Protein AF-G4MM35-F1 (afdb_monomer_lite)

Sequence (502 aa):
MPENISSNSGPPPLYSQPMLFWLHISNWAKRAGFVNGIGGLHNARREALIKANGDNGQSVEQLQLFADHKNSSVFQRYYLGAINIIDGAANYLGMDTKRNLTEDFRSATMEWESDLIWQFPAREFDQLKRDENYVRLTEQIFTYTTLISRGGSTKELEQHTAYRKQAYNDRRKFMRRKLQEYQRFATDQSDWRWDHLPRIIHMMPERQRLLQNLGRKETLRSPTGLSALEDLISLRTGDWRVAYQSQLRPKNGICPVKSCNQKIESLHISQRWQHIYCYYKKHLKANHNFAKFCFLCNHWVTDKQEWEHHCQKHINDEDTPFRCDPIIFRHAYAFQCPHPNCSALVDSTENLWYYLKDIHSVDSAPLKKHPALAETPVAIFKFEPLNDPDSLNKDIWEVEKLLAKWGPKRKSKYLVKWKGFPDEDNTWEPQVYISEDLIKNFESTFEGNHAGVQLFDKRKLGGNVKYLVEWKGRPKCETSWEKAKTLSSARVREYEAGARDL

pLDDT: mean 71.24, std 19.89, range [22.5, 96.12]

Foldseek 3Di:
DPDDPPPPDDDPPPDPDPVVVVVVQQVVQVVQFFLRRQPDPLSVLLVVLLVVCPPPNDDLVVSCVVSVPPDSVCCVPRRDDPDDQWPPVCVVVVHDTDRCPCVQCSCLPGRGANCQPPADDPVVVVVVCVDPLLVVLVVLLVVLVVVLVVDDDPVSNVVSVVSNVVSVVVSVVVRVVVSSVVSVVCVVCSPCCPQPCVLCVLLLVLVVLLVVLVPDDDDCPPPSNVSNVVSVVCVVPDDPLARDRPVLDDDPQAQPQPVGRDRLVVDDQLCSSVVSVVSVQVVLCVVQVAWDADLQVRDIDRDPVVVLVVVVVCLVVVVDRQAQAFDQDSSHTSGDQPDNSGRGDPNDSVSVVVRPPPPPVPDDDDDDDDDDDDDDDDDDDDDDDDDDPPPPPPPDFAFPAFQAWDDDPVFIWTFTDGPPDDQLPTDTHTPVNDDPVRVVVCVVPPQAHDRQWDFDDWDADPNWIWTFIDGGNYDPVPTDTHTPNRHHPVNVVVVVVVVVVD

Secondary structure (DSSP, 8-state):
---------PPPS----HHHHHHHHHHHHHHTTBTTTT-HHHHHHHHHHHHHHTTTT--HHHHHHHTT-S-HHHHHHHTS-SS----HHHHHHTPPPPS-TTGGGTTTT--B-TT--SS--HHHHHHHHTSHHHHHHHHHHHHHHHHHHH---HHHHHHHHHHHHHHHHHHHHHHHHHHHHHHHHHGGG--HHHHTHHHHGGG-HHHHHHHHHTT----TTSHHHHHHHHHHHHHHHS--SS---GGGSPBTTB-SSTTT--BGGGS-GGGHHHHHHHHHHHHHHHHHS--EEETTTTEEE--HHHHHHHHHHHHHTT-S-S----EEETTEEEE--SSTT------SHHHHHHHHS-GGGS-----PPPPPPPPPPPP---------GGGGGSS---EEEEEEEES-TTS-EEEEEETTS-GGG-EEEEGGGS-HHHHHHHHTT-SSB-TTEEEEEEEEETTEEEEEEEETTS-GGG-EEEEGGGB-HHHHHHHHHHTS--

Organism: Pyricularia oryzae (strain 70-15 / ATCC MYA-4617 / FGSC 8958) (NCBI:txid242507)

Structure (mmCIF, N/CA/C/O backbone):
data_AF-G4MM35-F1
#
_entry.id   AF-G4MM35-F1
#
loop_
_atom_site.group_PDB
_atom_site.id
_atom_site.type_symbol
_atom_site.label_atom_id
_atom_site.label_alt_id
_atom_site.label_comp_id
_atom_site.label_asym_id
_atom_site.label_entity_id
_atom_site.label_seq_id
_atom_site.pdbx_PDB_ins_code
_atom_site.Cartn_x
_atom_site.Cartn_y
_atom_site.Cartn_z
_atom_site.occupancy
_atom_site.B_iso_or_equiv
_atom_site.auth_seq_id
_atom_site.auth_comp_id
_atom_site.auth_asym_id
_atom_site.auth_atom_id
_atom_site.pdbx_PDB_model_num
ATOM 1 N N . MET A 1 1 ? 12.538 6.988 18.226 1.00 22.50 1 MET A N 1
ATOM 2 C CA . MET A 1 1 ? 13.358 8.193 17.955 1.00 22.50 1 MET A CA 1
ATOM 3 C C . MET A 1 1 ? 13.878 8.097 16.535 1.00 22.50 1 MET A C 1
ATOM 5 O O . MET A 1 1 ? 14.909 7.464 16.325 1.00 22.50 1 MET A O 1
ATOM 9 N N . PRO A 1 2 ? 13.152 8.647 15.558 1.00 25.09 2 PRO A N 1
ATOM 10 C CA . PRO A 1 2 ? 13.677 8.762 14.214 1.00 25.09 2 PRO A CA 1
ATOM 11 C C . PRO A 1 2 ? 14.778 9.826 14.221 1.00 25.09 2 PRO A C 1
ATOM 13 O O . PRO A 1 2 ? 14.630 10.909 14.789 1.00 25.09 2 PRO A O 1
ATOM 16 N N . GLU A 1 3 ? 15.926 9.460 13.664 1.00 25.19 3 GLU A N 1
ATOM 17 C CA . GLU A 1 3 ? 17.097 10.318 13.559 1.00 25.19 3 GLU A CA 1
ATOM 18 C C . GLU A 1 3 ? 16.748 11.610 12.813 1.00 25.19 3 GLU A C 1
ATOM 20 O O . GLU A 1 3 ? 16.189 11.592 11.716 1.00 25.19 3 GLU A O 1
ATOM 25 N N . ASN A 1 4 ? 17.120 12.733 13.429 1.00 27.00 4 ASN A N 1
ATOM 26 C CA . ASN A 1 4 ? 17.139 14.062 12.835 1.00 27.00 4 ASN A CA 1
ATOM 27 C C . ASN A 1 4 ? 17.737 14.027 11.421 1.00 27.00 4 ASN A C 1
ATOM 29 O O . ASN A 1 4 ? 18.958 13.978 11.244 1.00 27.00 4 ASN A O 1
ATOM 33 N N . ILE A 1 5 ? 16.880 14.154 10.409 1.00 28.31 5 ILE A N 1
ATOM 34 C CA . ILE A 1 5 ? 17.289 14.596 9.079 1.00 28.31 5 ILE A CA 1
ATOM 35 C C . ILE A 1 5 ? 17.625 16.086 9.210 1.00 28.31 5 ILE A C 1
ATOM 37 O O . ILE A 1 5 ? 16.786 16.960 9.018 1.00 28.31 5 ILE A O 1
ATOM 41 N N . SER A 1 6 ? 18.871 16.371 9.586 1.00 27.89 6 SER A N 1
ATOM 42 C CA . SER A 1 6 ? 19.474 17.696 9.460 1.00 27.89 6 SER A CA 1
ATOM 43 C C . SER A 1 6 ? 19.487 18.084 7.979 1.00 27.89 6 SER A C 1
ATOM 45 O O . SER A 1 6 ? 20.273 17.573 7.180 1.00 27.89 6 SER A O 1
ATOM 47 N N . SER A 1 7 ? 18.583 18.983 7.600 1.00 37.28 7 SER A N 1
ATOM 48 C CA . SER A 1 7 ? 18.414 19.520 6.250 1.00 37.28 7 SER A CA 1
ATOM 49 C C . SER A 1 7 ? 19.420 20.631 5.913 1.00 37.28 7 SER A C 1
ATOM 51 O O . SER A 1 7 ? 19.046 21.625 5.297 1.00 37.28 7 SER A O 1
ATOM 53 N N . ASN A 1 8 ? 20.691 20.501 6.305 1.00 33.38 8 ASN A N 1
ATOM 54 C CA . ASN A 1 8 ? 21.692 21.567 6.124 1.00 33.38 8 ASN A CA 1
ATOM 55 C C . ASN A 1 8 ? 22.615 21.403 4.907 1.00 33.38 8 ASN A C 1
ATOM 57 O O . ASN A 1 8 ? 23.655 22.049 4.822 1.00 33.38 8 ASN A O 1
ATOM 61 N N . SER A 1 9 ? 22.233 20.601 3.916 1.00 36.25 9 SER A N 1
ATOM 62 C CA . SER A 1 9 ? 22.867 20.672 2.595 1.00 36.25 9 SER A CA 1
ATOM 63 C C . SER A 1 9 ? 21.795 20.714 1.517 1.00 36.25 9 SER A C 1
ATOM 65 O O . SER A 1 9 ? 21.201 19.703 1.146 1.00 36.25 9 SER A O 1
ATOM 67 N N . GLY A 1 10 ? 21.513 21.929 1.042 1.00 36.50 10 GLY A N 1
ATOM 68 C CA . GLY A 1 10 ? 20.759 22.117 -0.189 1.00 36.50 10 GLY A CA 1
ATOM 69 C C . GLY A 1 10 ? 21.453 21.412 -1.365 1.00 36.50 10 GLY A C 1
ATOM 70 O O . GLY A 1 10 ? 22.656 21.136 -1.302 1.00 36.50 10 GLY A O 1
ATOM 71 N N . PRO A 1 11 ? 20.713 21.089 -2.438 1.00 35.12 11 PRO A N 1
ATOM 72 C CA . PRO A 1 11 ? 21.300 20.479 -3.623 1.00 35.12 11 PRO A CA 1
ATOM 73 C C . PRO A 1 11 ? 22.397 21.391 -4.207 1.00 35.12 11 PRO A C 1
ATOM 75 O O . PRO A 1 11 ? 22.221 22.612 -4.220 1.00 35.12 11 PRO A O 1
ATOM 78 N N . PRO A 1 12 ? 23.517 20.833 -4.705 1.00 36.00 12 PRO A N 1
ATOM 79 C CA . PRO A 1 12 ? 24.554 21.624 -5.357 1.00 36.00 12 PRO A CA 1
ATOM 80 C C . PRO A 1 12 ? 23.981 22.392 -6.565 1.00 36.00 12 PRO A C 1
ATOM 82 O O . PRO A 1 12 ? 23.055 21.904 -7.226 1.00 36.00 12 PRO A O 1
ATOM 85 N N . PRO A 1 13 ? 24.512 23.591 -6.869 1.00 40.78 13 PRO A N 1
ATOM 86 C CA . PRO A 1 13 ? 23.920 24.514 -7.827 1.00 40.78 13 PRO A CA 1
ATOM 87 C C . PRO A 1 13 ? 24.251 24.084 -9.256 1.00 40.78 13 PRO A C 1
ATOM 89 O O . PRO A 1 13 ? 25.148 24.626 -9.889 1.00 40.78 13 PRO A O 1
ATOM 92 N N . LEU A 1 14 ? 23.537 23.091 -9.779 1.00 42.62 14 LEU A N 1
ATOM 93 C CA . LEU A 1 14 ? 23.671 22.676 -11.174 1.00 42.62 14 LEU A CA 1
ATOM 94 C C . LEU A 1 14 ? 22.333 22.259 -11.783 1.00 42.62 14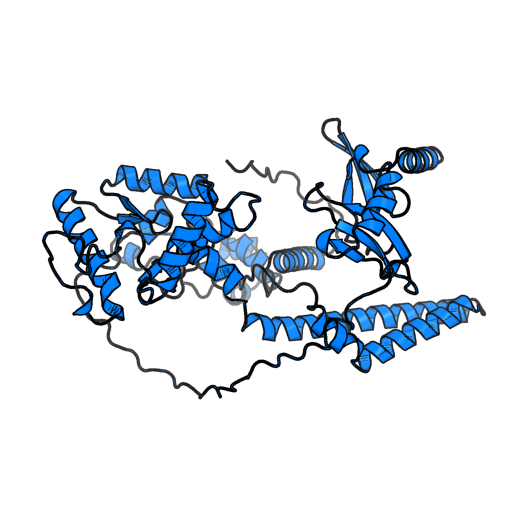 LEU A C 1
ATOM 96 O O . LEU A 1 14 ? 22.252 21.184 -12.341 1.00 42.62 14 LEU A O 1
ATOM 100 N N . TYR A 1 15 ? 21.287 23.090 -11.732 1.00 39.84 15 TYR A N 1
ATOM 101 C CA . TYR A 1 15 ? 20.201 23.003 -12.724 1.00 39.84 15 TYR A CA 1
ATOM 102 C C . TYR A 1 15 ? 19.556 24.375 -12.936 1.00 39.84 15 TYR A C 1
ATOM 104 O O . TYR A 1 15 ? 18.700 24.819 -12.177 1.00 39.84 15 TYR A O 1
ATOM 112 N N . SER A 1 16 ? 19.948 25.034 -14.022 1.00 38.62 16 SER A N 1
ATOM 113 C CA . SER A 1 16 ? 19.439 26.316 -14.520 1.00 38.62 16 SER A CA 1
ATOM 114 C C . SER A 1 16 ? 18.007 26.253 -15.085 1.00 38.62 16 SER A C 1
ATOM 116 O O . SER A 1 16 ? 17.655 27.039 -15.960 1.00 38.62 16 SER A O 1
ATOM 118 N N . GLN A 1 17 ? 17.149 25.345 -14.600 1.00 45.06 17 GLN A N 1
ATOM 119 C CA . GLN A 1 17 ? 15.727 25.314 -14.965 1.00 45.06 17 GLN A CA 1
ATOM 120 C C . GLN A 1 17 ? 14.834 24.929 -13.767 1.00 45.06 17 GLN A C 1
ATOM 122 O O . GLN A 1 17 ? 14.704 23.743 -13.451 1.00 45.06 17 GLN A O 1
ATOM 127 N N . PRO A 1 18 ? 14.135 25.898 -13.141 1.00 46.28 18 PRO A N 1
ATOM 128 C CA . PRO A 1 18 ? 13.179 25.665 -12.046 1.00 46.28 18 PRO A CA 1
ATOM 129 C C . PRO A 1 18 ? 12.075 24.647 -12.384 1.00 46.28 18 PRO A C 1
ATOM 131 O O . PRO A 1 18 ? 11.560 23.959 -11.503 1.00 46.28 18 PRO A O 1
ATOM 134 N N . MET A 1 19 ? 11.743 24.518 -13.675 1.00 48.75 19 MET A N 1
ATOM 135 C CA . MET A 1 19 ? 10.775 23.551 -14.206 1.00 48.75 19 MET A CA 1
ATOM 136 C C . MET A 1 19 ? 11.172 22.092 -13.933 1.00 48.75 19 MET A C 1
ATOM 138 O O . MET A 1 19 ? 10.299 21.243 -13.747 1.00 48.75 19 MET A O 1
ATOM 142 N N . LEU A 1 20 ? 12.472 21.789 -13.873 1.00 57.06 20 LEU A N 1
ATOM 143 C CA . LEU A 1 20 ? 12.954 20.424 -13.664 1.00 57.06 20 LEU A CA 1
ATOM 144 C C . LEU A 1 20 ? 12.796 19.992 -12.204 1.00 57.06 20 LEU A C 1
ATOM 146 O O . LEU A 1 20 ? 12.329 18.884 -11.947 1.00 57.06 20 LEU A O 1
ATOM 150 N N . PHE A 1 21 ? 13.108 20.864 -11.242 1.00 63.31 21 PHE A N 1
ATOM 151 C CA . PHE A 1 21 ? 13.094 20.512 -9.818 1.00 63.31 21 PHE A CA 1
ATOM 152 C C . PHE A 1 21 ? 11.717 20.042 -9.334 1.00 63.31 21 PHE A C 1
ATOM 154 O O . PHE A 1 21 ? 11.594 18.970 -8.739 1.00 63.31 21 PHE A O 1
ATOM 161 N N . TRP A 1 22 ? 10.658 20.790 -9.657 1.00 63.25 22 TRP A N 1
ATOM 162 C CA . TRP A 1 22 ? 9.307 20.403 -9.257 1.00 63.25 22 TRP A CA 1
ATOM 163 C C . TRP A 1 22 ? 8.855 19.106 -9.936 1.00 63.25 22 TRP A C 1
ATOM 165 O O . TRP A 1 22 ? 8.255 18.240 -9.299 1.00 63.25 22 TRP A O 1
ATOM 175 N N . LEU A 1 23 ? 9.190 18.933 -11.218 1.00 63.47 23 LEU A N 1
ATOM 176 C CA . LEU A 1 23 ? 8.897 17.705 -11.952 1.00 63.47 23 LEU A CA 1
ATOM 177 C C . LEU A 1 23 ? 9.590 16.494 -11.308 1.00 63.47 23 LEU A C 1
ATOM 179 O O . LEU A 1 23 ? 8.991 15.422 -11.215 1.00 63.47 23 LEU A O 1
ATOM 183 N N . HIS A 1 24 ? 10.821 16.658 -10.818 1.00 67.12 24 HIS A N 1
ATOM 184 C CA . HIS A 1 24 ? 11.523 15.615 -10.074 1.00 67.12 24 HIS A CA 1
ATOM 185 C C . HIS A 1 24 ? 10.811 15.268 -8.765 1.00 67.12 24 HIS A C 1
ATOM 187 O O . HIS A 1 24 ? 10.540 14.085 -8.556 1.00 67.12 24 HIS A O 1
ATOM 193 N N . ILE A 1 25 ? 10.430 16.254 -7.946 1.00 67.00 25 ILE A N 1
ATOM 194 C CA . ILE A 1 25 ? 9.687 16.005 -6.697 1.00 67.00 25 ILE A CA 1
ATOM 195 C C . ILE A 1 25 ? 8.336 15.348 -6.988 1.00 67.00 25 ILE A C 1
ATOM 197 O O . ILE A 1 25 ? 7.967 14.382 -6.332 1.00 67.00 25 ILE A O 1
ATOM 201 N N . SER A 1 26 ? 7.615 15.798 -8.012 1.00 71.38 26 SER A N 1
ATOM 202 C CA . SER A 1 26 ? 6.351 15.181 -8.421 1.00 71.38 26 SER A CA 1
ATOM 203 C C . SER A 1 26 ? 6.521 13.734 -8.855 1.00 71.38 26 SER A C 1
ATOM 205 O O . SER A 1 26 ? 5.734 12.875 -8.468 1.00 71.38 26 SER A O 1
ATOM 207 N N . ASN A 1 27 ? 7.592 13.425 -9.586 1.00 66.31 27 ASN A N 1
ATOM 208 C CA . ASN A 1 27 ? 7.927 12.049 -9.929 1.00 66.31 27 ASN A CA 1
ATOM 209 C C . ASN A 1 27 ? 8.349 11.223 -8.703 1.00 66.31 27 ASN A C 1
ATOM 211 O O . ASN A 1 27 ? 8.155 10.011 -8.711 1.00 66.31 27 ASN A O 1
ATOM 215 N N . TRP A 1 28 ? 8.949 11.835 -7.679 1.00 67.44 28 TRP A N 1
ATOM 216 C CA . TRP A 1 28 ? 9.292 11.166 -6.419 1.00 67.44 28 TRP A CA 1
ATOM 217 C C . TRP A 1 28 ? 8.040 10.867 -5.603 1.00 67.44 28 TRP A C 1
ATOM 219 O O . TRP A 1 28 ? 7.862 9.732 -5.181 1.00 67.44 28 TRP A O 1
ATOM 229 N N . ALA A 1 29 ? 7.151 11.849 -5.466 1.00 67.94 29 ALA A N 1
ATOM 230 C CA . ALA A 1 29 ? 5.858 11.692 -4.818 1.00 67.94 29 ALA A CA 1
ATOM 231 C C . ALA A 1 29 ? 5.030 10.613 -5.512 1.00 67.94 29 ALA A C 1
ATOM 233 O O . ALA A 1 29 ? 4.519 9.726 -4.841 1.00 67.94 29 ALA A O 1
ATOM 234 N N . LYS A 1 30 ? 5.002 10.616 -6.853 1.00 66.44 30 LYS A N 1
ATOM 235 C CA . LYS A 1 30 ? 4.437 9.508 -7.621 1.00 66.44 30 LYS A CA 1
ATOM 236 C C . LYS A 1 30 ? 5.036 8.203 -7.137 1.00 66.44 30 LYS A C 1
ATOM 238 O O . LYS A 1 30 ? 4.286 7.426 -6.579 1.00 66.44 30 LYS A O 1
ATOM 243 N N . ARG A 1 31 ? 6.358 8.005 -7.232 1.00 63.22 31 ARG A N 1
ATOM 244 C CA . ARG A 1 31 ? 7.035 6.761 -6.797 1.00 63.22 31 ARG A CA 1
ATOM 245 C C . ARG A 1 31 ? 6.779 6.350 -5.345 1.00 63.22 31 ARG A C 1
ATOM 247 O O . ARG A 1 31 ? 6.921 5.174 -5.037 1.00 63.22 31 ARG A O 1
ATOM 254 N N . ALA A 1 32 ? 6.427 7.294 -4.480 1.00 62.56 32 ALA A N 1
ATOM 255 C CA . ALA A 1 32 ? 6.066 7.052 -3.089 1.00 62.56 32 ALA A CA 1
ATOM 256 C C . ALA A 1 32 ? 4.584 6.675 -2.888 1.00 62.56 32 ALA A C 1
ATOM 258 O O . ALA A 1 32 ? 4.160 6.548 -1.745 1.00 62.56 32 ALA A O 1
ATOM 259 N N . GLY A 1 33 ? 3.804 6.524 -3.964 1.00 61.41 33 GLY A N 1
ATOM 260 C CA . GLY A 1 33 ? 2.398 6.114 -3.934 1.00 61.41 33 GLY A CA 1
ATOM 261 C C . GLY A 1 33 ? 1.393 7.237 -4.198 1.00 61.41 33 GLY A C 1
ATOM 262 O O . GLY A 1 33 ? 0.204 6.975 -4.296 1.00 61.41 33 GLY A O 1
ATOM 263 N N . PHE A 1 34 ? 1.811 8.497 -4.355 1.00 68.25 34 PHE A N 1
ATOM 264 C CA . PHE A 1 34 ? 0.862 9.588 -4.612 1.00 68.25 34 PHE A CA 1
ATOM 265 C C . PHE A 1 34 ? 0.402 9.587 -6.078 1.00 68.25 34 PHE A C 1
ATOM 267 O O . PHE A 1 34 ? 1.158 10.008 -6.959 1.00 68.25 34 PHE A O 1
ATOM 274 N N . VAL A 1 35 ? -0.839 9.162 -6.340 1.00 64.56 35 VAL A N 1
ATOM 275 C CA . VAL A 1 35 ? -1.419 8.903 -7.678 1.00 64.56 35 VAL A CA 1
ATOM 276 C C . VAL A 1 35 ? -1.178 10.079 -8.634 1.00 64.56 35 VAL A C 1
ATOM 278 O O . VAL A 1 35 ? -0.661 9.930 -9.746 1.00 64.56 35 VAL A O 1
ATOM 281 N N . ASN A 1 36 ? -1.444 11.293 -8.153 1.00 68.31 36 ASN A N 1
ATOM 282 C CA . ASN A 1 36 ? -1.328 12.527 -8.933 1.00 68.31 36 ASN A CA 1
ATOM 283 C C . ASN A 1 36 ? 0.026 13.248 -8.744 1.00 68.31 36 ASN A C 1
ATOM 285 O O . ASN A 1 36 ? 0.289 14.292 -9.354 1.00 68.31 36 ASN A O 1
ATOM 289 N N . GLY A 1 37 ? 0.940 12.671 -7.955 1.00 73.25 37 GLY A N 1
ATOM 290 C CA . GLY A 1 37 ? 2.137 13.341 -7.449 1.00 73.25 37 GLY A CA 1
ATOM 291 C C . GLY A 1 37 ? 1.776 14.519 -6.546 1.00 73.25 37 GLY A C 1
ATOM 292 O O . GLY A 1 37 ? 0.697 14.570 -5.972 1.00 73.25 37 GLY A O 1
ATOM 293 N N . ILE A 1 38 ? 2.661 15.512 -6.455 1.00 68.12 38 ILE A N 1
ATOM 294 C CA . ILE A 1 38 ? 2.398 16.721 -5.654 1.00 68.12 38 ILE A CA 1
ATOM 295 C C . ILE A 1 38 ? 1.512 17.765 -6.362 1.00 68.12 38 ILE A C 1
ATOM 297 O O . ILE A 1 38 ? 1.264 18.809 -5.780 1.00 68.12 38 ILE A O 1
ATOM 301 N N . GLY A 1 39 ? 1.034 17.500 -7.590 1.00 63.59 39 GLY A N 1
ATOM 302 C CA . GLY A 1 39 ? 0.140 18.367 -8.386 1.00 63.59 39 GLY A CA 1
ATOM 303 C C . GLY A 1 39 ? 0.681 19.769 -8.735 1.00 63.59 39 GLY A C 1
ATOM 304 O O . GLY A 1 39 ? 0.648 20.646 -7.907 1.00 63.59 39 GLY A O 1
ATOM 305 N N . GLY A 1 40 ? 1.155 20.020 -9.962 1.00 67.00 40 GLY A N 1
ATOM 306 C CA . GLY A 1 40 ? 1.678 21.320 -10.453 1.00 67.00 40 GLY A CA 1
ATOM 307 C C . GLY A 1 40 ? 2.684 22.143 -9.598 1.00 67.00 40 GLY A C 1
ATOM 308 O O . GLY A 1 40 ? 2.701 22.133 -8.372 1.00 67.00 40 GLY A O 1
ATOM 309 N N . LEU A 1 41 ? 3.495 22.995 -10.244 1.00 66.31 41 LEU A N 1
ATOM 310 C CA . LEU A 1 41 ? 4.433 23.906 -9.549 1.00 66.31 41 LEU A CA 1
ATOM 311 C C . LEU A 1 41 ? 3.770 24.729 -8.421 1.00 66.31 41 LEU A C 1
ATOM 313 O O . LEU A 1 41 ? 4.398 25.036 -7.404 1.00 66.31 41 LEU A O 1
ATOM 317 N N . HIS A 1 42 ? 2.489 25.054 -8.599 1.00 70.00 42 HIS A N 1
ATOM 318 C CA . HIS A 1 42 ? 1.696 25.844 -7.669 1.00 70.00 42 HIS A CA 1
ATOM 319 C C . HIS A 1 42 ? 1.521 25.190 -6.296 1.00 70.00 42 HIS A C 1
ATOM 321 O O . HIS A 1 42 ? 1.576 25.916 -5.312 1.00 70.00 42 HIS A O 1
ATOM 327 N N . ASN A 1 43 ? 1.421 23.862 -6.177 1.00 70.00 43 ASN A N 1
ATOM 328 C CA . ASN A 1 43 ? 1.199 23.234 -4.868 1.00 70.00 43 ASN A CA 1
ATOM 329 C C . ASN A 1 43 ? 2.428 23.314 -3.954 1.00 70.00 43 ASN A C 1
ATOM 331 O O . ASN A 1 43 ? 2.294 23.580 -2.765 1.00 70.00 43 ASN A O 1
ATOM 335 N N . ALA A 1 44 ? 3.638 23.157 -4.501 1.00 69.12 44 ALA A N 1
ATOM 336 C CA . ALA A 1 44 ? 4.861 23.295 -3.701 1.00 69.12 44 ALA A CA 1
ATOM 337 C C . ALA A 1 44 ? 5.089 24.748 -3.261 1.00 69.12 44 ALA A C 1
ATOM 339 O O . ALA A 1 44 ? 5.499 25.012 -2.134 1.00 69.12 44 ALA A O 1
ATOM 340 N N . ARG A 1 45 ? 4.789 25.703 -4.148 1.00 70.25 45 ARG A N 1
ATOM 341 C CA . ARG A 1 45 ? 4.823 27.134 -3.822 1.00 70.25 45 ARG A CA 1
ATOM 342 C C . ARG A 1 45 ? 3.737 27.516 -2.816 1.00 70.25 45 ARG A C 1
ATOM 344 O O . ARG A 1 45 ? 3.999 28.309 -1.924 1.00 70.25 45 ARG A O 1
ATOM 351 N N . ARG A 1 46 ? 2.549 26.919 -2.917 1.00 73.25 46 ARG A N 1
ATOM 352 C CA . ARG A 1 46 ? 1.460 27.070 -1.948 1.00 73.25 46 ARG A CA 1
ATOM 353 C C . ARG A 1 46 ? 1.884 26.597 -0.563 1.00 73.25 46 ARG A C 1
ATOM 355 O O . ARG A 1 46 ? 1.683 27.330 0.393 1.00 73.25 46 ARG A O 1
ATOM 362 N N . GLU A 1 47 ? 2.538 25.445 -0.467 1.00 71.06 47 GLU A N 1
ATOM 363 C CA . GLU A 1 47 ? 3.082 24.947 0.801 1.00 71.06 47 GLU A CA 1
ATOM 364 C C . GLU A 1 47 ? 4.148 25.888 1.385 1.00 71.06 47 GLU A C 1
ATOM 366 O O . GLU A 1 47 ? 4.127 26.190 2.576 1.00 71.06 47 GLU A O 1
ATOM 371 N N . ALA A 1 48 ? 5.043 26.420 0.546 1.00 73.06 48 ALA A N 1
ATOM 372 C CA . ALA A 1 48 ? 6.020 27.419 0.979 1.00 73.06 48 ALA A CA 1
ATOM 373 C C . ALA A 1 48 ? 5.347 28.698 1.509 1.00 73.06 48 ALA A C 1
ATOM 375 O O . ALA A 1 48 ? 5.799 29.252 2.505 1.00 73.06 48 ALA A O 1
ATOM 376 N N . LEU A 1 49 ? 4.248 29.136 0.888 1.00 72.31 49 LEU A N 1
ATOM 377 C CA . LEU A 1 49 ? 3.482 30.307 1.320 1.00 72.31 49 LEU A CA 1
ATOM 378 C C . LEU A 1 49 ? 2.680 30.05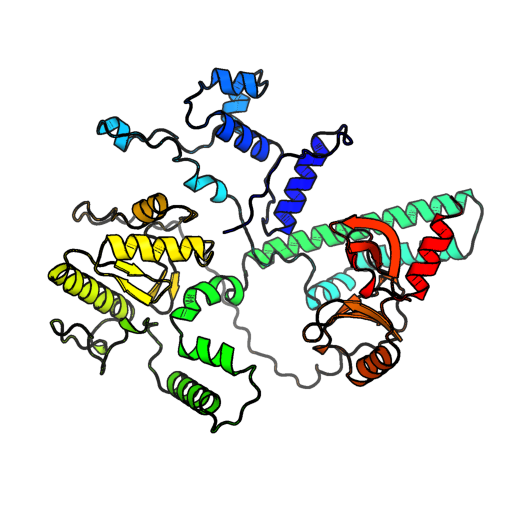4 2.599 1.00 72.31 49 LEU A C 1
ATOM 380 O O . LEU A 1 49 ? 2.599 30.940 3.439 1.00 72.31 49 LEU A O 1
ATOM 384 N N . ILE A 1 50 ? 2.134 28.851 2.784 1.00 68.94 50 ILE A N 1
ATOM 385 C CA . ILE A 1 50 ? 1.465 28.456 4.032 1.00 68.94 50 ILE A CA 1
ATOM 386 C C . ILE A 1 50 ? 2.473 28.444 5.191 1.00 68.94 50 ILE A C 1
ATOM 388 O O . ILE A 1 50 ? 2.178 28.965 6.264 1.00 68.94 50 ILE A O 1
ATOM 392 N N . LYS A 1 51 ? 3.680 27.910 4.968 1.00 68.81 51 LYS A N 1
ATOM 393 C CA . LYS A 1 51 ? 4.762 27.926 5.966 1.00 68.81 51 LYS A CA 1
ATOM 394 C C . LYS A 1 51 ? 5.306 29.328 6.234 1.00 68.81 51 LYS A C 1
ATOM 396 O O . LYS A 1 51 ? 5.606 29.640 7.379 1.00 68.81 51 LYS A O 1
ATOM 401 N N . ALA A 1 52 ? 5.412 30.164 5.200 1.00 67.81 52 ALA A N 1
ATOM 402 C CA . ALA A 1 52 ? 5.787 31.570 5.345 1.00 67.81 52 ALA A CA 1
ATOM 403 C C . ALA A 1 52 ? 4.726 32.371 6.115 1.00 67.81 52 ALA A C 1
ATOM 405 O O . ALA A 1 52 ? 5.078 33.286 6.854 1.00 67.81 52 ALA A O 1
ATOM 406 N N . ASN A 1 53 ? 3.447 32.001 5.975 1.00 65.88 53 ASN A N 1
ATOM 407 C CA . ASN A 1 53 ? 2.359 32.582 6.754 1.00 65.88 53 ASN A CA 1
ATOM 408 C C . ASN A 1 53 ? 2.512 32.240 8.245 1.00 65.88 53 ASN A C 1
ATOM 410 O O . ASN A 1 53 ? 2.532 33.163 9.054 1.00 65.88 53 ASN A O 1
ATOM 414 N N . GLY A 1 54 ? 2.719 30.952 8.569 1.00 58.81 54 GLY A N 1
ATOM 415 C CA . GLY A 1 54 ? 3.165 30.448 9.881 1.00 58.81 54 GLY A CA 1
ATOM 416 C C . GLY A 1 54 ? 2.477 31.043 11.125 1.00 58.81 54 GLY A C 1
ATOM 417 O O . GLY A 1 54 ? 1.465 31.734 11.045 1.00 58.81 54 GLY A O 1
ATOM 418 N N . ASP A 1 55 ? 3.044 30.804 12.310 1.00 47.94 55 ASP A N 1
ATOM 419 C CA . ASP A 1 55 ? 2.507 31.290 13.601 1.00 47.94 55 ASP A CA 1
ATOM 420 C C . ASP A 1 55 ? 2.504 32.828 13.749 1.00 47.94 55 ASP A C 1
ATOM 422 O O . ASP A 1 55 ? 1.901 33.378 14.675 1.00 47.94 55 ASP A O 1
ATOM 426 N N . ASN A 1 56 ? 3.135 33.534 12.807 1.00 51.38 56 ASN A N 1
ATOM 427 C CA . ASN A 1 56 ? 3.439 34.963 12.879 1.00 51.38 56 ASN A CA 1
ATOM 428 C C . ASN A 1 56 ? 2.353 35.878 12.294 1.00 51.38 56 ASN A C 1
ATOM 430 O O . ASN A 1 56 ? 2.484 37.095 12.405 1.00 51.38 56 ASN A O 1
ATOM 434 N N . GLY A 1 57 ? 1.292 35.328 11.689 1.00 58.62 57 GLY A N 1
ATOM 435 C CA . GLY A 1 57 ? 0.134 36.115 11.245 1.00 58.62 57 GLY A CA 1
ATOM 436 C C . GLY A 1 57 ? 0.469 37.173 10.189 1.00 58.62 57 GLY A C 1
ATOM 437 O O . GLY A 1 57 ? -0.014 38.302 10.283 1.00 58.62 57 GLY A O 1
ATOM 438 N N . GLN A 1 58 ? 1.319 36.833 9.215 1.00 68.56 58 GLN A N 1
ATOM 439 C CA . GLN A 1 58 ? 1.690 37.762 8.147 1.00 68.56 58 GLN A CA 1
ATOM 440 C C . GLN A 1 58 ? 0.475 38.184 7.313 1.00 68.56 58 GLN A C 1
ATOM 442 O O . GLN A 1 58 ? -0.458 37.409 7.090 1.00 68.56 58 GLN A O 1
ATOM 447 N N . SER A 1 59 ? 0.486 39.428 6.835 1.00 71.81 59 SER A N 1
ATOM 448 C CA . SER A 1 59 ? -0.603 39.937 6.004 1.00 71.81 59 SER A CA 1
ATOM 449 C C . SER A 1 59 ? -0.568 39.315 4.601 1.00 71.81 59 SER A C 1
ATOM 451 O O . SER A 1 59 ? 0.469 38.851 4.115 1.00 71.81 59 SER A O 1
ATOM 453 N N . VAL A 1 60 ? -1.711 39.325 3.910 1.00 71.62 60 VAL A N 1
ATOM 454 C CA . VAL A 1 60 ? -1.819 38.821 2.530 1.00 71.62 60 VAL A CA 1
ATOM 455 C C . VAL A 1 60 ? -0.848 39.558 1.600 1.00 71.62 60 VAL A C 1
ATOM 457 O O . VAL A 1 60 ? -0.259 38.946 0.711 1.00 71.62 60 VAL A O 1
ATOM 460 N N . GLU A 1 61 ? -0.626 40.847 1.836 1.00 74.62 61 GLU A N 1
ATOM 461 C CA . GLU A 1 61 ? 0.285 41.703 1.074 1.00 74.62 61 GLU A CA 1
ATOM 462 C C . GLU A 1 61 ? 1.748 41.272 1.247 1.00 74.62 61 GLU A C 1
ATOM 464 O O . GLU A 1 61 ? 2.503 41.241 0.275 1.00 74.62 61 GLU A O 1
ATOM 469 N N . GLN A 1 62 ? 2.147 40.878 2.460 1.00 77.19 62 GLN A N 1
ATOM 470 C CA . GLN A 1 62 ? 3.499 40.379 2.735 1.00 77.19 62 GLN A CA 1
ATOM 471 C C . GLN A 1 62 ? 3.758 39.047 2.026 1.00 77.19 62 GLN A C 1
ATOM 473 O O . GLN A 1 62 ? 4.814 38.859 1.420 1.00 77.19 62 GLN A O 1
ATOM 478 N N . LEU A 1 63 ? 2.770 38.150 2.024 1.00 76.12 63 LEU A N 1
ATOM 479 C CA . LEU A 1 63 ? 2.853 36.873 1.311 1.00 76.12 63 LEU A CA 1
ATOM 480 C C . LEU A 1 63 ? 2.880 37.062 -0.209 1.00 76.12 63 LEU A C 1
ATOM 482 O O . LEU A 1 63 ? 3.594 36.344 -0.909 1.00 76.12 63 LEU A O 1
ATOM 486 N N . GLN A 1 64 ? 2.134 38.037 -0.730 1.00 78.12 64 GLN A N 1
ATOM 487 C CA . GLN A 1 64 ? 2.172 38.401 -2.147 1.00 78.12 64 GLN A CA 1
ATOM 488 C C . GLN A 1 64 ? 3.535 38.958 -2.556 1.00 78.12 64 GLN A C 1
ATOM 490 O O . GLN A 1 64 ? 4.052 38.560 -3.601 1.00 78.12 64 GLN A O 1
ATOM 495 N N . LEU A 1 65 ? 4.133 39.815 -1.722 1.00 81.25 65 LEU A N 1
ATOM 496 C CA . LEU A 1 65 ? 5.474 40.350 -1.947 1.00 81.25 65 LEU A CA 1
ATOM 497 C C . LEU A 1 65 ? 6.533 39.241 -1.897 1.00 81.25 65 LEU A C 1
ATOM 499 O O . LEU A 1 65 ? 7.374 39.155 -2.788 1.00 81.25 65 LEU A O 1
ATOM 503 N N . PHE A 1 66 ? 6.452 38.348 -0.907 1.00 79.31 66 PHE A N 1
ATOM 504 C CA . PHE A 1 66 ? 7.340 37.190 -0.788 1.00 79.31 66 PHE A CA 1
ATOM 505 C C . PHE A 1 66 ? 7.240 36.245 -1.997 1.00 79.31 66 PHE A C 1
ATOM 507 O O . PHE A 1 66 ? 8.239 35.678 -2.436 1.00 79.31 66 PHE A O 1
ATOM 514 N N . ALA A 1 67 ? 6.043 36.098 -2.565 1.00 74.94 67 ALA A N 1
ATOM 515 C CA . ALA A 1 67 ? 5.800 35.282 -3.750 1.00 74.94 67 ALA A CA 1
ATOM 516 C C . ALA A 1 67 ? 6.136 35.978 -5.085 1.00 74.94 67 ALA A C 1
ATOM 518 O O . ALA A 1 67 ? 5.954 35.360 -6.138 1.00 74.94 67 ALA A O 1
ATOM 519 N N . ASP A 1 68 ? 6.563 37.248 -5.057 1.00 80.94 68 ASP A N 1
ATOM 520 C CA . ASP A 1 68 ? 6.721 38.120 -6.233 1.00 80.94 68 ASP A CA 1
ATOM 521 C C . ASP A 1 68 ? 5.452 38.159 -7.117 1.00 80.94 68 ASP A C 1
ATOM 523 O O . ASP A 1 68 ? 5.475 38.147 -8.354 1.00 80.94 68 ASP A O 1
ATOM 527 N N . HIS A 1 69 ? 4.280 38.144 -6.475 1.00 80.25 69 HIS A N 1
ATOM 528 C CA . HIS A 1 69 ? 2.998 38.196 -7.164 1.00 80.25 69 HIS A CA 1
ATOM 529 C C . HIS A 1 69 ? 2.626 39.641 -7.495 1.00 80.25 69 HIS A C 1
ATOM 531 O O . HIS A 1 69 ? 2.195 40.405 -6.639 1.00 80.25 69 HIS A O 1
ATOM 537 N N . LYS A 1 70 ? 2.678 39.990 -8.783 1.00 73.88 70 LYS A N 1
ATOM 538 C CA . LYS A 1 70 ? 2.237 41.309 -9.276 1.00 73.88 70 LYS A CA 1
ATOM 539 C C . LYS A 1 70 ? 0.715 41.497 -9.299 1.00 73.88 70 LYS A C 1
ATOM 541 O O . LYS A 1 70 ? 0.240 42.608 -9.497 1.00 73.88 70 LYS A O 1
ATOM 546 N N . ASN A 1 71 ? -0.058 40.418 -9.154 1.00 77.19 71 ASN A N 1
ATOM 547 C CA . ASN A 1 71 ? -1.519 40.440 -9.219 1.00 77.19 71 ASN A CA 1
ATOM 548 C C . ASN A 1 71 ? -2.125 39.624 -8.068 1.00 77.19 71 ASN A C 1
ATOM 550 O O . ASN A 1 71 ? -1.898 38.416 -7.966 1.00 77.19 71 ASN A O 1
ATOM 554 N N . SER A 1 72 ? -2.955 40.278 -7.253 1.00 72.88 72 SER A N 1
ATOM 555 C CA . SER A 1 72 ? -3.614 39.681 -6.083 1.00 72.88 72 SER A CA 1
ATOM 556 C C . SER A 1 72 ? -4.507 38.477 -6.432 1.00 72.88 72 SER A C 1
ATOM 558 O O . SER A 1 72 ? -4.568 37.499 -5.682 1.00 72.88 72 SER A O 1
ATOM 560 N N . SER A 1 73 ? -5.111 38.465 -7.627 1.00 73.12 73 SER A N 1
ATOM 561 C CA . SER A 1 73 ? -5.948 37.346 -8.091 1.00 73.12 73 SER A CA 1
ATOM 562 C C . SER A 1 73 ? -5.172 36.035 -8.258 1.00 73.12 73 SER A C 1
ATOM 564 O O . SER A 1 73 ? -5.739 34.957 -8.085 1.00 73.12 73 SER A O 1
ATOM 566 N N . VAL A 1 74 ? -3.866 36.100 -8.545 1.00 71.12 74 VAL A N 1
ATOM 567 C CA . VAL A 1 74 ? -3.007 34.913 -8.674 1.00 71.12 74 VAL A CA 1
ATOM 568 C C . VAL A 1 74 ? -2.852 34.232 -7.318 1.00 71.12 74 VAL A C 1
ATOM 570 O O . VAL A 1 74 ? -2.997 33.013 -7.227 1.00 71.12 74 VAL A O 1
ATOM 573 N N . PHE A 1 75 ? -2.631 35.021 -6.262 1.00 70.69 75 PHE A N 1
ATOM 574 C CA . PHE A 1 75 ? -2.555 34.529 -4.889 1.00 70.69 75 PHE A CA 1
ATOM 575 C C . PHE A 1 75 ? -3.879 33.889 -4.450 1.00 70.69 75 PHE A C 1
ATOM 577 O O . PHE A 1 75 ? -3.885 32.753 -3.980 1.00 70.69 75 PHE A O 1
ATOM 584 N N . GLN A 1 76 ? -5.003 34.564 -4.699 1.00 68.06 76 GLN A N 1
ATOM 585 C CA . GLN A 1 76 ? -6.340 34.073 -4.346 1.00 68.06 76 GLN A CA 1
ATOM 586 C C . GLN A 1 76 ? -6.737 32.786 -5.075 1.00 68.06 76 GLN A C 1
ATOM 588 O O . GLN A 1 76 ? -7.293 31.883 -4.462 1.00 68.06 76 GLN A O 1
ATOM 593 N N . ARG A 1 77 ? -6.444 32.683 -6.374 1.00 67.69 77 ARG A N 1
ATOM 594 C CA . ARG A 1 77 ? -6.923 31.571 -7.207 1.00 67.69 77 ARG A CA 1
ATOM 595 C C . ARG A 1 77 ? -6.096 30.294 -7.074 1.00 67.69 77 ARG A C 1
ATOM 597 O O . ARG A 1 77 ? -6.646 29.210 -7.234 1.00 67.69 77 ARG A O 1
ATOM 604 N N . TYR A 1 78 ? -4.788 30.416 -6.848 1.00 64.38 78 TYR A N 1
ATOM 605 C CA . TYR A 1 78 ? -3.866 29.275 -6.926 1.00 64.38 78 TYR A CA 1
ATOM 606 C C . TYR A 1 78 ? -3.157 28.945 -5.608 1.00 64.38 78 TYR A C 1
ATOM 608 O O . TYR A 1 78 ? -2.599 27.854 -5.490 1.00 64.38 78 TYR A O 1
ATOM 616 N N . TYR A 1 79 ? -3.156 29.855 -4.628 1.00 65.75 79 TYR A N 1
ATOM 617 C CA . TYR A 1 79 ? -2.349 29.712 -3.410 1.00 65.75 79 TYR A CA 1
ATOM 618 C C . TYR A 1 79 ? -3.170 29.818 -2.116 1.00 65.75 79 TYR A C 1
ATOM 620 O O . TYR A 1 79 ? -2.912 29.067 -1.175 1.00 65.75 79 TYR A O 1
ATOM 628 N N . LEU A 1 80 ? -4.220 30.640 -2.073 1.00 64.19 80 LEU A N 1
ATOM 629 C CA . LEU A 1 80 ? -5.232 30.573 -1.016 1.00 64.19 80 LEU A CA 1
ATOM 630 C C . LEU A 1 80 ? -6.109 29.331 -1.231 1.00 64.19 80 LEU A C 1
ATOM 632 O O . LEU A 1 80 ? -6.634 29.096 -2.315 1.00 64.19 80 LEU A O 1
ATOM 636 N N . GLY A 1 81 ? -6.220 28.485 -0.205 1.00 58.59 81 GLY A N 1
ATOM 637 C CA . GLY A 1 81 ? -7.144 27.351 -0.252 1.00 58.59 81 GLY A CA 1
ATOM 638 C C . GLY A 1 81 ? -8.595 27.808 -0.175 1.00 58.59 81 GLY A C 1
ATOM 639 O O . GLY A 1 81 ? -8.876 28.844 0.411 1.00 58.59 81 GLY A O 1
ATOM 640 N N . ALA A 1 82 ? -9.528 26.981 -0.652 1.00 55.12 82 ALA A N 1
ATOM 641 C CA . ALA A 1 82 ? -10.965 27.173 -0.412 1.00 55.12 82 ALA A CA 1
ATOM 642 C C . ALA A 1 82 ? -11.378 26.972 1.066 1.00 55.12 82 ALA A C 1
ATOM 644 O O . ALA A 1 82 ? -12.557 27.024 1.400 1.00 55.12 82 ALA A O 1
ATOM 645 N N . ILE A 1 83 ? -10.412 26.695 1.946 1.00 55.84 83 ILE A N 1
ATOM 646 C CA . ILE A 1 83 ? -10.621 26.383 3.355 1.00 55.84 83 ILE A CA 1
ATOM 647 C C . ILE A 1 83 ? -10.434 27.667 4.156 1.00 55.84 83 ILE A C 1
ATOM 649 O O . ILE A 1 83 ? -9.383 28.306 4.077 1.00 55.84 83 ILE A O 1
ATOM 653 N N . ASN A 1 84 ? -11.457 28.033 4.926 1.00 58.44 84 ASN A N 1
ATOM 654 C CA . ASN A 1 84 ? -11.401 29.182 5.815 1.00 58.44 84 ASN A CA 1
ATOM 655 C C . ASN A 1 84 ? -10.436 28.898 6.981 1.00 58.44 84 ASN A C 1
ATOM 657 O O . ASN A 1 84 ? -10.608 27.922 7.705 1.00 58.44 84 ASN A O 1
ATOM 661 N N . ILE A 1 85 ? -9.428 29.756 7.147 1.00 59.69 85 ILE A N 1
ATOM 662 C CA . ILE A 1 85 ? -8.456 29.706 8.254 1.00 59.69 85 ILE A CA 1
ATOM 663 C C . ILE A 1 85 ? -8.988 30.342 9.546 1.00 59.69 85 ILE A C 1
ATOM 665 O O . ILE A 1 85 ? -8.321 30.284 10.574 1.00 59.69 85 ILE A O 1
ATOM 669 N N . ILE A 1 86 ? -10.162 30.976 9.498 1.00 64.00 86 ILE A N 1
ATOM 670 C CA . ILE A 1 86 ? -10.767 31.650 10.643 1.00 64.00 86 ILE A CA 1
ATOM 671 C C . ILE A 1 86 ? -11.479 30.618 11.515 1.00 64.00 86 ILE A C 1
ATOM 673 O O . ILE A 1 86 ? -12.483 30.027 11.111 1.00 64.00 86 ILE A O 1
ATOM 677 N N . ASP A 1 87 ? -11.000 30.471 12.747 1.00 65.94 87 ASP A N 1
ATOM 678 C CA . ASP A 1 87 ? -11.699 29.747 13.804 1.00 65.94 87 ASP A CA 1
ATOM 679 C C . ASP A 1 87 ? -12.918 30.556 14.272 1.00 65.94 87 ASP A C 1
ATOM 681 O O . ASP A 1 87 ? -12.846 31.374 15.192 1.00 65.94 87 ASP A O 1
ATOM 685 N N . GLY A 1 88 ? -14.037 30.410 13.560 1.00 66.69 88 GLY A N 1
ATOM 686 C CA . GLY A 1 88 ? -15.244 31.197 13.815 1.00 66.69 88 GLY A CA 1
ATOM 687 C C . GLY A 1 88 ? -15.844 30.942 15.199 1.00 66.69 88 GLY A C 1
ATOM 688 O O . GLY A 1 88 ? -16.354 31.872 15.819 1.00 66.69 88 GLY A O 1
ATOM 689 N N . ALA A 1 89 ? -15.748 29.709 15.704 1.00 65.56 89 ALA A N 1
ATOM 690 C CA . ALA A 1 89 ? -16.268 29.349 17.016 1.00 65.56 89 ALA A CA 1
ATOM 691 C C . ALA A 1 89 ? -15.417 29.959 18.134 1.00 65.56 89 ALA A C 1
ATOM 693 O O . ALA A 1 89 ? -15.974 30.596 19.028 1.00 65.56 89 ALA A O 1
ATOM 694 N N . ALA A 1 90 ? -14.087 29.838 18.058 1.00 67.81 90 ALA A N 1
ATOM 695 C CA . ALA A 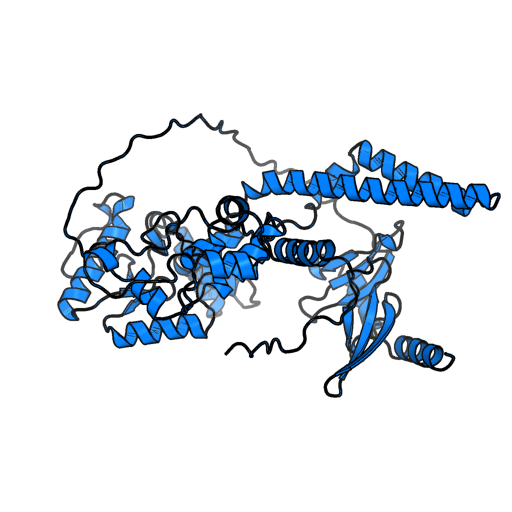1 90 ? -13.206 30.448 19.049 1.00 67.81 90 ALA A CA 1
ATOM 696 C C . ALA A 1 90 ? -13.314 31.978 19.035 1.00 67.81 90 ALA A C 1
ATOM 698 O O . ALA A 1 90 ? -13.446 32.586 20.092 1.00 67.81 90 ALA A O 1
ATOM 699 N N . ASN A 1 91 ? -13.365 32.597 17.849 1.00 70.00 91 ASN A N 1
ATOM 700 C CA . ASN A 1 91 ? -13.556 34.046 17.732 1.00 70.00 91 ASN A CA 1
ATOM 701 C C . ASN A 1 91 ? -14.882 34.510 18.341 1.00 70.00 91 ASN A C 1
ATOM 703 O O . ASN A 1 91 ? -14.911 35.495 19.073 1.00 70.00 91 ASN A O 1
ATOM 707 N N . TYR A 1 92 ? -15.979 33.805 18.057 1.00 68.75 92 TYR A N 1
ATOM 708 C CA . TYR A 1 92 ? -17.292 34.158 18.596 1.00 68.75 92 TYR A CA 1
ATOM 709 C C . TYR A 1 92 ? -17.364 33.987 20.119 1.00 68.75 92 TYR A C 1
ATOM 711 O O . TYR A 1 92 ? -18.011 34.779 20.800 1.00 68.75 92 TYR A O 1
ATOM 719 N N . LEU A 1 93 ? -16.689 32.970 20.656 1.00 75.00 93 LEU A N 1
ATOM 720 C CA . LEU A 1 93 ? -16.703 32.637 22.082 1.00 75.00 93 LEU A CA 1
ATOM 721 C C . LEU A 1 93 ? -15.563 33.295 22.881 1.00 75.00 93 LEU A C 1
ATOM 723 O O . LEU A 1 93 ? -15.444 33.029 24.075 1.00 75.00 93 LEU A O 1
ATOM 727 N N . GLY A 1 94 ? -14.728 34.135 22.255 1.00 75.44 94 GLY A N 1
ATOM 728 C CA . GLY A 1 94 ? -13.579 34.776 22.908 1.00 75.44 94 GLY A CA 1
ATOM 729 C C . GLY A 1 94 ? -12.515 33.787 23.398 1.00 75.44 94 GLY A C 1
ATOM 730 O O . GLY A 1 94 ? -11.836 34.051 24.386 1.00 75.44 94 GLY A O 1
ATOM 731 N N . MET A 1 95 ? -12.410 32.630 22.746 1.00 73.69 95 MET A N 1
ATOM 732 C CA . MET A 1 95 ? -11.441 31.582 23.064 1.00 73.69 95 MET A CA 1
ATOM 733 C C . MET A 1 95 ? -10.165 31.759 22.237 1.00 73.69 95 MET A C 1
ATOM 735 O O . MET A 1 95 ? -10.151 32.461 21.222 1.00 73.69 95 MET A O 1
ATOM 739 N N . ASP A 1 96 ? -9.102 31.064 22.638 1.00 71.56 96 ASP A N 1
ATOM 740 C CA . ASP A 1 96 ? -7.866 31.009 21.861 1.00 71.56 96 ASP A CA 1
ATOM 741 C C . ASP A 1 96 ? -8.130 30.445 20.459 1.00 71.56 96 ASP A C 1
ATOM 743 O O . ASP A 1 96 ? -8.712 29.372 20.291 1.00 71.56 96 ASP A O 1
ATOM 747 N N . THR A 1 97 ? -7.712 31.195 19.439 1.00 63.62 97 THR A N 1
ATOM 748 C CA . THR A 1 97 ? -8.002 30.885 18.036 1.00 63.62 97 THR A CA 1
ATOM 749 C C . THR A 1 97 ? -6.978 29.920 17.455 1.00 63.62 97 THR A C 1
ATOM 751 O O . THR A 1 97 ? -5.772 30.188 17.463 1.00 63.62 97 THR A O 1
ATOM 754 N N . LYS A 1 98 ? -7.449 28.808 16.879 1.00 61.91 98 LYS A N 1
ATOM 755 C CA . LYS A 1 98 ? -6.574 27.852 16.194 1.00 61.91 98 LYS A CA 1
ATOM 756 C C . LYS A 1 98 ? -6.148 28.417 14.832 1.00 61.91 98 LYS A C 1
ATOM 758 O O . LYS A 1 98 ? -6.976 28.636 13.951 1.00 61.91 98 LYS A O 1
ATOM 763 N N . ARG A 1 99 ? -4.843 28.638 14.636 1.00 63.44 99 ARG A N 1
ATOM 764 C CA . ARG A 1 99 ? -4.278 29.206 13.388 1.00 63.44 99 ARG A CA 1
ATOM 765 C C . ARG A 1 99 ? -3.882 28.157 12.350 1.00 63.44 99 ARG A C 1
ATOM 767 O O . ARG A 1 99 ? -3.706 28.476 11.177 1.00 63.44 99 ARG A O 1
ATOM 774 N N . ASN A 1 100 ? -3.792 26.896 12.759 1.00 60.28 100 ASN A N 1
ATOM 775 C CA . ASN A 1 100 ? -3.336 25.788 11.929 1.00 60.28 100 ASN A CA 1
ATOM 776 C C . ASN A 1 100 ? -4.482 24.892 11.413 1.00 60.28 100 ASN A C 1
ATOM 778 O O . ASN A 1 100 ? -4.254 23.760 11.007 1.00 60.28 100 ASN A O 1
ATOM 782 N N . LEU A 1 101 ? -5.720 25.403 11.353 1.00 59.16 101 LEU A N 1
ATOM 783 C CA . LEU A 1 101 ? -6.899 24.664 10.859 1.00 59.16 101 LEU A CA 1
ATOM 784 C C . LEU A 1 101 ? -6.735 24.079 9.445 1.00 59.16 101 LEU A C 1
ATOM 786 O O . LEU A 1 101 ? -7.413 23.125 9.085 1.00 59.16 101 LEU A O 1
ATOM 790 N N . THR A 1 102 ? -5.845 24.644 8.628 1.00 57.44 102 THR A N 1
ATOM 791 C CA . THR A 1 102 ? -5.571 24.148 7.272 1.00 57.44 102 THR A CA 1
ATOM 792 C C . THR A 1 102 ? -4.564 23.003 7.223 1.00 57.44 102 THR A C 1
ATOM 794 O O . THR A 1 102 ? -4.491 22.337 6.190 1.00 57.44 102 THR A O 1
ATOM 797 N N . GLU A 1 103 ? -3.815 22.749 8.301 1.00 59.41 103 GLU A N 1
ATOM 798 C CA . GLU A 1 103 ? -2.832 21.660 8.377 1.00 59.41 103 GLU A CA 1
ATOM 799 C C . GLU A 1 103 ? -3.497 20.293 8.271 1.00 59.41 103 GLU A C 1
ATOM 801 O O . GLU A 1 103 ? -3.068 19.464 7.467 1.00 59.41 103 GLU A O 1
ATOM 806 N N . ASP A 1 104 ? -4.618 20.125 8.971 1.00 54.94 104 ASP A N 1
ATOM 807 C CA . ASP A 1 104 ? -5.396 18.884 9.039 1.00 54.94 104 ASP A CA 1
ATOM 808 C C . ASP A 1 104 ? -5.949 18.451 7.660 1.00 54.94 104 ASP A C 1
ATOM 810 O O . ASP A 1 104 ? -6.233 17.275 7.424 1.00 54.94 104 ASP A O 1
ATOM 814 N N . PHE A 1 105 ? -6.045 19.389 6.708 1.00 55.34 105 PHE A N 1
ATOM 815 C CA . PHE A 1 105 ? -6.538 19.153 5.347 1.00 55.34 105 PHE A CA 1
ATOM 816 C C . PHE A 1 105 ? -5.438 19.149 4.272 1.00 55.34 105 PHE A C 1
ATOM 818 O O . PHE A 1 105 ? -5.754 18.978 3.089 1.00 55.34 105 PHE A O 1
ATOM 825 N N . ARG A 1 106 ? -4.152 19.316 4.633 1.00 58.38 106 ARG A N 1
ATOM 826 C CA . ARG A 1 106 ? -3.029 19.373 3.665 1.00 58.38 106 ARG A CA 1
ATOM 827 C C . ARG A 1 106 ? -2.925 18.113 2.799 1.00 58.38 106 ARG A C 1
ATOM 829 O O . ARG A 1 106 ? -2.557 18.208 1.632 1.00 58.38 106 ARG A O 1
ATOM 836 N N . SER A 1 107 ? -3.298 16.957 3.345 1.00 56.31 107 SER A N 1
ATOM 837 C CA . SER A 1 107 ? -3.281 15.654 2.669 1.00 56.31 107 SER A CA 1
ATOM 838 C C . SER A 1 107 ? -4.642 15.218 2.116 1.00 56.31 107 SER A C 1
ATOM 840 O O . SER A 1 107 ? -4.694 14.249 1.366 1.00 56.31 107 SER A O 1
ATOM 842 N N . ALA A 1 108 ? -5.736 15.927 2.422 1.00 55.22 108 ALA A N 1
ATOM 843 C CA . ALA A 1 108 ? -7.101 15.477 2.114 1.00 55.22 108 ALA A CA 1
ATOM 844 C C . ALA A 1 108 ? -7.370 15.303 0.607 1.00 55.22 108 ALA A C 1
ATOM 846 O O . ALA A 1 108 ? -8.220 14.516 0.205 1.00 55.22 108 ALA A O 1
ATOM 847 N N . THR A 1 109 ? -6.640 16.044 -0.230 1.00 55.53 109 THR A N 1
ATOM 848 C CA . THR A 1 109 ? -6.728 15.972 -1.701 1.00 55.53 109 THR A CA 1
ATOM 849 C C . THR A 1 109 ? -5.607 15.140 -2.328 1.00 55.53 109 THR A C 1
ATOM 851 O O . THR A 1 109 ? -5.572 14.960 -3.545 1.00 55.53 109 THR A O 1
ATOM 854 N N . MET A 1 110 ? -4.668 14.643 -1.517 1.00 60.28 110 MET A N 1
ATOM 855 C CA . MET A 1 110 ? -3.570 13.809 -1.983 1.00 60.28 110 MET A CA 1
ATOM 856 C C . MET A 1 110 ? -4.007 12.348 -1.981 1.00 60.28 110 MET A C 1
ATOM 858 O O . MET A 1 110 ? -3.923 11.651 -0.973 1.00 60.28 110 MET A O 1
ATOM 862 N N . GLU A 1 111 ? -4.440 11.875 -3.145 1.00 59.12 111 GLU A N 1
ATOM 863 C CA . GLU A 1 111 ? -4.656 10.450 -3.377 1.00 59.12 111 GLU A CA 1
ATOM 864 C C . GLU A 1 111 ? -3.324 9.709 -3.247 1.00 59.12 111 GLU A C 1
ATOM 866 O O . GLU A 1 111 ? -2.376 9.947 -4.003 1.00 59.12 111 GLU A O 1
ATOM 871 N N . TRP A 1 112 ? -3.258 8.827 -2.257 1.00 58.31 112 TRP A N 1
ATOM 872 C CA . TRP A 1 112 ? -2.114 7.970 -1.998 1.00 58.31 112 TRP A CA 1
ATOM 873 C C . TRP A 1 112 ? -2.541 6.512 -2.086 1.00 58.31 112 TRP A C 1
ATOM 875 O O . TRP A 1 112 ? -3.540 6.121 -1.483 1.00 58.31 112 TRP A O 1
ATOM 885 N N . GLU A 1 113 ? -1.768 5.730 -2.818 1.00 55.31 113 GLU A N 1
ATOM 886 C CA . GLU A 1 113 ? -1.922 4.298 -2.981 1.00 55.31 113 GLU A CA 1
ATOM 887 C C . GLU A 1 113 ? -0.583 3.635 -2.659 1.00 55.31 113 GLU A C 1
ATOM 889 O O . GLU A 1 113 ? 0.422 3.851 -3.345 1.00 55.31 113 GLU A O 1
ATOM 894 N N . SER A 1 114 ? -0.577 2.858 -1.577 1.00 47.16 114 SER A N 1
ATOM 895 C CA . SER A 1 114 ? 0.580 2.122 -1.051 1.00 47.16 114 SER A CA 1
ATOM 896 C C . SER A 1 114 ? 1.227 1.232 -2.115 1.00 47.16 114 SER A C 1
ATOM 898 O O . SER A 1 114 ? 2.454 1.148 -2.198 1.00 47.16 114 SER A O 1
ATOM 900 N N . ASP A 1 115 ? 0.392 0.665 -2.983 1.00 51.56 115 ASP A N 1
ATOM 901 C 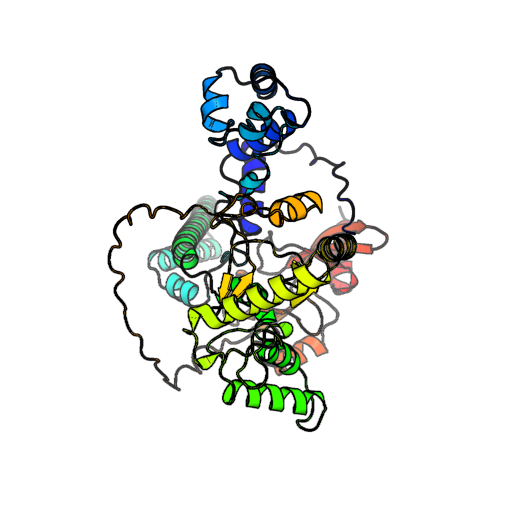CA . ASP A 1 115 ? 0.757 -0.300 -4.012 1.00 51.56 115 ASP A CA 1
ATOM 902 C C . ASP A 1 115 ? 0.578 0.248 -5.434 1.00 51.56 115 ASP A C 1
ATOM 904 O O . ASP A 1 115 ? 0.268 -0.514 -6.353 1.00 51.56 115 ASP A O 1
ATOM 908 N N . LEU A 1 116 ? 0.780 1.562 -5.646 1.00 56.19 116 LEU A N 1
ATOM 909 C CA . LEU A 1 116 ? 0.639 2.157 -6.979 1.00 56.19 116 LEU A CA 1
ATOM 910 C C . LEU A 1 116 ? 1.430 1.328 -8.000 1.00 56.19 116 LEU A C 1
ATOM 912 O O . LEU A 1 116 ? 2.654 1.204 -7.925 1.00 56.19 116 LEU A O 1
ATOM 916 N N . ILE A 1 117 ? 0.719 0.725 -8.949 1.00 57.38 117 ILE A N 1
ATOM 917 C CA . ILE A 1 117 ? 1.281 -0.307 -9.815 1.00 57.38 117 ILE A CA 1
ATOM 918 C C . ILE A 1 117 ? 2.287 0.339 -10.779 1.00 57.38 117 ILE A C 1
ATOM 920 O O . ILE A 1 117 ? 1.916 0.942 -11.783 1.00 57.38 117 ILE A O 1
ATOM 924 N N . TRP A 1 118 ? 3.584 0.248 -10.468 1.00 60.84 118 TRP A N 1
ATOM 925 C CA . TRP A 1 118 ? 4.672 0.863 -11.251 1.00 60.84 118 TRP A CA 1
ATOM 926 C C . TRP A 1 118 ? 4.992 0.133 -12.555 1.00 60.84 118 TRP A C 1
ATOM 928 O O . TRP A 1 118 ? 5.730 0.654 -13.396 1.00 60.84 118 TRP A O 1
ATOM 938 N N . GLN A 1 119 ? 4.474 -1.083 -12.702 1.00 64.12 119 GLN A N 1
ATOM 939 C CA . GLN A 1 119 ? 4.687 -1.984 -13.827 1.00 64.12 119 GLN A CA 1
ATOM 940 C C . GLN A 1 119 ? 3.431 -2.828 -14.007 1.00 64.12 119 GLN A C 1
ATOM 942 O O . GLN A 1 119 ? 2.816 -3.207 -13.020 1.00 64.12 119 GLN A O 1
ATOM 947 N N . PHE A 1 120 ? 3.061 -3.152 -15.242 1.00 65.12 120 PHE A N 1
ATOM 948 C CA . PHE A 1 120 ? 1.925 -4.040 -15.485 1.00 65.12 120 PHE A CA 1
ATOM 949 C C . PHE A 1 120 ? 2.098 -5.385 -14.762 1.00 65.12 120 PHE A C 1
ATOM 951 O O . PHE A 1 120 ? 3.200 -5.943 -14.799 1.00 65.12 120 PHE A O 1
ATOM 958 N N . PRO A 1 121 ? 1.028 -5.957 -14.177 1.00 68.88 121 PRO A N 1
ATOM 959 C CA . PRO A 1 121 ? 1.012 -7.375 -13.839 1.00 68.88 121 PRO A CA 1
ATOM 960 C C . PRO A 1 121 ? 1.381 -8.213 -15.066 1.00 68.88 121 PRO A C 1
ATOM 962 O O . PRO A 1 121 ? 1.048 -7.836 -16.190 1.00 68.88 121 PRO A O 1
ATOM 965 N N . ALA A 1 122 ? 2.024 -9.365 -14.865 1.00 66.88 122 ALA A N 1
ATOM 966 C CA . ALA A 1 122 ? 2.535 -10.195 -15.962 1.00 66.88 122 ALA A CA 1
ATOM 967 C C . ALA A 1 122 ? 1.475 -10.489 -17.040 1.00 66.88 122 ALA A C 1
ATOM 969 O O . ALA A 1 122 ? 1.739 -10.330 -18.228 1.00 66.88 122 ALA A O 1
ATOM 970 N N . ARG A 1 123 ? 0.240 -10.800 -16.621 1.00 74.94 123 ARG A N 1
ATOM 971 C CA . ARG A 1 123 ? -0.903 -11.018 -17.520 1.00 74.94 123 ARG A CA 1
ATOM 972 C C . ARG A 1 123 ? -1.210 -9.808 -18.409 1.00 74.94 123 ARG A C 1
ATOM 974 O O . ARG A 1 123 ? -1.478 -9.969 -19.596 1.00 74.94 123 ARG A O 1
ATOM 981 N N . GLU A 1 124 ? -1.218 -8.611 -17.833 1.00 77.25 124 GLU A N 1
ATOM 982 C CA . GLU A 1 124 ? -1.518 -7.369 -18.556 1.00 77.25 124 GLU A CA 1
ATOM 983 C C . GLU A 1 124 ? -0.358 -6.961 -19.458 1.00 77.25 124 GLU A C 1
ATOM 985 O O . GLU A 1 124 ? -0.556 -6.486 -20.576 1.00 77.25 124 GLU A O 1
ATOM 990 N N . PHE A 1 125 ? 0.871 -7.220 -19.013 1.00 78.44 125 PHE A N 1
ATOM 991 C CA . PHE A 1 125 ? 2.051 -7.014 -19.836 1.00 78.44 125 PHE A CA 1
ATOM 992 C C . PHE A 1 125 ? 2.060 -7.937 -21.062 1.00 78.44 125 PHE A C 1
ATOM 994 O O . PHE A 1 125 ? 2.370 -7.490 -22.165 1.00 78.44 125 PHE A O 1
ATOM 1001 N N . ASP A 1 126 ? 1.671 -9.201 -20.902 1.00 80.75 126 ASP A N 1
ATOM 1002 C CA . ASP A 1 126 ? 1.579 -10.151 -22.012 1.00 80.75 126 ASP A CA 1
ATOM 1003 C C . ASP A 1 126 ? 0.453 -9.825 -22.992 1.00 80.75 126 ASP A C 1
ATOM 1005 O O . ASP A 1 126 ? 0.621 -10.009 -24.199 1.00 80.75 126 ASP A O 1
ATOM 1009 N N . GLN A 1 127 ? -0.669 -9.286 -22.512 1.00 85.38 127 GLN A N 1
ATOM 1010 C CA . GLN A 1 127 ? -1.690 -8.718 -23.394 1.00 85.38 127 GLN A CA 1
ATOM 1011 C C . GLN A 1 127 ? -1.138 -7.520 -24.174 1.00 85.38 127 GLN A C 1
ATOM 1013 O O . GLN A 1 127 ? -1.305 -7.453 -25.391 1.00 85.38 127 GLN A O 1
ATOM 1018 N N . LEU A 1 128 ? -0.409 -6.618 -23.510 1.00 85.00 128 LEU A N 1
ATOM 1019 C CA . LEU A 1 128 ? 0.201 -5.455 -24.153 1.00 85.00 128 LEU A CA 1
ATOM 1020 C C . LEU A 1 128 ? 1.234 -5.840 -25.220 1.00 85.00 128 LEU A C 1
ATOM 1022 O O . LEU A 1 128 ? 1.314 -5.171 -26.246 1.00 85.00 128 LEU A O 1
ATOM 1026 N N . LYS A 1 129 ? 1.998 -6.922 -25.027 1.00 86.12 129 LYS A N 1
ATOM 1027 C CA . LYS A 1 129 ? 2.933 -7.430 -26.050 1.00 86.12 129 LYS A CA 1
ATOM 1028 C C . LYS A 1 129 ? 2.238 -7.856 -27.344 1.00 86.12 129 LYS A C 1
ATOM 1030 O O . LYS A 1 129 ? 2.885 -7.872 -28.386 1.00 86.12 129 LYS A O 1
ATOM 1035 N N . ARG A 1 130 ? 0.950 -8.205 -27.276 1.00 90.06 130 ARG A N 1
ATOM 1036 C CA . ARG A 1 130 ? 0.120 -8.574 -28.433 1.00 90.06 130 ARG A CA 1
ATOM 1037 C C . ARG A 1 130 ? -0.576 -7.365 -29.069 1.00 90.06 130 ARG A C 1
ATOM 1039 O O . ARG A 1 130 ? -1.196 -7.524 -30.114 1.00 90.06 130 ARG A O 1
ATOM 1046 N N . ASP A 1 131 ? -0.488 -6.176 -28.463 1.00 92.50 131 ASP A N 1
ATOM 1047 C CA . ASP A 1 131 ? -1.037 -4.941 -29.031 1.00 92.50 131 ASP A CA 1
ATOM 1048 C C . ASP A 1 131 ? -0.304 -4.584 -30.329 1.00 92.50 131 ASP A C 1
ATOM 1050 O O . ASP A 1 131 ? 0.928 -4.531 -30.375 1.00 92.50 131 ASP A O 1
ATOM 1054 N N . GLU A 1 132 ? -1.066 -4.286 -31.378 1.00 95.12 132 GLU A N 1
ATOM 1055 C CA . GLU A 1 132 ? -0.546 -3.997 -32.715 1.00 95.12 132 GLU A CA 1
ATOM 1056 C C . GLU A 1 132 ? 0.480 -2.851 -32.718 1.00 95.12 132 GLU A C 1
ATOM 1058 O O . GLU A 1 132 ? 1.502 -2.917 -33.404 1.00 95.12 132 GLU A O 1
ATOM 1063 N N . ASN A 1 133 ? 0.279 -1.811 -31.899 1.00 92.38 133 ASN A N 1
ATOM 1064 C CA . ASN A 1 133 ? 1.232 -0.707 -31.808 1.00 92.38 133 ASN A CA 1
ATOM 1065 C C . ASN A 1 133 ? 2.526 -1.134 -31.116 1.00 92.38 133 ASN A C 1
ATOM 1067 O O . ASN A 1 133 ? 3.602 -0.665 -31.496 1.00 92.38 133 ASN A O 1
ATOM 1071 N N . TYR A 1 134 ? 2.435 -1.996 -30.101 1.00 91.31 134 TYR A N 1
ATOM 1072 C CA . TYR A 1 134 ? 3.609 -2.520 -29.409 1.00 91.31 134 TYR A CA 1
ATOM 1073 C C . TYR A 1 134 ? 4.432 -3.423 -30.331 1.00 91.31 134 TYR A C 1
ATOM 1075 O O . TYR A 1 134 ? 5.657 -3.262 -30.403 1.00 91.31 134 TYR A O 1
ATOM 1083 N N . VAL A 1 135 ? 3.763 -4.320 -31.062 1.00 93.00 135 VAL A N 1
ATOM 1084 C CA . VAL A 1 135 ? 4.380 -5.208 -32.056 1.00 93.00 135 VAL A CA 1
ATOM 1085 C C . VAL A 1 135 ? 5.062 -4.379 -33.138 1.00 93.00 135 VAL A C 1
ATOM 1087 O O . VAL A 1 135 ? 6.277 -4.483 -33.295 1.00 93.00 135 VAL A O 1
ATOM 1090 N N . ARG A 1 136 ? 4.342 -3.444 -33.772 1.00 96.12 136 ARG A N 1
ATOM 1091 C CA . ARG A 1 136 ? 4.889 -2.571 -34.825 1.00 96.12 136 ARG A CA 1
ATOM 1092 C C . ARG A 1 136 ? 6.126 -1.798 -34.369 1.00 96.12 136 ARG A C 1
ATOM 1094 O O . ARG A 1 136 ? 7.120 -1.729 -35.087 1.00 96.12 136 ARG A O 1
ATOM 1101 N N . LEU A 1 137 ? 6.089 -1.194 -33.179 1.00 92.75 137 LEU A N 1
ATOM 1102 C CA . LEU A 1 137 ? 7.239 -0.448 -32.646 1.00 92.75 137 LEU A CA 1
ATOM 1103 C C . LEU A 1 137 ? 8.425 -1.374 -32.347 1.00 92.75 137 LEU A C 1
ATOM 1105 O O . LEU A 1 137 ? 9.577 -0.978 -32.515 1.00 92.75 137 LEU A O 1
ATOM 1109 N N . THR A 1 138 ? 8.156 -2.606 -31.923 1.00 91.62 138 THR A N 1
ATOM 1110 C CA . THR A 1 138 ? 9.186 -3.619 -31.664 1.00 91.62 138 THR A CA 1
ATOM 1111 C C . THR A 1 138 ? 9.813 -4.129 -32.963 1.00 91.62 138 THR A C 1
ATOM 1113 O O . THR A 1 138 ? 11.038 -4.205 -33.050 1.00 91.62 138 THR A O 1
ATOM 1116 N N . GLU A 1 139 ? 9.017 -4.365 -34.002 1.00 94.38 139 GLU A N 1
ATOM 1117 C CA . GLU A 1 139 ? 9.495 -4.708 -35.346 1.00 94.38 139 GLU A CA 1
ATOM 1118 C C . GLU A 1 139 ? 10.327 -3.580 -35.966 1.00 94.38 139 GLU A C 1
ATOM 1120 O O . GLU A 1 139 ? 11.377 -3.839 -36.555 1.00 94.38 139 GLU A O 1
ATOM 1125 N N . GLN A 1 140 ? 9.929 -2.315 -35.785 1.00 93.25 140 GLN A N 1
ATOM 1126 C CA . GLN A 1 140 ? 10.727 -1.162 -36.219 1.00 93.25 140 GLN A CA 1
ATOM 1127 C C . GLN A 1 140 ? 12.091 -1.122 -35.519 1.00 93.25 140 GLN A C 1
ATOM 1129 O O . GLN A 1 140 ? 13.120 -0.945 -36.173 1.00 93.25 140 GLN A O 1
ATOM 1134 N N . ILE A 1 141 ? 12.121 -1.322 -34.197 1.00 90.00 141 ILE A N 1
ATOM 1135 C CA . ILE A 1 141 ? 13.370 -1.395 -33.426 1.00 90.00 141 ILE A CA 1
ATOM 1136 C C . ILE A 1 141 ? 14.261 -2.526 -33.951 1.00 90.00 141 ILE A C 1
ATOM 1138 O O . ILE A 1 141 ? 15.459 -2.311 -34.158 1.00 90.00 141 ILE A O 1
ATOM 1142 N N . PHE A 1 142 ? 13.691 -3.707 -34.189 1.00 92.12 142 PHE A N 1
ATOM 1143 C CA . PHE A 1 142 ? 14.412 -4.862 -34.719 1.00 92.12 142 PHE A CA 1
ATOM 1144 C C . PHE A 1 142 ? 14.968 -4.598 -36.125 1.00 92.12 142 PHE A C 1
ATOM 1146 O O . PHE A 1 142 ? 16.147 -4.845 -36.390 1.00 92.12 142 PHE A O 1
ATOM 1153 N N . THR A 1 143 ? 14.151 -4.016 -37.001 1.00 93.38 143 THR A N 1
ATOM 1154 C CA . THR A 1 143 ? 14.522 -3.675 -38.379 1.00 93.38 143 THR A CA 1
ATOM 1155 C C . THR A 1 143 ? 15.707 -2.720 -38.401 1.00 93.38 143 THR A C 1
ATOM 1157 O O . THR A 1 143 ? 16.730 -3.022 -39.014 1.00 93.38 143 THR A O 1
ATOM 1160 N N . TYR A 1 144 ? 15.629 -1.600 -37.676 1.00 89.75 144 TYR A N 1
ATOM 1161 C CA . TYR A 1 144 ? 16.732 -0.639 -37.650 1.00 89.75 144 TYR A CA 1
ATOM 1162 C C . TYR A 1 144 ? 17.968 -1.187 -36.942 1.00 89.75 144 TYR A C 1
ATOM 1164 O O . TYR A 1 144 ? 19.079 -0.862 -37.339 1.00 89.75 144 TYR A O 1
ATOM 1172 N N . THR A 1 145 ? 17.807 -2.047 -35.935 1.00 87.38 145 THR A N 1
ATOM 1173 C CA . THR A 1 145 ? 18.948 -2.738 -35.317 1.00 87.38 145 THR A CA 1
ATOM 1174 C C . THR A 1 145 ? 19.656 -3.630 -36.333 1.00 87.38 145 THR A C 1
ATOM 1176 O O . THR A 1 145 ? 20.874 -3.562 -36.448 1.00 87.38 145 THR A O 1
ATOM 1179 N N . THR A 1 146 ? 18.898 -4.379 -37.135 1.00 90.44 146 THR A N 1
ATOM 1180 C CA . THR A 1 146 ? 19.444 -5.230 -38.199 1.00 90.44 146 THR A CA 1
ATOM 1181 C C . THR A 1 146 ? 20.150 -4.409 -39.279 1.00 90.44 146 THR A C 1
ATOM 1183 O O . THR A 1 146 ? 21.243 -4.776 -39.703 1.00 90.44 146 THR A O 1
ATOM 1186 N N . LEU A 1 147 ? 19.564 -3.286 -39.709 1.00 89.06 147 LEU A N 1
ATOM 1187 C CA . LEU A 1 147 ? 20.176 -2.386 -40.695 1.00 89.06 147 LEU A CA 1
ATOM 1188 C C . LEU A 1 147 ? 21.479 -1.766 -40.173 1.00 89.06 147 LEU A C 1
ATOM 1190 O O . LEU A 1 147 ? 22.468 -1.733 -40.894 1.00 89.06 147 LEU A O 1
ATOM 1194 N N . ILE A 1 148 ? 21.513 -1.356 -38.903 1.00 85.69 148 ILE A N 1
ATOM 1195 C CA . ILE A 1 148 ? 22.727 -0.843 -38.250 1.00 85.69 148 ILE A CA 1
ATOM 1196 C C . ILE A 1 148 ? 23.814 -1.923 -38.200 1.00 85.69 148 ILE A C 1
ATOM 1198 O O . ILE A 1 148 ? 24.969 -1.643 -38.509 1.00 85.69 148 ILE A O 1
ATOM 1202 N N . SER A 1 149 ? 23.454 -3.161 -37.851 1.00 84.88 149 SER A N 1
ATOM 1203 C CA . SER A 1 149 ? 24.397 -4.284 -37.788 1.00 84.88 149 SER A CA 1
ATOM 1204 C C . SER A 1 149 ? 24.941 -4.709 -39.155 1.00 84.88 149 SER A C 1
ATOM 1206 O O . SER A 1 149 ? 26.059 -5.209 -39.222 1.00 84.88 149 SER A O 1
ATOM 1208 N N . ARG A 1 150 ? 24.180 -4.517 -40.240 1.00 88.06 150 ARG A N 1
ATOM 1209 C CA . ARG A 1 150 ? 24.625 -4.812 -41.615 1.00 88.06 150 ARG A CA 1
ATOM 1210 C C . ARG A 1 150 ? 25.621 -3.786 -42.166 1.00 88.06 150 ARG A C 1
ATOM 1212 O O . ARG A 1 150 ? 26.259 -4.064 -43.177 1.00 88.06 150 ARG A O 1
ATOM 1219 N N . GLY A 1 151 ? 25.781 -2.644 -41.497 1.00 77.19 151 GLY A N 1
ATOM 1220 C CA . GLY A 1 151 ? 26.619 -1.548 -41.972 1.00 77.19 151 GLY A CA 1
ATOM 1221 C C . GLY A 1 151 ? 25.992 -0.791 -43.147 1.00 77.19 151 GLY A C 1
ATOM 1222 O O . GLY A 1 151 ? 24.895 -1.100 -43.605 1.00 77.19 151 GLY A O 1
ATOM 1223 N N . GLY A 1 152 ? 26.682 0.246 -43.610 1.00 84.19 152 GLY A N 1
ATOM 1224 C CA . GLY A 1 152 ? 26.208 1.144 -44.661 1.00 84.19 152 GLY A CA 1
ATOM 1225 C C . GLY A 1 152 ? 27.056 2.408 -44.711 1.00 84.19 152 GLY A C 1
ATOM 1226 O O . GLY A 1 152 ? 28.084 2.500 -44.032 1.00 84.19 152 GLY A O 1
ATOM 1227 N N . SER A 1 153 ? 26.631 3.398 -45.493 1.00 87.06 153 SER A N 1
ATOM 1228 C CA . SER A 1 153 ? 27.279 4.709 -45.459 1.00 87.06 153 SER A CA 1
ATOM 1229 C C . SER A 1 153 ? 27.095 5.374 -44.088 1.00 87.06 153 SER A C 1
ATOM 1231 O O . SER A 1 153 ? 26.109 5.138 -43.384 1.00 87.06 153 SER A O 1
ATOM 1233 N N . THR A 1 154 ? 28.018 6.261 -43.710 1.00 86.31 154 THR A N 1
ATOM 1234 C CA . THR A 1 154 ? 27.958 7.000 -42.436 1.00 86.31 154 THR A CA 1
ATOM 1235 C C . THR A 1 154 ? 26.613 7.710 -42.246 1.00 86.31 154 THR A C 1
ATOM 1237 O O . THR A 1 154 ? 26.037 7.684 -41.161 1.00 86.31 154 THR A O 1
ATOM 1240 N N . LYS A 1 155 ? 26.064 8.272 -43.330 1.00 89.94 155 LYS A N 1
ATOM 1241 C CA . LYS A 1 155 ? 24.791 8.999 -43.324 1.00 89.94 155 LYS A CA 1
ATOM 1242 C C . LYS A 1 155 ? 23.586 8.078 -43.095 1.00 89.94 155 LYS A C 1
ATOM 1244 O O . LYS A 1 155 ? 22.680 8.435 -42.346 1.00 89.94 155 LYS A O 1
ATOM 1249 N N . GLU A 1 156 ? 23.580 6.887 -43.694 1.00 86.12 156 GLU A N 1
ATOM 1250 C CA . GLU A 1 156 ? 22.530 5.880 -43.473 1.00 86.12 156 GLU A CA 1
ATOM 1251 C C . GLU A 1 156 ? 22.573 5.336 -42.043 1.00 86.12 156 GLU A C 1
ATOM 1253 O O . GLU A 1 156 ? 21.533 5.183 -41.401 1.00 86.12 156 GLU A O 1
ATOM 1258 N N . LEU A 1 157 ? 23.773 5.107 -41.504 1.00 82.62 157 LEU A N 1
ATOM 1259 C CA . LEU A 1 157 ? 23.954 4.614 -40.141 1.00 82.62 157 LEU A CA 1
ATOM 1260 C C . LEU A 1 157 ? 23.449 5.617 -39.093 1.00 82.62 157 LEU A C 1
ATOM 1262 O O . LEU A 1 157 ? 22.748 5.234 -38.148 1.00 82.62 157 LEU A O 1
ATOM 1266 N N . GLU A 1 158 ? 23.758 6.903 -39.272 1.00 84.56 158 GLU A N 1
ATOM 1267 C CA . GLU A 1 158 ? 23.237 7.992 -38.438 1.00 84.56 158 GLU A CA 1
ATOM 1268 C C . GLU A 1 158 ? 21.708 8.057 -38.500 1.00 84.56 158 GLU A C 1
ATOM 1270 O O . GLU A 1 158 ? 21.036 8.132 -37.465 1.00 84.56 158 GLU A O 1
ATOM 1275 N N . GLN A 1 159 ? 21.146 7.952 -39.705 1.00 91.19 159 GLN A N 1
ATOM 1276 C CA . GLN A 1 159 ? 19.708 8.014 -39.925 1.00 91.19 159 GLN A CA 1
ATOM 1277 C C . GLN A 1 159 ? 18.973 6.812 -39.301 1.00 91.19 159 GLN A C 1
ATOM 1279 O O . GLN A 1 159 ? 17.999 6.996 -38.566 1.00 91.19 159 GLN A O 1
ATOM 1284 N N . HIS A 1 160 ? 19.460 5.584 -39.497 1.00 88.94 160 HIS A N 1
ATOM 1285 C CA . HIS A 1 160 ? 18.899 4.389 -38.856 1.00 88.94 160 HIS A CA 1
ATOM 1286 C C . HIS A 1 160 ? 19.023 4.438 -37.329 1.00 88.94 160 HIS A C 1
ATOM 1288 O O . HIS A 1 160 ? 18.098 4.039 -36.616 1.00 88.94 160 HIS A O 1
ATOM 1294 N N . THR A 1 161 ? 20.123 4.984 -36.806 1.00 80.50 161 THR A N 1
ATOM 1295 C CA . THR A 1 161 ? 20.308 5.182 -35.362 1.00 80.50 161 THR A CA 1
ATOM 1296 C C . THR A 1 161 ? 19.289 6.172 -34.797 1.00 80.50 161 THR A C 1
ATOM 1298 O O . THR A 1 161 ? 18.706 5.914 -33.736 1.00 80.50 161 THR A O 1
ATOM 1301 N N . ALA A 1 162 ? 19.018 7.267 -35.511 1.00 83.75 162 ALA A N 1
ATOM 1302 C CA . ALA A 1 162 ? 17.995 8.239 -35.137 1.00 83.75 162 ALA A CA 1
ATOM 1303 C C . ALA A 1 162 ? 16.586 7.620 -35.143 1.00 83.75 162 ALA A C 1
ATOM 1305 O O . ALA A 1 162 ? 15.865 7.747 -34.148 1.00 83.75 162 ALA A O 1
ATOM 1306 N N . TYR A 1 163 ? 16.219 6.879 -36.195 1.00 89.00 163 TYR A N 1
ATOM 1307 C CA . TYR A 1 163 ? 14.912 6.216 -36.277 1.00 89.00 163 TYR A CA 1
ATOM 1308 C C . TYR A 1 163 ? 14.725 5.137 -35.211 1.00 89.00 163 TYR A C 1
ATOM 1310 O O . TYR A 1 163 ? 13.675 5.080 -34.569 1.00 89.00 163 TYR A O 1
ATOM 1318 N N . ARG A 1 164 ? 15.758 4.335 -34.931 1.00 91.44 164 ARG A N 1
ATOM 1319 C CA . ARG A 1 164 ? 15.727 3.366 -33.829 1.00 91.44 164 ARG A CA 1
ATOM 1320 C C . ARG A 1 164 ? 15.494 4.058 -32.485 1.00 91.44 164 ARG A C 1
ATOM 1322 O O . ARG A 1 164 ? 14.657 3.621 -31.696 1.00 91.44 164 ARG A O 1
ATOM 1329 N N . LYS A 1 165 ? 16.206 5.159 -32.221 1.00 74.31 165 LYS A N 1
ATOM 1330 C CA . LYS A 1 165 ? 16.050 5.953 -30.990 1.00 74.31 165 LYS A CA 1
ATOM 1331 C C . LYS A 1 165 ? 14.636 6.526 -30.863 1.00 74.31 165 LYS A C 1
ATOM 1333 O O . LYS A 1 165 ? 14.078 6.532 -29.765 1.00 74.31 165 LYS A O 1
ATOM 1338 N N . GLN A 1 166 ? 14.050 6.978 -31.969 1.00 85.81 166 GLN A N 1
ATOM 1339 C CA . GLN A 1 166 ? 12.664 7.435 -32.006 1.00 85.81 166 GLN A CA 1
ATOM 1340 C C . GLN A 1 166 ? 11.687 6.296 -31.679 1.00 85.81 166 GLN A C 1
ATOM 1342 O O . GLN A 1 166 ? 10.880 6.453 -30.764 1.00 85.81 166 GLN A O 1
ATOM 1347 N N . ALA A 1 167 ? 11.830 5.128 -32.310 1.00 80.00 167 ALA A N 1
ATOM 1348 C CA . ALA A 1 167 ? 10.978 3.966 -32.050 1.00 80.00 167 ALA A CA 1
ATOM 1349 C C . ALA A 1 167 ? 11.048 3.495 -30.582 1.00 80.00 167 ALA A C 1
ATOM 1351 O O . ALA A 1 167 ? 10.015 3.223 -29.966 1.00 80.00 167 ALA A O 1
ATOM 1352 N N . TYR A 1 168 ? 12.238 3.494 -29.962 1.00 72.75 168 TYR A N 1
ATOM 1353 C CA . TYR A 1 168 ? 12.384 3.238 -28.520 1.00 72.75 168 TYR A CA 1
ATOM 1354 C C . TYR A 1 168 ? 11.623 4.256 -27.660 1.00 72.75 168 TYR A C 1
ATOM 1356 O O . TYR A 1 168 ? 10.939 3.877 -26.702 1.00 72.75 168 TYR A O 1
ATOM 1364 N N . ASN A 1 169 ? 11.733 5.547 -27.984 1.00 69.38 169 ASN A N 1
ATOM 1365 C CA . ASN A 1 169 ? 11.040 6.607 -27.253 1.00 69.38 169 ASN A CA 1
ATOM 1366 C C . ASN A 1 169 ? 9.520 6.486 -27.383 1.00 69.38 169 ASN A C 1
ATOM 1368 O O . ASN A 1 169 ? 8.808 6.647 -26.388 1.00 69.38 169 ASN A O 1
ATOM 1372 N N . ASP A 1 170 ? 9.029 6.175 -28.576 1.00 82.12 170 ASP A N 1
ATOM 1373 C CA . ASP A 1 170 ? 7.602 6.049 -28.849 1.00 82.12 170 ASP A CA 1
ATOM 1374 C C . ASP A 1 170 ? 7.018 4.799 -28.183 1.00 82.12 170 ASP A C 1
ATOM 1376 O O . ASP A 1 170 ? 5.983 4.898 -27.519 1.00 82.12 170 ASP A O 1
ATOM 1380 N N . ARG A 1 171 ? 7.737 3.665 -28.192 1.00 85.50 171 ARG A N 1
ATOM 1381 C CA . ARG A 1 171 ? 7.351 2.458 -27.434 1.00 85.50 171 ARG A CA 1
ATOM 1382 C C . ARG A 1 171 ? 7.278 2.734 -25.935 1.00 85.50 171 ARG A C 1
ATOM 1384 O O . ARG A 1 171 ? 6.320 2.341 -25.271 1.00 85.50 171 ARG A O 1
ATOM 1391 N N . ARG A 1 172 ? 8.251 3.474 -25.392 1.00 73.50 172 ARG A N 1
ATOM 1392 C CA . ARG A 1 172 ? 8.264 3.873 -23.975 1.00 73.50 172 ARG A CA 1
ATOM 1393 C C . ARG A 1 172 ? 7.095 4.797 -23.620 1.00 73.50 172 ARG A C 1
ATOM 1395 O O . ARG A 1 172 ? 6.502 4.637 -22.553 1.00 73.50 172 ARG A O 1
ATOM 1402 N N . LYS A 1 173 ? 6.761 5.767 -24.479 1.00 77.50 173 LYS A N 1
ATOM 1403 C CA . LYS A 1 173 ? 5.600 6.656 -24.286 1.00 77.50 173 LYS A CA 1
ATOM 1404 C C . LYS A 1 173 ? 4.288 5.875 -24.341 1.00 77.50 173 LYS A C 1
ATOM 1406 O O . LYS A 1 173 ? 3.437 6.086 -23.482 1.00 77.50 173 LYS A O 1
ATOM 1411 N N . PHE A 1 174 ? 4.156 4.962 -25.301 1.00 84.19 174 PHE A N 1
ATOM 1412 C CA . PHE A 1 174 ? 2.989 4.098 -25.452 1.00 84.19 174 PHE A CA 1
ATOM 1413 C C . PHE A 1 174 ? 2.756 3.239 -24.204 1.00 84.19 174 PHE A C 1
ATOM 1415 O O . PHE A 1 174 ? 1.681 3.302 -23.610 1.00 84.19 174 PHE A O 1
ATOM 1422 N N . MET A 1 175 ? 3.799 2.543 -23.739 1.00 79.06 175 MET A N 1
ATOM 1423 C CA . MET A 1 175 ? 3.779 1.761 -22.497 1.00 79.06 175 MET A CA 1
ATOM 1424 C C . MET A 1 175 ? 3.369 2.603 -21.288 1.00 79.06 175 MET A C 1
ATOM 1426 O O . MET A 1 175 ? 2.523 2.193 -20.501 1.00 79.06 175 MET A O 1
ATOM 1430 N N . ARG A 1 176 ? 3.940 3.807 -21.147 1.00 73.94 176 ARG A N 1
ATOM 1431 C CA . ARG A 1 176 ? 3.606 4.712 -20.040 1.00 73.94 176 ARG A CA 1
ATOM 1432 C C . ARG A 1 176 ? 2.140 5.140 -20.076 1.00 73.94 176 ARG A C 1
ATOM 1434 O O . ARG A 1 176 ? 1.514 5.193 -19.025 1.00 73.94 176 ARG A O 1
ATOM 1441 N N . ARG A 1 177 ? 1.601 5.446 -21.259 1.00 82.88 177 ARG A N 1
ATOM 1442 C CA . ARG A 1 177 ? 0.190 5.817 -21.423 1.00 82.88 177 ARG A CA 1
ATOM 1443 C C . ARG A 1 177 ? -0.730 4.655 -21.049 1.00 82.88 177 ARG A C 1
ATOM 1445 O O . ARG A 1 177 ? -1.651 4.851 -20.270 1.00 82.88 177 ARG A O 1
ATOM 1452 N N . LYS A 1 178 ? -0.433 3.446 -21.531 1.00 85.06 178 LYS A N 1
ATOM 1453 C CA . LYS A 1 178 ? -1.194 2.236 -21.190 1.00 85.06 178 LYS A CA 1
ATOM 1454 C C . LYS A 1 178 ? -1.132 1.916 -19.694 1.00 85.06 178 LYS A C 1
ATOM 1456 O O . LYS A 1 178 ? -2.134 1.508 -19.123 1.00 85.06 178 LYS A O 1
ATOM 1461 N N . LEU A 1 179 ? 0.013 2.155 -19.048 1.00 78.50 179 LEU A N 1
ATOM 1462 C CA . LEU A 1 179 ? 0.156 1.953 -17.606 1.00 78.50 179 LEU A CA 1
ATOM 1463 C C . LEU A 1 179 ? -0.699 2.958 -16.835 1.00 78.50 179 LEU A C 1
ATOM 1465 O O . LEU A 1 179 ? -1.361 2.577 -15.884 1.00 78.50 179 LEU A O 1
ATOM 1469 N N . GLN A 1 180 ? -0.733 4.218 -17.274 1.00 72.50 180 GLN A N 1
ATOM 1470 C CA . GLN A 1 180 ? -1.611 5.236 -16.690 1.00 72.50 180 GLN A CA 1
ATOM 1471 C C . GLN A 1 180 ? -3.097 4.914 -16.890 1.00 72.50 180 GLN A C 1
ATOM 1473 O O . GLN A 1 180 ? -3.888 5.153 -15.984 1.00 72.50 180 GLN A O 1
ATOM 1478 N N . GLU A 1 181 ? -3.485 4.382 -18.053 1.00 78.50 181 GLU A N 1
ATOM 1479 C CA . GLU A 1 181 ? -4.846 3.882 -18.296 1.00 78.50 181 GLU A CA 1
ATOM 1480 C C . GLU A 1 181 ? -5.177 2.754 -17.312 1.00 78.50 181 GLU A C 1
ATOM 1482 O O . GLU A 1 181 ? -6.156 2.863 -16.584 1.00 78.50 181 GLU A O 1
ATOM 1487 N N . TYR A 1 182 ? -4.325 1.730 -17.222 1.00 73.50 182 TYR A N 1
ATOM 1488 C CA . TYR A 1 182 ? -4.506 0.610 -16.297 1.00 73.50 182 TYR A CA 1
ATOM 1489 C C . TYR A 1 182 ? -4.578 1.066 -14.835 1.00 73.50 182 TYR A C 1
ATOM 1491 O O . TYR A 1 182 ? -5.486 0.662 -14.121 1.00 73.50 182 TYR A O 1
ATOM 1499 N N . GLN A 1 183 ? -3.675 1.953 -14.405 1.00 65.88 183 GLN A N 1
ATOM 1500 C CA . GLN A 1 183 ? -3.667 2.517 -13.053 1.00 65.88 183 GLN A CA 1
ATOM 1501 C C . GLN A 1 183 ? -5.006 3.175 -12.705 1.00 65.88 183 GLN A C 1
ATOM 1503 O O . GLN A 1 183 ? -5.515 2.925 -11.626 1.00 65.88 183 GLN A O 1
ATOM 1508 N N . ARG A 1 184 ? -5.618 3.937 -13.623 1.00 64.50 184 ARG A N 1
ATOM 1509 C CA . ARG A 1 184 ? -6.927 4.577 -13.386 1.00 64.50 184 ARG A CA 1
ATOM 1510 C C . ARG A 1 184 ? -8.076 3.586 -13.190 1.00 64.50 184 ARG A C 1
ATOM 1512 O O . ARG A 1 184 ? -9.046 3.923 -12.525 1.00 64.50 184 ARG A O 1
ATOM 1519 N N . PHE A 1 185 ? -7.997 2.403 -13.799 1.00 58.06 185 PHE A N 1
ATOM 1520 C CA . PHE A 1 185 ? -9.001 1.348 -13.621 1.00 58.06 185 PHE A CA 1
ATOM 1521 C C . PHE A 1 185 ? -8.687 0.455 -12.413 1.00 58.06 185 PHE A C 1
ATOM 1523 O O . PHE A 1 185 ? -9.601 -0.031 -11.756 1.00 58.06 185 PHE A O 1
ATOM 1530 N N . ALA A 1 186 ? -7.404 0.262 -12.099 1.00 54.16 186 ALA A N 1
ATOM 1531 C CA . ALA A 1 186 ? -6.945 -0.515 -10.954 1.00 54.16 186 ALA A CA 1
ATOM 1532 C C . ALA A 1 186 ? -7.130 0.223 -9.618 1.00 54.16 186 ALA A C 1
ATOM 1534 O O . ALA A 1 186 ? -7.384 -0.435 -8.619 1.00 54.16 186 ALA A O 1
ATOM 1535 N N . THR A 1 187 ? -7.084 1.561 -9.593 1.00 47.91 187 THR A N 1
ATOM 1536 C CA . THR A 1 187 ? -7.347 2.383 -8.391 1.00 47.91 187 THR A CA 1
ATOM 1537 C C . THR A 1 187 ? -8.767 2.213 -7.839 1.00 47.91 187 THR A C 1
ATOM 1539 O O . THR A 1 187 ? -8.995 2.433 -6.655 1.00 47.91 187 THR A O 1
ATOM 1542 N N . ASP A 1 188 ? -9.725 1.784 -8.668 1.00 44.56 188 ASP A N 1
ATOM 1543 C CA . ASP A 1 188 ? -11.094 1.449 -8.230 1.00 44.56 188 ASP A CA 1
ATOM 1544 C C . ASP A 1 188 ? -11.172 0.037 -7.601 1.00 44.56 188 ASP A C 1
ATOM 1546 O O . ASP A 1 188 ? -12.163 -0.355 -6.986 1.00 44.56 188 ASP A O 1
ATOM 1550 N N . GLN A 1 189 ? -10.091 -0.737 -7.741 1.00 43.34 189 GLN A N 1
ATOM 1551 C CA . GLN A 1 189 ? -9.874 -2.068 -7.180 1.00 43.34 189 GLN A CA 1
ATOM 1552 C C . GLN A 1 189 ? -8.537 -2.132 -6.427 1.00 43.34 189 GLN A C 1
ATOM 1554 O O . GLN A 1 189 ? -7.818 -3.128 -6.543 1.00 43.34 189 GLN A O 1
ATOM 1559 N N . SER A 1 190 ? -8.201 -1.092 -5.648 1.00 43.47 190 SER A N 1
ATOM 1560 C CA . SER A 1 190 ? -7.251 -1.225 -4.534 1.00 43.47 190 SER A CA 1
ATOM 1561 C C . SER A 1 190 ? -7.553 -2.565 -3.858 1.00 43.47 190 SER A C 1
ATOM 1563 O O . SER A 1 190 ? -8.680 -2.795 -3.403 1.00 43.47 190 SER A O 1
ATOM 1565 N N . ASP A 1 191 ? -6.615 -3.516 -3.940 1.00 45.22 191 ASP A N 1
ATOM 1566 C CA . ASP A 1 191 ? -6.844 -4.868 -3.445 1.00 45.22 191 ASP A CA 1
ATOM 1567 C C . ASP A 1 191 ? -7.055 -4.726 -1.941 1.00 45.22 191 ASP A C 1
ATOM 1569 O O . ASP A 1 191 ? -6.114 -4.523 -1.173 1.00 45.22 191 ASP A O 1
ATOM 1573 N N . TRP A 1 192 ? -8.330 -4.775 -1.543 1.00 51.25 192 TRP A N 1
ATOM 1574 C CA . TRP A 1 192 ? -8.840 -4.563 -0.190 1.00 51.25 192 TRP A CA 1
ATOM 1575 C C . TRP A 1 192 ? -8.002 -5.283 0.875 1.00 51.25 192 TRP A C 1
ATOM 1577 O O . TRP A 1 192 ? -8.000 -4.906 2.041 1.00 51.25 192 TRP A O 1
ATOM 1587 N N . ARG A 1 193 ? -7.272 -6.331 0.494 1.00 46.03 193 ARG A N 1
ATOM 1588 C CA . ARG A 1 193 ? -6.369 -7.115 1.332 1.00 46.03 193 ARG A CA 1
ATOM 1589 C C . ARG A 1 193 ? -5.163 -6.340 1.868 1.00 46.03 193 ARG A C 1
ATOM 1591 O O . ARG A 1 193 ? -4.733 -6.684 2.964 1.00 46.03 193 ARG A O 1
ATOM 1598 N N . TRP A 1 194 ? -4.624 -5.339 1.174 1.00 48.47 194 TRP A N 1
ATOM 1599 C CA . TRP A 1 194 ? -3.342 -4.718 1.558 1.00 48.47 194 TRP A CA 1
ATOM 1600 C C . TRP A 1 194 ? -3.501 -3.518 2.493 1.00 48.47 194 TRP A C 1
ATOM 1602 O O . TRP A 1 194 ? -2.814 -3.456 3.512 1.00 48.47 194 TRP A O 1
ATOM 1612 N N . ASP A 1 195 ? -4.490 -2.656 2.251 1.00 56.19 195 ASP A N 1
ATOM 1613 C CA . ASP A 1 195 ? -4.746 -1.490 3.110 1.00 56.19 195 ASP A CA 1
ATOM 1614 C C . ASP A 1 195 ? -5.734 -1.785 4.253 1.00 56.19 195 ASP A C 1
ATOM 1616 O O . ASP A 1 195 ? -5.653 -1.188 5.330 1.00 56.19 195 ASP A O 1
ATOM 1620 N N . HIS A 1 196 ? -6.677 -2.716 4.062 1.00 65.69 196 HIS A N 1
ATOM 1621 C CA . HIS A 1 196 ? -7.720 -2.991 5.057 1.00 65.69 196 HIS A CA 1
ATOM 1622 C C . HIS A 1 196 ? -7.289 -4.047 6.078 1.00 65.69 196 HIS A C 1
ATOM 1624 O O . HIS A 1 196 ? -7.593 -3.903 7.261 1.00 65.69 196 HIS A O 1
ATOM 1630 N N . LEU A 1 197 ? -6.581 -5.109 5.659 1.00 71.38 197 LEU A N 1
ATOM 1631 C CA . LEU A 1 197 ? -6.241 -6.227 6.548 1.00 71.38 197 LEU A CA 1
ATOM 1632 C C . LEU A 1 197 ? -5.417 -5.786 7.764 1.00 71.38 197 LEU A C 1
ATOM 1634 O O . LEU A 1 197 ? -5.839 -6.129 8.869 1.00 71.38 197 LEU A O 1
ATOM 1638 N N . PRO A 1 198 ? -4.328 -4.997 7.637 1.00 70.19 198 PRO A N 1
ATOM 1639 C CA . PRO A 1 198 ? -3.588 -4.513 8.805 1.00 70.19 198 PRO A CA 1
ATOM 1640 C C . PRO A 1 198 ? -4.469 -3.714 9.776 1.00 70.19 198 PRO A C 1
ATOM 1642 O O . PRO A 1 198 ? -4.256 -3.765 10.983 1.00 70.19 198 PRO A O 1
ATOM 1645 N N . ARG A 1 199 ? -5.506 -3.040 9.261 1.00 73.06 199 ARG A N 1
ATOM 1646 C CA . ARG A 1 199 ? -6.446 -2.215 10.034 1.00 73.06 199 ARG A CA 1
ATOM 1647 C C . ARG A 1 199 ? -7.576 -3.006 10.694 1.00 73.06 199 ARG A C 1
ATOM 1649 O O . ARG A 1 199 ? -8.312 -2.422 11.480 1.00 73.06 199 ARG A O 1
ATOM 1656 N N . ILE A 1 200 ? -7.757 -4.291 10.374 1.00 79.56 200 ILE A N 1
ATOM 1657 C CA . ILE A 1 200 ? -8.803 -5.148 10.971 1.00 79.56 200 ILE A CA 1
ATOM 1658 C C . ILE A 1 200 ? -8.271 -6.455 11.561 1.00 79.56 200 ILE A C 1
ATOM 1660 O O . ILE A 1 200 ? -9.034 -7.205 12.174 1.00 79.56 200 ILE A O 1
ATOM 1664 N N . ILE A 1 201 ? -6.991 -6.780 11.360 1.00 79.75 201 ILE A N 1
ATOM 1665 C CA . ILE A 1 201 ? -6.415 -8.070 11.760 1.00 79.75 201 ILE A CA 1
ATOM 1666 C C . ILE A 1 201 ? -6.514 -8.293 13.274 1.00 79.75 201 ILE A C 1
ATOM 1668 O O . ILE A 1 201 ? -6.747 -9.419 13.708 1.00 79.75 201 ILE A O 1
ATOM 1672 N N . HIS A 1 202 ? -6.462 -7.219 14.069 1.00 78.38 202 HIS A N 1
ATOM 1673 C CA . HIS A 1 202 ? -6.652 -7.246 15.523 1.00 78.38 202 HIS A CA 1
ATOM 1674 C C . HIS A 1 202 ? -8.064 -7.679 15.947 1.00 78.38 202 HIS A C 1
ATOM 1676 O O . HIS A 1 202 ? -8.263 -8.138 17.071 1.00 78.38 202 HIS A O 1
ATOM 1682 N N . MET A 1 203 ? -9.052 -7.578 15.054 1.00 83.56 203 MET A N 1
ATOM 1683 C CA . MET A 1 203 ? -10.408 -8.092 15.274 1.00 83.56 203 MET A CA 1
ATOM 1684 C C . MET A 1 203 ? -10.533 -9.593 14.984 1.00 83.56 203 MET A C 1
ATOM 1686 O O . MET A 1 203 ? -11.552 -10.202 15.312 1.00 83.56 203 MET A O 1
ATOM 1690 N N . MET A 1 204 ? -9.514 -10.196 14.367 1.00 86.19 204 MET A N 1
ATOM 1691 C CA . MET A 1 204 ? -9.460 -11.611 13.995 1.00 86.19 204 MET A CA 1
ATOM 1692 C C . MET A 1 204 ? -8.198 -12.272 14.577 1.00 86.19 204 MET A C 1
ATOM 1694 O O . MET A 1 204 ? -7.355 -12.757 13.814 1.00 86.19 204 MET A O 1
ATOM 1698 N N . PRO A 1 205 ? -8.041 -12.312 15.914 1.00 85.69 205 PRO A N 1
ATOM 1699 C CA . PRO A 1 205 ? -6.818 -12.792 16.557 1.00 85.69 205 PRO A CA 1
ATOM 1700 C C . PRO A 1 205 ? -6.471 -14.239 16.181 1.00 85.69 205 PRO A C 1
ATOM 1702 O O . PRO A 1 205 ? -5.293 -14.571 16.068 1.00 85.69 205 PRO A O 1
ATOM 1705 N N . GLU A 1 206 ? -7.472 -15.083 15.916 1.00 89.25 206 GLU A N 1
ATOM 1706 C CA . GLU A 1 206 ? -7.284 -16.450 15.419 1.00 89.25 206 GLU A CA 1
ATOM 1707 C C . GLU A 1 206 ? -6.577 -16.452 14.053 1.00 89.25 206 GLU A C 1
ATOM 1709 O O . GLU A 1 206 ? -5.594 -17.157 13.841 1.00 89.25 206 GLU A O 1
ATOM 1714 N N . ARG A 1 207 ? -7.018 -15.597 13.119 1.00 89.25 207 ARG A N 1
ATOM 1715 C CA . ARG A 1 207 ? -6.369 -15.458 11.803 1.00 89.25 207 ARG A CA 1
ATOM 1716 C C . ARG A 1 207 ? -4.991 -14.822 11.915 1.00 89.25 207 ARG A C 1
ATOM 1718 O O . ARG A 1 207 ? -4.096 -15.218 11.175 1.00 89.25 207 ARG A O 1
ATOM 1725 N N . GLN A 1 208 ? -4.810 -13.871 12.829 1.00 88.12 208 GLN A N 1
ATOM 1726 C CA . GLN A 1 208 ? -3.514 -13.244 13.082 1.00 88.12 208 GLN A CA 1
ATOM 1727 C C . GLN A 1 208 ? -2.479 -14.268 13.564 1.00 88.12 208 GLN A C 1
ATOM 1729 O O . GLN A 1 208 ? -1.372 -14.316 13.028 1.00 88.12 208 GLN A O 1
ATOM 1734 N N . ARG A 1 209 ? -2.843 -15.117 14.533 1.00 90.56 209 ARG A N 1
ATOM 1735 C CA . ARG A 1 209 ? -1.975 -16.200 15.016 1.00 90.56 209 ARG A CA 1
ATOM 1736 C C . ARG A 1 209 ? -1.693 -17.228 13.931 1.00 90.56 209 ARG A C 1
ATOM 1738 O O . ARG A 1 209 ? -0.536 -17.585 13.729 1.00 90.56 209 ARG A O 1
ATOM 1745 N N . LEU A 1 210 ? -2.707 -17.646 13.173 1.00 92.44 210 LEU A N 1
ATOM 1746 C CA . LEU A 1 210 ? -2.506 -18.562 12.048 1.00 92.44 210 LEU A CA 1
ATOM 1747 C C . LEU A 1 210 ? -1.540 -17.995 11.007 1.00 92.44 210 LEU A C 1
ATOM 1749 O O . LEU A 1 210 ? -0.644 -18.712 10.572 1.00 92.44 210 LEU A O 1
ATOM 1753 N N . LEU A 1 211 ? -1.658 -16.710 10.659 1.00 87.56 211 LEU A N 1
ATOM 1754 C CA . LEU A 1 211 ? -0.730 -16.038 9.745 1.00 87.56 211 LEU A CA 1
ATOM 1755 C C . LEU A 1 211 ? 0.724 -16.129 10.245 1.00 87.56 211 LEU A C 1
ATOM 1757 O O . LEU A 1 211 ? 1.637 -16.380 9.461 1.00 87.56 211 LEU A O 1
ATOM 1761 N N . GLN A 1 212 ? 0.937 -15.967 11.554 1.00 87.94 212 GLN A N 1
ATOM 1762 C CA . GLN A 1 212 ? 2.259 -16.070 12.183 1.00 87.94 212 GLN A CA 1
ATOM 1763 C C . GLN A 1 212 ? 2.771 -17.518 12.274 1.00 87.94 212 GLN A C 1
ATOM 1765 O O . GLN A 1 212 ? 3.984 -17.745 12.205 1.00 87.94 212 GLN A O 1
ATOM 1770 N N . ASN A 1 213 ? 1.867 -18.487 12.432 1.00 90.06 213 ASN A N 1
ATOM 1771 C CA . ASN A 1 213 ? 2.197 -19.897 12.645 1.00 90.06 213 ASN A CA 1
ATOM 1772 C C . ASN A 1 213 ? 2.395 -20.669 11.333 1.00 90.06 213 ASN A C 1
ATOM 1774 O O . ASN A 1 213 ? 3.255 -21.543 11.282 1.00 90.06 213 ASN A O 1
ATOM 1778 N N . LEU A 1 214 ? 1.670 -20.325 10.260 1.00 81.38 214 LEU A N 1
ATOM 1779 C CA . LEU A 1 214 ? 1.705 -21.016 8.959 1.00 81.38 214 LEU A CA 1
ATOM 1780 C C . LEU A 1 214 ? 3.110 -21.094 8.342 1.00 81.38 214 LEU A C 1
ATOM 1782 O O . LEU A 1 214 ? 3.423 -22.043 7.631 1.00 81.38 214 LEU A O 1
ATOM 1786 N N . GLY A 1 215 ? 3.970 -20.111 8.620 1.00 83.31 215 GLY A N 1
ATOM 1787 C CA . GLY A 1 215 ? 5.350 -20.086 8.129 1.00 83.31 215 GLY A CA 1
ATOM 1788 C C . GLY A 1 215 ? 6.353 -20.889 8.967 1.00 83.31 215 GLY A C 1
ATOM 1789 O O . GLY A 1 215 ? 7.534 -20.938 8.611 1.00 83.31 215 GLY A O 1
ATOM 1790 N N . ARG A 1 216 ? 5.939 -21.478 10.097 1.00 88.00 216 ARG A N 1
ATOM 1791 C CA . ARG A 1 216 ? 6.835 -22.173 11.034 1.00 88.00 216 ARG A CA 1
ATOM 1792 C C . ARG A 1 216 ? 6.876 -23.671 10.739 1.00 88.00 216 ARG A C 1
ATOM 1794 O O . ARG A 1 216 ? 5.849 -24.309 10.546 1.00 88.00 216 ARG A O 1
ATOM 1801 N N . LYS A 1 217 ? 8.081 -24.249 10.737 1.00 88.69 217 LYS A N 1
ATOM 1802 C CA . LYS A 1 217 ? 8.287 -25.698 10.593 1.00 88.69 217 LYS A CA 1
ATOM 1803 C C . LYS A 1 217 ? 8.286 -26.355 11.973 1.00 88.69 217 LYS A C 1
ATOM 1805 O O . LYS A 1 217 ? 9.346 -26.552 12.559 1.00 88.69 217 LYS A O 1
ATOM 1810 N N . GLU A 1 218 ? 7.101 -26.664 12.484 1.00 90.88 218 GLU A N 1
ATOM 1811 C CA . GLU A 1 218 ? 6.902 -27.340 13.770 1.00 90.88 218 GLU A CA 1
ATOM 1812 C C . GLU A 1 218 ? 5.958 -28.544 13.635 1.00 90.88 218 GLU A C 1
ATOM 1814 O O . GLU A 1 218 ? 5.279 -28.710 12.623 1.00 90.88 218 GLU A O 1
ATOM 1819 N N . THR A 1 219 ? 5.926 -29.414 14.648 1.00 92.44 219 THR A N 1
ATOM 1820 C CA . THR A 1 219 ? 5.005 -30.561 14.667 1.00 92.44 219 THR A CA 1
ATOM 1821 C C . THR A 1 219 ? 3.611 -30.138 15.131 1.00 92.44 219 THR A C 1
ATOM 1823 O O . THR A 1 219 ? 3.468 -29.221 15.933 1.00 92.44 219 THR A O 1
ATOM 1826 N N . LEU A 1 220 ? 2.566 -30.856 14.706 1.00 88.69 220 LEU A N 1
ATOM 1827 C CA . LEU A 1 220 ? 1.180 -30.566 15.114 1.00 88.69 220 LEU A CA 1
ATOM 1828 C C . LEU A 1 220 ? 0.929 -30.699 16.626 1.00 88.69 220 LEU A C 1
ATOM 1830 O O . LEU A 1 220 ? -0.029 -30.130 17.136 1.00 88.69 220 LEU A O 1
ATOM 1834 N N . ARG A 1 221 ? 1.778 -31.447 17.343 1.00 93.62 221 ARG A N 1
ATOM 1835 C CA . ARG A 1 221 ? 1.702 -31.605 18.803 1.00 93.62 221 ARG A CA 1
ATOM 1836 C C . ARG A 1 221 ? 2.523 -30.566 19.568 1.00 93.62 221 ARG A C 1
ATOM 1838 O O . ARG A 1 221 ? 2.488 -30.573 20.795 1.00 93.62 221 ARG A O 1
ATOM 1845 N N . SER A 1 222 ? 3.278 -29.703 18.881 1.00 94.94 222 SER A N 1
ATOM 1846 C CA . SER A 1 222 ? 3.952 -28.589 19.548 1.00 94.94 222 SER A CA 1
ATOM 1847 C C . SER A 1 222 ? 2.915 -27.599 20.092 1.00 94.94 222 SER A C 1
ATOM 1849 O O . SER A 1 222 ? 1.787 -27.567 19.596 1.00 94.94 222 SER A O 1
ATOM 1851 N N . PRO A 1 223 ? 3.271 -26.744 21.066 1.00 94.94 223 PRO A N 1
ATOM 1852 C CA . PRO A 1 223 ? 2.379 -25.680 21.526 1.00 94.94 223 PRO A CA 1
ATOM 1853 C C . PRO A 1 223 ? 1.862 -24.793 20.380 1.00 94.94 223 PRO A C 1
ATOM 1855 O O . PRO A 1 223 ? 0.695 -24.409 20.365 1.00 94.94 223 PRO A O 1
ATOM 1858 N N . THR A 1 224 ? 2.702 -24.512 19.378 1.00 93.25 224 THR A N 1
ATOM 1859 C CA . THR A 1 224 ? 2.315 -23.753 18.179 1.00 93.25 224 THR A CA 1
ATOM 1860 C C . THR A 1 224 ? 1.389 -24.551 17.263 1.00 93.25 224 THR A C 1
ATOM 1862 O O . THR A 1 224 ? 0.418 -23.991 16.755 1.00 93.25 224 THR A O 1
ATOM 1865 N N . GLY A 1 225 ? 1.646 -25.850 17.077 1.00 92.75 225 GLY A N 1
ATOM 1866 C CA . GLY A 1 225 ? 0.766 -26.743 16.323 1.00 92.75 225 GLY A CA 1
ATOM 1867 C C . GLY A 1 225 ? -0.621 -26.872 16.956 1.00 92.75 225 GLY A C 1
ATOM 1868 O O . GLY A 1 225 ? -1.626 -26.721 16.262 1.00 92.75 225 GLY A O 1
ATOM 1869 N N . LEU A 1 226 ? -0.679 -27.055 18.277 1.00 94.56 226 LEU A N 1
ATOM 1870 C CA . LEU A 1 226 ? -1.925 -27.117 19.044 1.00 94.56 226 LEU A CA 1
ATOM 1871 C C . LEU A 1 226 ? -2.698 -25.799 18.959 1.00 94.56 226 LEU A C 1
ATOM 1873 O O . LEU A 1 226 ? -3.870 -25.815 18.597 1.00 94.56 226 LEU A O 1
ATOM 1877 N N . SER A 1 227 ? -2.031 -24.660 19.173 1.00 94.31 227 SER A N 1
ATOM 1878 C CA . SER A 1 227 ? -2.657 -23.339 19.032 1.00 94.31 227 SER A CA 1
ATOM 1879 C C . SER A 1 227 ? -3.216 -23.108 17.623 1.00 94.31 227 SER A C 1
ATOM 1881 O O . SER A 1 227 ? -4.309 -22.564 17.484 1.00 94.31 227 SER A O 1
ATOM 1883 N N . ALA A 1 228 ? -2.512 -23.540 16.570 1.00 93.88 228 ALA A N 1
ATOM 1884 C CA . ALA A 1 228 ? -3.014 -23.431 15.202 1.00 93.88 228 ALA A CA 1
ATOM 1885 C C . ALA A 1 228 ? -4.251 -24.318 14.969 1.00 93.88 228 ALA A C 1
ATOM 1887 O O . ALA A 1 228 ? -5.203 -23.889 14.318 1.00 93.88 228 ALA A O 1
ATOM 1888 N N . LEU A 1 229 ? -4.271 -25.538 15.513 1.00 93.69 229 LEU A N 1
ATOM 1889 C CA . LEU A 1 229 ? -5.438 -26.419 15.434 1.00 93.69 229 LEU A CA 1
ATOM 1890 C C . LEU A 1 229 ? -6.642 -25.832 16.182 1.00 93.69 229 LEU A C 1
ATOM 1892 O O . LEU A 1 229 ? -7.746 -25.831 15.639 1.00 93.69 229 LEU A O 1
ATOM 1896 N N . GLU A 1 230 ? -6.434 -25.287 17.379 1.00 93.94 230 GLU A N 1
ATOM 1897 C CA . GLU A 1 230 ? -7.469 -24.594 18.156 1.00 93.94 230 GLU A CA 1
ATOM 1898 C C . GLU A 1 230 ? -8.043 -23.395 17.393 1.00 93.94 230 GLU A C 1
ATOM 1900 O O . GLU A 1 230 ? -9.263 -23.242 17.311 1.00 93.94 230 GLU A O 1
ATOM 1905 N N . ASP A 1 231 ? -7.185 -22.586 16.766 1.00 93.69 231 ASP A N 1
ATOM 1906 C CA . ASP A 1 231 ? -7.607 -21.451 15.944 1.00 93.69 231 ASP A CA 1
ATOM 1907 C C . ASP A 1 231 ? -8.422 -21.899 14.719 1.00 93.69 231 ASP A C 1
ATOM 1909 O O . ASP A 1 231 ? -9.445 -21.289 14.402 1.00 93.69 231 ASP A O 1
ATOM 1913 N N . LEU A 1 232 ? -8.029 -22.988 14.048 1.00 92.88 232 LEU A N 1
ATOM 1914 C CA . LEU A 1 232 ? -8.783 -23.553 12.921 1.00 92.88 232 LEU A CA 1
ATOM 1915 C C . LEU A 1 232 ? -10.146 -24.107 13.350 1.00 92.88 232 LEU A C 1
ATOM 1917 O O . LEU A 1 232 ? -11.143 -23.877 12.659 1.00 92.88 232 LEU A O 1
ATOM 1921 N N . ILE A 1 233 ? -10.204 -24.812 14.483 1.00 93.50 233 ILE A N 1
ATOM 1922 C CA . ILE A 1 233 ? -11.459 -25.309 15.059 1.00 93.50 233 ILE A CA 1
ATOM 1923 C C . ILE A 1 233 ? -12.363 -24.121 15.381 1.00 93.50 233 ILE A C 1
ATOM 1925 O O . ILE A 1 233 ? -13.494 -24.081 14.901 1.00 93.50 233 ILE A O 1
ATOM 1929 N N . SER A 1 234 ? -11.838 -23.119 16.088 1.00 90.62 234 SER A N 1
ATOM 1930 C CA . SER A 1 234 ? -12.547 -21.885 16.429 1.00 90.62 234 SER A CA 1
ATOM 1931 C C . SER A 1 234 ? -13.125 -21.214 15.179 1.00 90.62 234 SER A C 1
ATOM 1933 O O . SER A 1 234 ? -14.326 -20.939 15.111 1.00 90.62 234 SER A O 1
ATOM 1935 N N . LEU A 1 235 ? -12.318 -21.030 14.129 1.00 90.75 235 LEU A N 1
ATOM 1936 C CA . LEU A 1 235 ? -12.767 -20.424 12.872 1.00 90.75 235 LEU A CA 1
ATOM 1937 C C . LEU A 1 235 ? -13.871 -21.222 12.170 1.00 90.75 235 LEU A C 1
ATOM 1939 O O . LEU A 1 235 ? -14.716 -20.621 11.506 1.00 90.75 235 LEU A O 1
ATOM 1943 N N . ARG A 1 236 ? -13.884 -22.548 12.320 1.00 92.25 236 ARG A N 1
ATOM 1944 C CA . ARG A 1 236 ? -14.905 -23.423 11.736 1.00 92.25 236 ARG A CA 1
ATOM 1945 C C . ARG A 1 236 ? -16.198 -23.455 12.550 1.00 92.25 236 ARG A C 1
ATOM 1947 O O . ARG A 1 236 ? -17.268 -23.541 11.955 1.00 92.25 236 ARG A O 1
ATOM 1954 N N . THR A 1 237 ? -16.111 -23.438 13.878 1.00 90.12 237 THR A N 1
ATOM 1955 C CA . THR A 1 237 ? -17.264 -23.666 14.767 1.00 90.12 237 THR A CA 1
ATOM 1956 C C . THR A 1 237 ? -17.872 -22.385 15.333 1.00 90.12 237 THR A C 1
ATOM 1958 O O . THR A 1 237 ? -19.014 -22.405 15.779 1.00 90.12 237 THR A O 1
ATOM 1961 N N . GLY A 1 238 ? -17.122 -21.282 15.362 1.00 82.81 238 GLY A N 1
ATOM 1962 C CA . GLY A 1 238 ? -17.557 -20.017 15.954 1.00 82.81 238 GLY A CA 1
ATOM 1963 C C . GLY A 1 238 ? -18.575 -19.241 15.111 1.00 82.81 238 GLY A C 1
ATOM 1964 O O . GLY A 1 238 ? -18.559 -19.278 13.881 1.00 82.81 238 GLY A O 1
ATOM 1965 N N . ASP A 1 239 ? -19.441 -18.475 15.782 1.00 83.00 239 ASP A N 1
ATOM 1966 C CA . ASP A 1 239 ? -20.278 -17.461 15.133 1.00 83.00 239 ASP A CA 1
ATOM 1967 C C . ASP A 1 239 ? -19.463 -16.184 14.908 1.00 83.00 239 ASP A C 1
ATOM 1969 O O . ASP A 1 239 ? -19.254 -15.375 15.813 1.00 83.00 239 ASP A O 1
ATOM 1973 N N . TRP A 1 240 ? -19.009 -16.003 13.671 1.00 85.06 240 TRP A N 1
ATOM 1974 C CA . TRP A 1 240 ? -18.168 -14.875 13.279 1.00 85.06 240 TRP A CA 1
ATOM 1975 C C . TRP A 1 240 ? -18.924 -13.765 12.557 1.00 85.06 240 TRP A C 1
ATOM 1977 O O . TRP A 1 240 ? -18.286 -12.949 11.884 1.00 85.06 240 TRP A O 1
ATOM 1987 N N . ARG A 1 241 ? -20.261 -13.734 12.636 1.00 86.38 241 ARG A N 1
ATOM 1988 C CA . ARG A 1 241 ? -21.070 -12.713 11.951 1.00 86.38 241 ARG A CA 1
ATOM 1989 C C . ARG A 1 241 ? -20.845 -11.306 12.506 1.00 86.38 241 ARG A C 1
ATOM 1991 O O . ARG A 1 241 ? -21.042 -10.341 11.777 1.00 86.38 241 ARG A O 1
ATOM 1998 N N . VAL A 1 242 ? -20.415 -11.200 13.765 1.00 88.06 242 VAL A N 1
ATOM 1999 C CA . VAL A 1 242 ? -19.989 -9.943 14.389 1.00 88.06 242 VAL A CA 1
ATOM 2000 C C . VAL A 1 242 ? -18.527 -10.055 14.814 1.00 88.06 242 VAL A C 1
ATOM 2002 O O . VAL A 1 242 ? -18.164 -10.986 15.533 1.00 88.06 242 VAL A O 1
ATOM 2005 N N . ALA A 1 243 ? -17.674 -9.128 14.374 1.00 89.19 243 ALA A N 1
ATOM 2006 C CA . ALA A 1 243 ? -16.252 -9.147 14.722 1.00 89.19 243 ALA A CA 1
ATOM 2007 C C . ALA A 1 243 ? -16.015 -8.473 16.078 1.00 89.19 243 ALA A C 1
ATOM 2009 O O . ALA A 1 243 ? -15.806 -7.271 16.179 1.00 89.19 243 ALA A O 1
ATOM 2010 N N . TYR A 1 244 ? -16.054 -9.242 17.157 1.00 87.31 244 TYR A N 1
ATOM 2011 C CA . TYR A 1 244 ? -15.739 -8.704 18.475 1.00 87.31 244 TYR A CA 1
ATOM 2012 C C . TYR A 1 244 ? -14.240 -8.700 18.730 1.00 87.31 244 TYR A C 1
ATOM 2014 O O . TYR A 1 244 ? -13.579 -9.744 18.651 1.00 87.31 244 TYR A O 1
ATOM 2022 N N . GLN A 1 245 ? -13.730 -7.556 19.170 1.00 85.88 245 GLN A N 1
ATOM 2023 C CA . GLN A 1 245 ? -12.437 -7.534 19.818 1.00 85.88 245 GLN A CA 1
ATOM 2024 C C . GLN A 1 245 ? -12.489 -8.294 21.158 1.00 85.88 245 GLN A C 1
ATOM 2026 O O . GLN A 1 245 ? -13.552 -8.427 21.770 1.00 85.88 245 GLN A O 1
ATOM 2031 N N . SER A 1 246 ? -11.358 -8.848 21.602 1.00 81.25 246 SER A N 1
ATOM 2032 C CA . SER A 1 246 ? -11.310 -9.860 22.674 1.00 81.25 246 SER A CA 1
ATOM 2033 C C . SER A 1 246 ? -12.013 -9.449 23.976 1.00 81.25 246 SER A C 1
ATOM 2035 O O . SER A 1 246 ? -12.684 -10.285 24.576 1.00 81.25 246 SER A O 1
ATOM 2037 N N . GLN A 1 247 ? -11.937 -8.179 24.391 1.00 84.69 247 GLN A N 1
ATOM 2038 C CA . 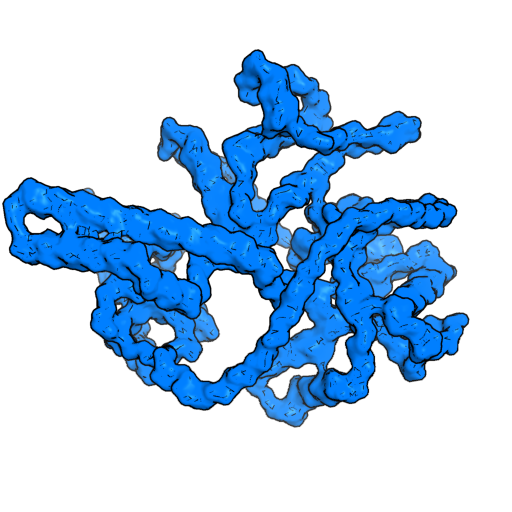GLN A 1 247 ? -12.592 -7.695 25.619 1.00 84.69 247 GLN A CA 1
ATOM 2039 C C . GLN A 1 247 ? -14.092 -7.438 25.460 1.00 84.69 247 GLN A C 1
ATOM 2041 O O . GLN A 1 247 ? -14.822 -7.394 26.447 1.00 84.69 247 GLN A O 1
ATOM 2046 N N . LEU A 1 248 ? -14.557 -7.284 24.222 1.00 87.50 248 LEU A N 1
ATOM 2047 C CA . LEU A 1 248 ? -15.958 -7.040 23.886 1.00 87.50 248 LEU A CA 1
ATOM 2048 C C . LEU A 1 248 ? -16.679 -8.322 23.448 1.00 87.50 248 LEU A C 1
ATOM 2050 O O . LEU A 1 248 ? -17.854 -8.271 23.091 1.00 87.50 248 LEU A O 1
ATOM 2054 N N . ARG A 1 249 ? -16.000 -9.478 23.467 1.00 88.56 249 ARG A N 1
ATOM 2055 C CA . ARG A 1 249 ? -16.611 -10.762 23.116 1.00 88.56 249 ARG A CA 1
ATOM 2056 C C . ARG A 1 249 ? -17.692 -11.146 24.131 1.00 88.56 249 ARG A C 1
ATOM 2058 O O . ARG A 1 249 ? -17.413 -11.137 25.332 1.00 88.56 249 ARG A O 1
ATOM 2065 N N . PRO A 1 250 ? -18.899 -11.527 23.671 1.00 89.75 250 PRO A N 1
ATOM 2066 C CA . PRO A 1 250 ? -19.920 -12.107 24.532 1.00 89.75 250 PRO A CA 1
ATOM 2067 C C . PRO A 1 250 ? -19.364 -13.293 25.318 1.00 89.75 250 PRO A C 1
ATOM 2069 O O . PRO A 1 250 ? -18.661 -14.138 24.761 1.00 89.75 250 PRO A O 1
ATOM 2072 N N . LYS A 1 251 ? -19.717 -13.393 26.598 1.00 86.31 251 LYS A N 1
ATOM 2073 C CA . LYS A 1 251 ? -19.405 -14.571 27.415 1.00 86.31 251 LYS A CA 1
ATOM 2074 C C . LYS A 1 251 ? -20.674 -15.400 27.511 1.00 86.31 251 LYS A C 1
ATOM 2076 O O . LYS A 1 251 ? -21.689 -14.873 27.942 1.00 86.31 251 LYS A O 1
ATOM 2081 N N . ASN A 1 252 ? -20.649 -16.658 27.074 1.00 85.94 252 ASN A N 1
ATOM 2082 C CA . ASN A 1 252 ? -21.821 -17.549 27.082 1.00 85.94 252 ASN A CA 1
ATOM 2083 C C . ASN A 1 252 ? -23.069 -16.949 26.392 1.00 85.94 252 ASN A C 1
ATOM 2085 O O . ASN A 1 252 ? -24.189 -17.105 26.870 1.00 85.94 252 ASN A O 1
ATOM 2089 N N . GLY A 1 253 ? -22.877 -16.204 25.296 1.00 87.19 253 GLY A N 1
ATOM 2090 C CA . GLY A 1 253 ? -23.976 -15.597 24.530 1.00 87.19 253 GLY A CA 1
ATOM 2091 C C . GLY A 1 253 ? -24.664 -14.394 25.194 1.00 87.19 253 GLY A C 1
ATOM 2092 O O . GLY A 1 253 ? -25.623 -13.860 24.633 1.00 87.19 253 GLY A O 1
ATOM 2093 N N . ILE A 1 254 ? -24.181 -13.929 26.350 1.00 92.19 254 ILE A N 1
ATOM 2094 C CA . ILE A 1 254 ? -24.702 -12.749 27.053 1.00 92.19 254 ILE A CA 1
ATOM 2095 C C . ILE A 1 254 ? -23.708 -11.585 27.034 1.00 92.19 254 ILE A C 1
ATOM 2097 O O . ILE A 1 254 ? -22.500 -11.754 26.825 1.00 92.19 254 ILE A O 1
ATOM 2101 N N . CYS A 1 255 ? -24.240 -10.381 27.245 1.00 90.81 255 CYS A N 1
ATOM 2102 C CA . CYS A 1 255 ? -23.446 -9.178 27.447 1.00 90.81 255 CYS A CA 1
ATOM 2103 C C . CYS A 1 255 ? -22.463 -9.391 28.619 1.00 90.81 255 CYS A C 1
ATOM 2105 O O . CYS A 1 255 ? -22.903 -9.750 29.713 1.00 90.81 255 CYS A O 1
ATOM 2107 N N . PRO A 1 256 ? -21.146 -9.162 28.440 1.00 89.81 256 PRO A N 1
ATOM 2108 C CA . PRO A 1 256 ? -20.152 -9.391 29.495 1.00 89.81 256 PRO A CA 1
ATOM 2109 C C . PRO A 1 256 ? -20.280 -8.449 30.700 1.00 89.81 256 PRO A C 1
ATOM 2111 O O . PRO A 1 256 ? -19.698 -8.707 31.756 1.00 89.81 256 PRO A O 1
ATOM 2114 N N . VAL A 1 257 ? -21.010 -7.342 30.547 1.00 88.31 257 VAL A N 1
ATOM 2115 C CA . VAL A 1 257 ? -21.246 -6.370 31.615 1.00 88.31 257 VAL A CA 1
ATOM 2116 C C . VAL A 1 257 ? -22.305 -6.926 32.563 1.00 88.31 257 VAL A C 1
ATOM 2118 O O . VAL A 1 257 ? -23.473 -7.053 32.194 1.00 88.31 257 VAL A O 1
ATOM 2121 N N . LYS A 1 258 ? -21.893 -7.230 33.802 1.00 84.88 258 LYS A N 1
ATOM 2122 C CA . LYS A 1 258 ? -22.716 -7.924 34.812 1.00 84.88 258 LYS A CA 1
ATOM 2123 C C . LYS A 1 258 ? -24.086 -7.280 35.050 1.00 84.88 258 LYS A C 1
ATOM 2125 O O . LYS A 1 258 ? -25.052 -7.992 35.283 1.00 84.88 258 LYS A O 1
ATOM 2130 N N . SER A 1 259 ? -24.182 -5.952 34.967 1.00 86.50 259 SER A N 1
ATOM 2131 C CA . SER A 1 259 ? -25.431 -5.211 35.187 1.00 86.50 259 SER A CA 1
ATOM 2132 C C . SER A 1 259 ? -26.415 -5.250 34.012 1.00 86.50 259 SER A C 1
ATOM 2134 O O . SER A 1 259 ? -27.543 -4.793 34.159 1.00 86.50 259 SER A O 1
ATOM 2136 N N . CYS A 1 260 ? -26.015 -5.758 32.844 1.00 88.38 260 CYS A N 1
ATOM 2137 C CA . CYS A 1 260 ? -26.860 -5.784 31.654 1.00 88.38 260 CYS A CA 1
ATOM 2138 C C . CYS A 1 260 ? -27.657 -7.087 31.527 1.00 88.38 260 CYS A C 1
ATOM 2140 O O . CYS A 1 260 ? -28.855 -7.050 31.270 1.00 88.38 260 CYS A O 1
ATOM 2142 N N . ASN A 1 261 ? -26.984 -8.233 31.685 1.00 86.94 261 ASN A N 1
ATOM 2143 C CA . ASN A 1 261 ? -27.549 -9.585 31.559 1.00 86.94 261 ASN A CA 1
ATOM 2144 C C . ASN A 1 261 ? -28.335 -9.869 30.250 1.00 86.94 261 ASN A C 1
ATOM 2146 O O . ASN A 1 261 ? -29.066 -10.854 30.156 1.00 86.94 261 ASN A O 1
ATOM 2150 N N . GLN A 1 262 ? -28.187 -9.025 29.223 1.00 89.44 262 GLN A N 1
ATOM 2151 C CA . GLN A 1 262 ? -28.891 -9.157 27.950 1.00 89.44 262 GLN A CA 1
ATOM 2152 C C . GLN A 1 262 ? -28.315 -10.313 27.123 1.00 89.44 262 GLN A C 1
ATOM 2154 O O . GLN A 1 262 ? -27.099 -10.396 26.922 1.00 89.44 262 GLN A O 1
ATOM 2159 N N . LYS A 1 263 ? -29.186 -11.170 26.578 1.00 93.31 263 LYS A N 1
ATOM 2160 C CA . LYS A 1 263 ? -28.801 -12.170 25.569 1.00 93.31 263 LYS A CA 1
ATOM 2161 C C . LYS A 1 263 ? -28.471 -11.473 24.254 1.00 93.31 263 LYS A C 1
ATOM 2163 O O . LYS A 1 263 ? -29.301 -10.763 23.696 1.00 93.31 263 LYS A O 1
ATOM 2168 N N . ILE A 1 264 ? -27.274 -11.702 23.728 1.00 91.62 264 ILE A N 1
ATOM 2169 C CA . ILE A 1 264 ? -26.793 -11.034 22.511 1.00 91.62 264 ILE A CA 1
ATOM 2170 C C . ILE A 1 264 ? -27.593 -11.456 21.277 1.00 91.62 264 ILE A C 1
ATOM 2172 O O . ILE A 1 264 ? -27.821 -10.652 20.375 1.00 91.62 264 ILE A O 1
ATOM 2176 N N . GLU A 1 265 ? -28.078 -12.693 21.253 1.00 89.31 265 GLU A N 1
ATOM 2177 C CA . GLU A 1 265 ? -28.892 -13.213 20.155 1.00 89.31 265 GLU A CA 1
ATOM 2178 C C . GLU A 1 265 ? -30.246 -12.517 20.018 1.00 89.31 265 GLU A C 1
ATOM 2180 O O . GLU A 1 265 ? -30.768 -12.450 18.908 1.00 89.31 265 GLU A O 1
ATOM 2185 N N . SER A 1 266 ? -30.777 -11.943 21.106 1.00 90.88 266 SER A N 1
ATOM 2186 C CA . SER A 1 266 ? -32.040 -11.201 21.069 1.00 90.88 266 SER A CA 1
ATOM 2187 C C . SER A 1 266 ? -31.906 -9.835 20.392 1.00 90.88 266 SER A C 1
ATOM 2189 O O . SER A 1 266 ? -32.912 -9.184 20.130 1.00 90.88 266 SER A O 1
ATOM 2191 N N . LEU A 1 267 ? -30.677 -9.356 20.179 1.00 88.31 267 LEU A N 1
ATOM 2192 C CA . LEU A 1 267 ? -30.402 -8.083 19.525 1.00 88.31 267 LEU A CA 1
ATOM 2193 C C . LEU A 1 267 ? -30.193 -8.300 18.026 1.00 88.31 267 LEU A C 1
ATOM 2195 O O . LEU A 1 267 ? -29.569 -9.283 17.599 1.00 88.31 267 LEU A O 1
ATOM 2199 N N . HIS A 1 268 ? -30.648 -7.328 17.230 1.00 86.88 268 HIS A N 1
ATOM 2200 C CA . HIS A 1 268 ? -30.359 -7.302 15.802 1.00 86.88 268 HIS A CA 1
ATOM 2201 C C . HIS A 1 268 ? -28.846 -7.322 15.579 1.00 86.88 268 HIS A C 1
ATOM 2203 O O . HIS A 1 268 ? -28.097 -6.658 16.297 1.00 86.88 268 HIS A O 1
ATOM 2209 N N . ILE A 1 269 ? -28.388 -8.070 14.575 1.00 85.06 269 ILE A N 1
ATOM 2210 C CA . ILE A 1 269 ? -26.968 -8.379 14.382 1.00 85.06 269 ILE A CA 1
ATOM 2211 C C . ILE A 1 269 ? -26.074 -7.134 14.315 1.00 85.06 269 ILE A C 1
ATOM 2213 O O . ILE A 1 269 ? -24.998 -7.120 14.910 1.00 85.06 269 ILE A O 1
ATOM 2217 N N . SER A 1 270 ? -26.573 -6.056 13.700 1.00 80.44 270 SER A N 1
ATOM 2218 C CA . SER A 1 270 ? -25.876 -4.769 13.600 1.00 80.44 270 SER A CA 1
ATOM 2219 C C . SER A 1 270 ? -25.738 -4.009 14.924 1.00 80.44 270 SER A C 1
ATOM 2221 O O . SER A 1 270 ? -24.888 -3.134 15.042 1.00 80.44 270 SER A O 1
ATOM 2223 N N . GLN A 1 271 ? -26.559 -4.324 15.926 1.00 84.00 271 GLN A N 1
ATOM 2224 C CA . GLN A 1 271 ? -26.590 -3.635 17.220 1.00 84.00 271 GLN A CA 1
ATOM 2225 C C . GLN A 1 271 ? -25.762 -4.355 18.288 1.00 84.00 271 GLN A C 1
ATOM 2227 O O . GLN A 1 271 ? -25.448 -3.772 19.326 1.00 84.00 271 GLN A O 1
ATOM 2232 N N . ARG A 1 272 ? -25.401 -5.621 18.053 1.00 89.56 272 ARG A N 1
ATOM 2233 C CA . ARG A 1 272 ? -24.790 -6.486 19.069 1.00 89.56 272 ARG A CA 1
ATOM 2234 C C . ARG A 1 272 ? -23.448 -5.959 19.577 1.00 89.56 272 ARG A C 1
ATOM 2236 O O . ARG A 1 272 ? -23.204 -5.993 20.780 1.00 89.56 272 ARG A O 1
ATOM 2243 N N . TRP A 1 273 ? -22.586 -5.472 18.683 1.00 90.06 273 TRP A N 1
ATOM 2244 C CA . TRP A 1 273 ? -21.304 -4.873 19.070 1.00 90.06 273 TRP A CA 1
ATOM 2245 C C . TRP A 1 273 ? -21.505 -3.560 19.827 1.00 90.06 273 TRP A C 1
ATOM 2247 O O . TRP A 1 273 ? -20.989 -3.395 20.933 1.00 90.06 273 TRP A O 1
ATOM 2257 N N . GLN A 1 274 ? -22.322 -2.663 19.261 1.00 84.44 274 GLN A N 1
ATOM 2258 C CA . GLN A 1 274 ? -22.583 -1.337 19.823 1.00 84.44 274 GLN A CA 1
ATOM 2259 C C . GLN A 1 274 ? -23.153 -1.430 21.238 1.00 84.44 274 GLN A C 1
ATOM 2261 O O . GLN A 1 274 ? -22.752 -0.675 22.120 1.00 84.44 274 GLN A O 1
ATOM 2266 N N . HIS A 1 275 ? -24.055 -2.384 21.467 1.00 86.38 275 HIS A N 1
ATOM 2267 C CA . HIS A 1 275 ? -24.616 -2.657 22.779 1.00 86.38 275 HIS A CA 1
ATOM 2268 C C . HIS A 1 275 ? -23.520 -2.964 23.810 1.00 86.38 275 HIS A C 1
ATOM 2270 O O . HIS A 1 275 ? -23.425 -2.273 24.824 1.00 86.38 275 HIS A O 1
ATOM 2276 N N . ILE A 1 276 ? -22.655 -3.949 23.540 1.00 89.31 276 ILE A N 1
ATOM 2277 C CA . ILE A 1 276 ? -21.595 -4.344 24.480 1.00 89.31 276 ILE A CA 1
ATOM 2278 C C . ILE A 1 276 ? -20.628 -3.184 24.725 1.00 89.31 276 ILE A C 1
ATOM 2280 O O . ILE A 1 276 ? -20.310 -2.888 25.878 1.00 89.31 276 ILE A O 1
ATOM 2284 N N . TYR A 1 277 ? -20.203 -2.493 23.664 1.00 88.00 277 TYR A N 1
ATOM 2285 C CA . TYR A 1 277 ? -19.300 -1.348 23.766 1.00 88.00 277 TYR A CA 1
ATOM 2286 C C . TYR A 1 277 ? -19.882 -0.228 24.643 1.00 88.00 277 TYR A C 1
ATOM 2288 O O . TYR A 1 277 ? -19.226 0.233 25.580 1.00 88.00 277 TYR A O 1
ATOM 2296 N N . CYS A 1 278 ? -21.130 0.183 24.390 1.00 84.69 278 CYS A N 1
ATOM 2297 C CA . CYS A 1 278 ? -21.799 1.239 25.151 1.00 84.69 278 CYS A CA 1
ATOM 2298 C C . CYS A 1 278 ? -21.960 0.876 26.629 1.00 84.69 278 CYS A C 1
ATOM 2300 O O . CYS A 1 278 ? -21.731 1.722 27.496 1.00 84.69 278 CYS A O 1
ATOM 2302 N N . TYR A 1 279 ? -22.327 -0.371 26.931 1.00 87.81 279 TYR A N 1
ATOM 2303 C CA . TYR A 1 279 ? -22.475 -0.818 28.314 1.00 87.81 279 TYR A CA 1
ATOM 2304 C C . TYR A 1 279 ? -21.131 -0.894 29.038 1.00 87.81 279 TYR A C 1
ATOM 2306 O O . TYR A 1 279 ? -21.058 -0.467 30.190 1.00 87.81 279 TYR A O 1
ATOM 2314 N N . TYR A 1 280 ? -20.063 -1.354 28.377 1.00 87.56 280 TYR A N 1
ATOM 2315 C CA . TYR A 1 280 ? -18.714 -1.316 28.951 1.00 87.56 280 TYR A CA 1
ATOM 2316 C C . TYR A 1 280 ? -18.285 0.118 29.250 1.00 87.56 280 TYR A C 1
ATOM 2318 O O . TYR A 1 280 ? -17.883 0.414 30.374 1.00 87.56 280 TYR A O 1
ATOM 2326 N N . LYS A 1 281 ? -18.446 1.026 28.278 1.00 84.62 281 LYS A N 1
ATOM 2327 C CA . LYS A 1 281 ? -18.129 2.450 28.439 1.00 84.62 281 LYS A CA 1
ATOM 2328 C C . LYS A 1 281 ? -18.885 3.056 29.619 1.00 84.62 281 LYS A C 1
ATOM 2330 O O . LYS A 1 281 ? -18.284 3.743 30.437 1.00 84.62 281 LYS A O 1
ATOM 2335 N N . LYS A 1 282 ? -20.193 2.790 29.720 1.00 85.25 282 LYS A N 1
ATOM 2336 C CA . LYS A 1 282 ? -21.051 3.297 30.800 1.00 85.25 282 LYS A CA 1
ATOM 2337 C C . LYS A 1 282 ? -20.628 2.748 32.162 1.00 85.25 282 LYS A C 1
ATOM 2339 O O . LYS A 1 282 ? -20.483 3.523 33.098 1.00 85.25 282 LYS A O 1
ATOM 2344 N N . HIS A 1 283 ? -20.403 1.439 32.261 1.00 89.31 283 HIS A N 1
ATOM 2345 C CA . HIS A 1 283 ? -19.969 0.782 33.494 1.00 89.31 283 HIS A CA 1
ATOM 2346 C C . HIS A 1 283 ? -18.607 1.304 33.972 1.00 89.31 283 HIS A C 1
ATOM 2348 O O . HIS A 1 283 ? -18.451 1.650 35.137 1.00 89.31 283 HIS A O 1
ATOM 2354 N N . LEU A 1 284 ? -17.627 1.414 33.072 1.00 87.62 284 LEU A N 1
ATOM 2355 C CA . LEU A 1 284 ? -16.291 1.896 33.423 1.00 87.62 284 LEU A CA 1
ATOM 2356 C C . LEU A 1 284 ? -16.289 3.385 33.778 1.00 87.62 284 LEU A C 1
ATOM 2358 O O . LEU A 1 284 ? -15.678 3.758 34.773 1.00 87.62 284 LEU A O 1
ATOM 2362 N N . LYS A 1 285 ? -17.030 4.225 33.039 1.00 85.50 285 LYS A N 1
ATOM 2363 C CA . LYS A 1 285 ? -17.193 5.641 33.402 1.00 85.50 285 LYS A CA 1
ATOM 2364 C C . LYS A 1 285 ? -17.855 5.816 34.768 1.00 85.50 285 LYS A C 1
ATOM 2366 O O . LYS A 1 285 ? -17.455 6.710 35.496 1.00 85.50 285 LYS A O 1
ATOM 2371 N N . ALA A 1 286 ? -18.830 4.978 35.122 1.00 88.88 286 ALA A N 1
ATOM 2372 C CA . ALA A 1 286 ? -19.469 5.041 36.436 1.00 88.88 286 ALA A CA 1
ATOM 2373 C C . ALA A 1 286 ? -18.502 4.693 37.583 1.00 88.88 286 ALA A C 1
ATOM 2375 O O . ALA A 1 286 ? -18.623 5.257 38.664 1.00 88.88 286 ALA A O 1
ATOM 2376 N N . ASN A 1 287 ? -17.535 3.800 37.344 1.00 90.50 287 ASN A N 1
ATOM 2377 C CA . ASN A 1 287 ? -16.594 3.347 38.372 1.00 90.50 287 ASN A CA 1
ATOM 2378 C C . ASN A 1 287 ? -15.322 4.204 38.467 1.00 90.50 287 ASN A C 1
ATOM 2380 O O . ASN A 1 287 ? -14.730 4.290 39.537 1.00 90.50 287 ASN A O 1
ATOM 2384 N N . HIS A 1 288 ? -14.881 4.802 37.357 1.00 87.69 288 HIS A N 1
ATOM 2385 C CA . HIS A 1 288 ? -13.570 5.457 37.258 1.00 87.69 288 HIS A CA 1
ATOM 2386 C C . HIS A 1 288 ? -13.637 6.919 36.793 1.00 87.69 288 HIS A C 1
ATOM 2388 O O . HIS A 1 288 ? -12.596 7.548 36.638 1.00 87.69 288 HIS A O 1
ATOM 2394 N N . ASN A 1 289 ? -14.829 7.473 36.533 1.00 85.44 289 ASN A N 1
ATOM 2395 C CA . ASN A 1 289 ? -15.080 8.797 35.929 1.00 85.44 289 ASN A CA 1
ATOM 2396 C C . ASN A 1 289 ? -14.507 8.999 34.509 1.00 85.44 289 ASN A C 1
ATOM 2398 O O . ASN A 1 289 ? -14.992 9.847 33.757 1.00 85.44 289 ASN A O 1
ATOM 2402 N N . PHE A 1 290 ? -13.537 8.187 34.093 1.00 81.75 290 PHE A N 1
ATOM 2403 C CA . PHE A 1 290 ? -12.933 8.176 32.772 1.00 81.75 290 PHE A CA 1
ATOM 2404 C C . PHE A 1 290 ? -12.901 6.747 32.214 1.00 81.75 290 PHE A C 1
ATOM 2406 O O . PHE A 1 290 ? -12.697 5.771 32.928 1.00 81.75 290 PHE A O 1
ATOM 2413 N N . ALA A 1 291 ? -13.165 6.615 30.914 1.00 83.62 291 ALA A N 1
ATOM 2414 C CA . ALA A 1 291 ? -13.013 5.354 30.197 1.00 83.62 291 ALA A CA 1
ATOM 2415 C C . ALA A 1 291 ? -12.890 5.621 28.697 1.00 83.62 291 ALA A C 1
ATOM 2417 O O . ALA A 1 291 ? -13.804 6.190 28.075 1.00 83.62 291 ALA A O 1
ATOM 2418 N N . LYS A 1 292 ? -11.781 5.181 28.109 1.00 80.31 292 LYS A N 1
ATOM 2419 C CA . LYS A 1 292 ? -11.530 5.201 26.666 1.00 80.31 292 LYS A CA 1
ATOM 2420 C C . LYS A 1 292 ? -11.081 3.819 26.212 1.00 80.31 292 LYS A C 1
ATOM 2422 O O . LYS A 1 292 ? -10.465 3.082 26.968 1.00 80.31 292 LYS A O 1
ATOM 2427 N N . PHE A 1 293 ? -11.440 3.452 24.989 1.00 80.88 293 PHE A N 1
ATOM 2428 C CA . PHE A 1 293 ? -11.065 2.169 24.405 1.00 80.88 293 PHE A CA 1
ATOM 2429 C C . PHE A 1 293 ? -10.008 2.410 23.335 1.00 80.88 293 PHE A C 1
ATOM 2431 O O . PHE A 1 293 ? -10.272 3.129 22.369 1.00 80.88 293 PHE A O 1
ATOM 2438 N N . CYS A 1 294 ? -8.829 1.817 23.499 1.00 81.06 294 CYS A N 1
ATOM 2439 C CA . CYS A 1 294 ? -7.817 1.810 22.455 1.00 81.06 294 CYS A CA 1
ATOM 2440 C C . CYS A 1 294 ? -8.182 0.745 21.425 1.00 81.06 294 CYS A C 1
ATOM 2442 O O . CYS A 1 294 ? -8.160 -0.451 21.717 1.00 81.06 294 CYS A O 1
ATOM 2444 N N . PHE A 1 295 ? -8.506 1.179 20.209 1.00 77.00 295 PHE A N 1
ATOM 2445 C CA . PHE A 1 295 ? -8.833 0.277 19.109 1.00 77.00 295 PHE A CA 1
ATOM 2446 C C . PHE A 1 295 ? -7.604 -0.450 18.548 1.00 77.00 295 PHE A C 1
ATOM 2448 O O . PHE A 1 295 ? -7.772 -1.538 18.012 1.00 77.00 295 PHE A O 1
ATOM 2455 N N . LEU A 1 296 ? -6.393 0.094 18.727 1.00 74.12 296 LEU A N 1
ATOM 2456 C CA . LEU A 1 296 ? -5.135 -0.542 18.313 1.00 74.12 296 LEU A CA 1
ATOM 2457 C C . LEU A 1 296 ? -4.753 -1.687 19.259 1.00 74.12 296 LEU A C 1
ATOM 2459 O O . LEU A 1 296 ? -4.505 -2.808 18.824 1.00 74.12 296 LEU A O 1
ATOM 2463 N N . CYS A 1 297 ? -4.790 -1.425 20.567 1.00 78.12 297 CYS A N 1
ATOM 2464 C CA . CYS A 1 297 ? -4.462 -2.417 21.593 1.00 78.12 297 CYS A CA 1
ATOM 2465 C C . CYS A 1 297 ? -5.641 -3.305 22.006 1.00 78.12 297 CYS A C 1
ATOM 2467 O O . CYS A 1 297 ? -5.435 -4.306 22.690 1.00 78.12 297 CYS A O 1
ATOM 2469 N N . ASN A 1 298 ? -6.874 -2.956 21.618 1.00 81.38 298 ASN A N 1
ATOM 2470 C CA . ASN A 1 298 ? -8.093 -3.651 22.033 1.00 81.38 298 ASN A CA 1
ATOM 2471 C C . ASN A 1 298 ? -8.198 -3.756 23.576 1.00 81.38 298 ASN A C 1
ATOM 2473 O O . ASN A 1 298 ? -8.355 -4.831 24.165 1.00 81.38 298 ASN A O 1
ATOM 2477 N N . HIS A 1 299 ? -8.087 -2.609 24.249 1.00 84.38 299 HIS A N 1
ATOM 2478 C CA . HIS A 1 299 ? -8.225 -2.524 25.702 1.00 84.38 299 HIS A CA 1
ATOM 2479 C C . HIS A 1 299 ? -8.836 -1.199 26.152 1.00 84.38 299 HIS A C 1
ATOM 2481 O O . HIS A 1 299 ? -8.646 -0.156 25.527 1.00 84.38 299 HIS A O 1
ATOM 2487 N N . TRP A 1 300 ? -9.583 -1.263 27.252 1.00 86.50 300 TRP A N 1
ATOM 2488 C CA . TRP A 1 300 ? -10.066 -0.098 27.977 1.00 86.50 300 TRP A CA 1
ATOM 2489 C C . TRP A 1 300 ? -8.981 0.481 28.875 1.00 86.50 300 TRP A C 1
ATOM 2491 O O . TRP A 1 300 ? -8.381 -0.247 29.652 1.00 86.50 300 TRP A O 1
ATOM 2501 N N . VAL A 1 301 ? -8.821 1.796 28.834 1.00 83.75 301 VAL A N 1
ATOM 2502 C CA . VAL A 1 301 ? -8.020 2.562 29.787 1.00 83.75 301 VAL A CA 1
ATOM 2503 C C . VAL A 1 301 ? -8.965 3.454 30.579 1.00 83.75 301 VAL A C 1
ATOM 2505 O O . VAL A 1 301 ? -9.822 4.143 30.009 1.00 83.75 301 VAL A O 1
ATOM 2508 N N . THR A 1 302 ? -8.854 3.385 31.899 1.00 89.69 302 THR A N 1
ATOM 2509 C CA . THR A 1 302 ? -9.785 4.021 32.841 1.00 89.69 302 THR A CA 1
ATOM 2510 C C . THR A 1 302 ? -9.203 5.237 33.541 1.00 89.69 302 THR A C 1
ATOM 2512 O O . THR A 1 302 ? -9.953 5.984 34.158 1.00 89.69 302 THR A O 1
ATOM 2515 N N . ASP A 1 303 ? -7.899 5.469 33.416 1.00 86.00 303 ASP A N 1
ATOM 2516 C CA . ASP A 1 303 ? -7.249 6.678 33.904 1.00 86.00 303 ASP A CA 1
ATOM 2517 C C . ASP A 1 303 ? -6.868 7.619 32.750 1.00 86.00 303 ASP A C 1
ATOM 2519 O O . ASP A 1 303 ? -6.516 7.189 31.648 1.00 86.00 303 ASP A O 1
ATOM 2523 N N . LYS A 1 304 ? -6.973 8.927 32.997 1.00 81.00 304 LYS A N 1
ATOM 2524 C CA . LYS A 1 304 ? -6.711 9.951 31.982 1.00 81.00 304 LYS A CA 1
ATOM 2525 C C . LYS A 1 304 ? -5.218 10.079 31.664 1.00 81.00 304 LYS A C 1
ATOM 2527 O O . LYS A 1 304 ? -4.874 10.199 30.492 1.00 81.00 304 LYS A O 1
ATOM 2532 N N . GLN A 1 305 ? -4.353 10.064 32.677 1.00 79.75 305 GLN A N 1
ATOM 2533 C CA . GLN A 1 305 ? -2.903 10.200 32.495 1.00 79.75 305 GLN A CA 1
ATOM 2534 C C . GLN A 1 305 ? -2.319 8.928 31.878 1.00 79.75 305 GLN A C 1
ATOM 2536 O O . GLN A 1 305 ? -1.486 8.997 30.974 1.00 79.75 305 GLN A O 1
ATOM 2541 N N . GLU A 1 306 ? -2.811 7.763 32.300 1.00 81.25 306 GLU A N 1
ATOM 2542 C CA . GLU A 1 306 ? -2.458 6.482 31.687 1.00 81.25 306 GLU A CA 1
ATOM 2543 C C . GLU A 1 306 ? -2.846 6.453 30.207 1.00 81.25 306 GLU A C 1
ATOM 2545 O O . GLU A 1 306 ? -2.068 5.993 29.377 1.00 81.25 306 GLU A O 1
ATOM 2550 N N . TRP A 1 307 ? -4.017 6.991 29.856 1.00 79.88 307 TRP A N 1
ATOM 2551 C CA . TRP A 1 307 ? -4.448 7.089 28.465 1.00 79.88 307 TRP A CA 1
ATOM 2552 C C . TRP A 1 307 ? -3.522 7.974 27.627 1.00 79.88 307 TRP A C 1
ATOM 2554 O O . TRP A 1 307 ? -3.123 7.576 26.535 1.00 79.88 307 TRP A O 1
ATOM 2564 N N . GLU A 1 308 ? -3.133 9.141 28.141 1.00 74.12 308 GLU A N 1
ATOM 2565 C CA . GLU A 1 308 ? -2.169 10.026 27.473 1.00 74.12 308 GLU A CA 1
ATOM 2566 C C . GLU A 1 308 ? -0.833 9.323 27.232 1.00 74.12 308 GLU A C 1
ATOM 2568 O O . GLU A 1 308 ? -0.322 9.318 26.110 1.00 74.12 308 GLU A O 1
ATOM 2573 N N . HIS A 1 309 ? -0.297 8.676 28.267 1.00 74.31 309 HIS A N 1
ATOM 2574 C CA . HIS A 1 309 ? 0.961 7.946 28.183 1.00 74.31 309 HIS A CA 1
ATOM 2575 C C . HIS A 1 309 ? 0.880 6.756 27.214 1.00 74.31 309 HIS A C 1
ATOM 2577 O O . HIS A 1 309 ? 1.764 6.567 26.376 1.00 74.31 309 HIS A O 1
ATOM 2583 N N . HIS A 1 310 ? -0.203 5.980 27.292 1.00 79.62 310 HIS A N 1
ATOM 2584 C CA . HIS A 1 310 ? -0.487 4.852 26.408 1.00 79.62 310 HIS A CA 1
ATOM 2585 C C . HIS A 1 310 ? -0.491 5.281 24.942 1.00 79.62 310 HIS A C 1
ATOM 2587 O O . HIS A 1 310 ? 0.108 4.637 24.083 1.00 79.62 310 HIS A O 1
ATOM 2593 N N . CYS A 1 311 ? -1.139 6.399 24.654 1.00 71.38 311 CYS A N 1
ATOM 2594 C CA . CYS A 1 311 ? -1.212 6.916 23.309 1.00 71.38 311 CYS A CA 1
ATOM 2595 C C . CYS A 1 311 ? 0.097 7.537 22.814 1.00 71.38 311 CYS A C 1
ATOM 2597 O O . CYS A 1 311 ? 0.440 7.375 21.646 1.00 71.38 311 CYS A O 1
ATOM 2599 N N . GLN A 1 312 ? 0.855 8.202 23.687 1.00 73.31 312 GLN A N 1
ATOM 2600 C CA . GLN A 1 312 ? 2.179 8.710 23.331 1.00 73.31 312 GLN A CA 1
ATOM 2601 C C . GLN A 1 312 ? 3.138 7.570 22.974 1.00 73.31 312 GLN A C 1
ATOM 2603 O O . GLN A 1 312 ? 3.977 7.722 22.089 1.00 73.31 312 GLN A O 1
ATOM 2608 N N . LYS A 1 313 ? 2.998 6.411 23.626 1.00 76.94 313 LYS A N 1
ATOM 2609 C CA . LYS A 1 313 ? 3.757 5.212 23.273 1.00 76.94 313 LYS A CA 1
ATOM 2610 C C . LYS A 1 313 ? 3.499 4.782 21.827 1.00 76.94 313 LYS A C 1
ATOM 2612 O O . LYS A 1 313 ? 4.464 4.555 21.110 1.00 76.94 313 LYS A O 1
ATOM 2617 N N . HIS A 1 314 ? 2.240 4.760 21.390 1.00 74.06 314 HIS A N 1
ATOM 2618 C CA . HIS A 1 314 ? 1.901 4.439 20.001 1.00 74.06 314 HIS A CA 1
ATOM 2619 C C . HIS A 1 314 ? 2.599 5.375 18.993 1.00 74.06 314 HIS A C 1
ATOM 2621 O O . HIS A 1 314 ? 3.199 4.947 18.008 1.00 74.06 314 HIS A O 1
ATOM 2627 N N . ILE A 1 315 ? 2.598 6.678 19.287 1.00 67.12 315 ILE A N 1
ATOM 2628 C CA . ILE A 1 315 ? 3.284 7.684 18.460 1.00 67.12 315 ILE A CA 1
ATOM 2629 C C . ILE A 1 315 ? 4.796 7.415 18.418 1.00 67.12 315 ILE A C 1
ATOM 2631 O O . ILE A 1 315 ? 5.406 7.444 17.352 1.00 67.12 315 ILE A O 1
ATOM 2635 N N . ASN A 1 316 ? 5.405 7.133 19.570 1.00 71.12 316 ASN A N 1
ATOM 2636 C CA . ASN A 1 316 ? 6.846 6.898 19.678 1.00 71.12 316 ASN A CA 1
ATOM 2637 C C . ASN A 1 316 ? 7.306 5.611 18.977 1.00 71.12 316 ASN A C 1
ATOM 2639 O O . ASN A 1 316 ? 8.439 5.565 18.488 1.00 71.12 316 ASN A O 1
ATOM 2643 N N . ASP A 1 317 ? 6.445 4.593 18.969 1.00 74.25 317 ASP A N 1
ATOM 2644 C CA . ASP A 1 317 ? 6.691 3.278 18.375 1.00 74.25 317 ASP A CA 1
ATOM 2645 C C . ASP A 1 317 ? 6.351 3.245 16.869 1.00 74.25 317 ASP A C 1
ATOM 2647 O O . ASP A 1 317 ? 6.556 2.217 16.224 1.00 74.25 317 ASP A O 1
ATOM 2651 N N . GLU A 1 318 ? 5.874 4.364 16.301 1.00 67.62 318 GLU A N 1
ATOM 2652 C CA . GLU A 1 318 ? 5.459 4.501 14.894 1.00 67.62 318 GLU A CA 1
ATOM 2653 C C . GLU A 1 318 ? 4.410 3.449 14.475 1.00 67.62 318 GLU A C 1
ATOM 2655 O O . GLU A 1 318 ? 4.363 3.007 13.326 1.00 67.62 318 GLU A O 1
ATOM 2660 N N . ASP A 1 319 ? 3.548 3.037 15.411 1.00 66.06 319 ASP A N 1
ATOM 2661 C CA . ASP A 1 319 ? 2.503 2.028 15.191 1.00 66.06 319 ASP A CA 1
ATOM 2662 C C . ASP A 1 319 ? 1.102 2.646 14.989 1.00 66.06 319 ASP A C 1
ATOM 2664 O O . ASP A 1 319 ? 0.086 1.940 14.937 1.00 66.06 319 ASP A O 1
ATOM 2668 N N . THR A 1 320 ? 1.044 3.972 14.834 1.00 61.00 320 THR A N 1
ATOM 2669 C CA . THR A 1 320 ? -0.178 4.697 14.501 1.00 61.00 320 THR A CA 1
ATOM 2670 C C . THR A 1 320 ? -0.548 4.475 13.029 1.00 61.00 320 THR A C 1
ATOM 2672 O O . THR A 1 320 ? 0.299 4.549 12.135 1.00 61.00 320 THR A O 1
ATOM 2675 N N . PRO A 1 321 ? -1.823 4.181 12.720 1.00 54.53 321 PRO A N 1
ATOM 2676 C CA . PRO A 1 321 ? -2.239 3.964 11.345 1.00 54.53 321 PRO A CA 1
ATOM 2677 C C . PRO A 1 321 ? -2.147 5.262 10.539 1.00 54.53 321 PRO A C 1
ATOM 2679 O O . PRO A 1 321 ? -2.591 6.319 10.979 1.00 54.53 321 PRO A O 1
ATOM 2682 N N . PHE A 1 322 ? -1.642 5.149 9.309 1.00 48.97 322 PHE A N 1
ATOM 2683 C CA . PHE A 1 322 ? -1.487 6.264 8.367 1.00 48.97 322 PHE A CA 1
ATOM 2684 C C . PHE A 1 322 ? -2.814 6.962 8.001 1.00 48.97 322 PHE A C 1
ATOM 2686 O O . PHE A 1 322 ? -2.805 8.104 7.549 1.00 48.97 322 PHE A O 1
ATOM 2693 N N . ARG A 1 323 ? -3.964 6.292 8.192 1.00 50.22 323 ARG A N 1
ATOM 2694 C CA . ARG A 1 323 ? -5.308 6.858 7.986 1.00 50.22 323 ARG A CA 1
ATOM 2695 C C . ARG A 1 323 ? -6.246 6.539 9.137 1.00 50.22 323 ARG A C 1
ATOM 2697 O O . ARG A 1 323 ? -6.283 5.408 9.630 1.00 50.22 323 ARG A O 1
ATOM 2704 N N . CYS A 1 324 ? -7.076 7.521 9.472 1.00 52.78 324 CYS A N 1
ATOM 2705 C CA . CYS A 1 324 ? -8.035 7.437 10.563 1.00 52.78 324 CYS A CA 1
ATOM 2706 C C . CYS A 1 324 ? -9.467 7.104 10.116 1.00 52.78 324 CYS A C 1
ATOM 2708 O O . CYS A 1 324 ? -10.354 7.107 10.960 1.00 52.78 324 CYS A O 1
ATOM 2710 N N . ASP A 1 325 ? -9.726 6.790 8.840 1.00 54.50 325 ASP A N 1
ATOM 2711 C CA . ASP A 1 325 ? -11.098 6.553 8.356 1.00 54.50 325 ASP A CA 1
ATOM 2712 C C . ASP A 1 325 ? -11.848 5.523 9.226 1.00 54.50 325 ASP A C 1
ATOM 2714 O O . ASP A 1 325 ? -11.263 4.492 9.589 1.00 54.50 325 ASP A O 1
ATOM 2718 N N . PRO A 1 326 ? -13.126 5.756 9.572 1.00 58.56 326 PRO A N 1
ATOM 2719 C CA . PRO A 1 326 ? -13.889 4.787 10.340 1.00 58.56 326 PRO A CA 1
ATOM 2720 C C . PRO A 1 326 ? -14.056 3.492 9.539 1.00 58.56 326 PRO A C 1
ATOM 2722 O O . PRO A 1 326 ? -14.592 3.496 8.433 1.00 58.56 326 PRO A O 1
ATOM 2725 N N . ILE A 1 327 ? -13.636 2.368 10.121 1.00 69.94 327 ILE A N 1
ATOM 2726 C CA . ILE A 1 327 ? -13.820 1.042 9.525 1.00 69.94 327 ILE A CA 1
ATOM 2727 C C . ILE A 1 327 ? -14.847 0.271 10.337 1.00 69.94 327 ILE A C 1
ATOM 2729 O O . ILE A 1 327 ? -14.660 0.021 11.532 1.00 69.94 327 ILE A O 1
ATOM 2733 N N . ILE A 1 328 ? -15.900 -0.172 9.654 1.00 73.56 328 ILE A N 1
ATOM 2734 C CA . ILE A 1 328 ? -16.852 -1.146 10.178 1.00 73.56 328 ILE A CA 1
ATOM 2735 C C . ILE A 1 328 ? -16.546 -2.491 9.529 1.00 73.56 328 ILE A C 1
ATOM 2737 O O . ILE A 1 328 ? -16.724 -2.674 8.328 1.00 73.56 328 ILE A O 1
ATOM 2741 N N . PHE A 1 329 ? -16.128 -3.459 10.335 1.00 81.75 329 PHE A N 1
ATOM 2742 C CA . PHE A 1 329 ? -15.889 -4.824 9.897 1.00 81.75 329 PHE A CA 1
ATOM 2743 C C . PHE A 1 329 ? -16.871 -5.752 10.600 1.00 81.75 329 PHE A C 1
ATOM 2745 O O . PHE A 1 329 ? -16.897 -5.821 11.826 1.00 81.75 329 PHE A O 1
ATOM 2752 N N . ARG A 1 330 ? -17.709 -6.450 9.821 1.00 83.81 330 ARG A N 1
ATOM 2753 C CA . ARG A 1 330 ? -18.733 -7.378 10.337 1.00 83.81 330 ARG A CA 1
ATOM 2754 C C . ARG A 1 330 ? -19.513 -6.773 11.511 1.00 83.81 330 ARG A C 1
ATOM 2756 O O . ARG A 1 330 ? -19.462 -7.269 12.630 1.00 83.81 330 ARG A O 1
ATOM 2763 N N . HIS A 1 331 ? -20.185 -5.651 11.254 1.00 84.00 331 HIS A N 1
ATOM 2764 C CA . HIS A 1 331 ? -21.019 -4.934 12.231 1.00 84.00 331 HIS A CA 1
ATOM 2765 C C . HIS A 1 331 ? -20.306 -4.405 13.490 1.00 84.00 331 HIS A C 1
ATOM 2767 O O . HIS A 1 331 ? -20.973 -4.014 14.447 1.00 84.00 331 HIS A O 1
ATOM 2773 N N . ALA A 1 332 ? -18.977 -4.374 13.503 1.00 83.94 332 ALA A N 1
ATOM 2774 C CA . ALA A 1 332 ? -18.181 -3.893 14.620 1.00 83.94 332 ALA A CA 1
ATOM 2775 C C . ALA A 1 332 ? -17.188 -2.826 14.159 1.00 83.94 332 ALA A C 1
ATOM 2777 O O . ALA A 1 332 ? -16.652 -2.903 13.055 1.00 83.94 332 ALA A O 1
ATOM 2778 N N . TYR A 1 333 ? -16.932 -1.832 15.007 1.00 79.44 333 TYR A N 1
ATOM 2779 C CA . TYR A 1 333 ? -15.978 -0.775 14.683 1.00 79.44 333 TYR A CA 1
ATOM 2780 C C . TYR A 1 333 ? -14.554 -1.273 14.926 1.00 79.44 333 TYR A C 1
ATOM 2782 O O . TYR A 1 333 ? -14.189 -1.580 16.062 1.00 79.44 333 TYR A O 1
ATOM 2790 N N . ALA A 1 334 ? -13.759 -1.354 13.859 1.00 74.69 334 ALA A N 1
ATOM 2791 C CA . ALA A 1 334 ? -12.335 -1.686 13.909 1.00 74.69 334 ALA A CA 1
ATOM 2792 C C . ALA A 1 334 ? -11.501 -0.479 14.334 1.00 74.69 334 ALA A C 1
ATOM 2794 O O . ALA A 1 334 ? -10.573 -0.606 15.131 1.00 74.69 334 ALA A O 1
ATOM 2795 N N . PHE A 1 335 ? -11.884 0.681 13.805 1.00 67.00 335 PHE A N 1
ATOM 2796 C CA . PHE A 1 335 ? -11.305 1.987 14.057 1.00 67.00 335 PHE A CA 1
ATOM 2797 C C . PHE A 1 335 ? -12.444 3.006 14.018 1.00 67.00 335 PHE A C 1
ATOM 2799 O O . PHE A 1 335 ? -13.292 2.942 13.125 1.00 67.00 335 PHE A O 1
ATOM 2806 N N . GLN A 1 336 ? -12.504 3.913 14.989 1.00 49.06 336 GLN A N 1
ATOM 2807 C CA . GLN A 1 336 ? -13.557 4.922 15.051 1.00 49.06 336 GLN A CA 1
ATOM 2808 C C . GLN A 1 336 ? -12.936 6.311 14.927 1.00 49.06 336 GLN A C 1
ATOM 2810 O O . GLN A 1 336 ? -12.371 6.811 15.897 1.00 49.06 336 GLN A O 1
ATOM 2815 N N . CYS A 1 337 ? -13.073 6.928 13.749 1.00 41.91 337 CYS A N 1
ATOM 2816 C CA . CYS A 1 337 ? -13.053 8.381 13.611 1.00 41.91 337 CYS A CA 1
ATOM 2817 C C . CYS A 1 337 ? -14.496 8.880 13.483 1.00 41.91 337 CYS A C 1
ATOM 2819 O O . CYS A 1 337 ? -15.260 8.315 12.697 1.00 41.91 337 CYS A O 1
ATOM 2821 N N . PRO A 1 338 ? -14.907 9.912 14.238 1.00 35.84 338 PRO A N 1
ATOM 2822 C CA . PRO A 1 338 ? -16.261 10.453 14.155 1.00 35.84 338 PRO A CA 1
ATOM 2823 C C . PRO A 1 338 ? -16.558 11.212 12.847 1.00 35.84 338 PRO A C 1
ATOM 2825 O O . PRO A 1 338 ? -17.715 11.548 12.609 1.00 35.84 338 PRO A O 1
ATOM 2828 N N . HIS A 1 339 ? -15.562 11.474 11.990 1.00 31.89 339 HIS A N 1
ATOM 2829 C CA . HIS A 1 339 ? -15.737 12.233 10.751 1.00 31.89 339 HIS A CA 1
ATOM 2830 C C . HIS A 1 339 ? -15.548 11.334 9.505 1.00 31.89 339 HIS A C 1
ATOM 2832 O O . HIS A 1 339 ? -14.473 10.753 9.350 1.00 31.89 339 HIS A O 1
ATOM 2838 N N . PRO A 1 340 ? -16.543 11.228 8.594 1.00 32.62 340 PRO A N 1
ATOM 2839 C CA . PRO A 1 340 ? -16.502 10.335 7.424 1.00 32.62 340 PRO A CA 1
ATOM 2840 C C . PRO A 1 340 ? -15.350 10.579 6.435 1.00 32.62 340 PRO A C 1
ATOM 2842 O O . PRO A 1 340 ? -15.035 9.686 5.662 1.00 32.62 340 PRO A O 1
ATOM 2845 N N . ASN A 1 341 ? -14.724 11.762 6.474 1.00 34.50 341 ASN A N 1
ATOM 2846 C CA . ASN A 1 341 ? -13.662 12.189 5.549 1.00 34.50 341 ASN A CA 1
ATOM 2847 C C . ASN A 1 341 ? -12.375 12.630 6.288 1.00 34.50 341 ASN A C 1
ATOM 2849 O O . ASN A 1 341 ? -11.810 13.674 5.968 1.00 34.50 341 ASN A O 1
ATOM 2853 N N . CYS A 1 342 ? -11.971 11.951 7.367 1.00 38.41 342 CYS A N 1
ATOM 2854 C CA . CYS A 1 342 ? -10.849 12.396 8.206 1.00 38.41 342 CYS A CA 1
ATOM 2855 C C . CYS A 1 342 ? -9.482 11.866 7.741 1.00 38.41 342 CYS A C 1
ATOM 2857 O O . CYS A 1 342 ? -9.174 10.689 7.916 1.00 38.41 342 CYS A O 1
ATOM 2859 N N . SER A 1 343 ? -8.626 12.766 7.254 1.00 38.47 343 SER A N 1
ATOM 2860 C CA . SER A 1 343 ? -7.238 12.498 6.840 1.00 38.47 343 SER A CA 1
ATOM 2861 C C . SER A 1 343 ? -6.174 12.941 7.862 1.00 38.47 343 SER A C 1
ATOM 2863 O O . SER A 1 343 ? -5.006 13.081 7.498 1.00 38.47 343 SER A O 1
ATOM 2865 N N . ALA A 1 344 ? -6.557 13.205 9.118 1.00 38.97 344 ALA A N 1
ATOM 2866 C CA . ALA A 1 344 ? -5.654 13.769 10.125 1.00 38.97 344 ALA A CA 1
ATOM 2867 C C . ALA A 1 344 ? -4.556 12.776 10.553 1.00 38.97 344 ALA A C 1
ATOM 2869 O O . ALA A 1 344 ? -4.839 11.617 10.876 1.00 38.97 344 ALA A O 1
ATOM 2870 N N . LEU A 1 345 ? -3.310 13.259 10.581 1.00 39.34 345 LEU A N 1
ATOM 2871 C CA . LEU A 1 345 ? -2.157 12.568 11.157 1.00 39.34 345 LEU A CA 1
ATOM 2872 C C . LEU A 1 345 ? -2.188 12.727 12.683 1.00 39.34 345 LEU A C 1
ATOM 2874 O O . LEU A 1 345 ? -2.400 13.822 13.197 1.00 39.34 345 LEU A O 1
ATOM 2878 N N . VAL A 1 346 ? -1.983 11.631 13.413 1.00 46.59 346 VAL A N 1
ATOM 2879 C CA . VAL A 1 346 ? -1.885 11.651 14.879 1.00 46.59 346 VAL A CA 1
ATOM 2880 C C . VAL A 1 346 ? -0.409 11.749 15.260 1.00 46.59 346 VAL A C 1
ATOM 2882 O O . VAL A 1 346 ? 0.235 10.745 15.551 1.00 46.59 346 VAL A O 1
ATOM 2885 N N . ASP A 1 347 ? 0.142 12.953 15.195 1.00 40.44 347 ASP A N 1
ATOM 2886 C CA . ASP A 1 347 ? 1.562 13.245 15.445 1.00 40.44 347 ASP A CA 1
ATOM 2887 C C . ASP A 1 347 ? 1.822 13.943 16.795 1.00 40.44 347 ASP A C 1
ATOM 2889 O O . ASP A 1 347 ? 2.972 14.146 17.180 1.00 40.44 347 ASP A O 1
ATOM 2893 N N . SER A 1 348 ? 0.769 14.265 17.554 1.00 44.31 348 SER A N 1
ATOM 2894 C CA . SER A 1 348 ? 0.868 14.845 18.896 1.00 44.31 348 SER A CA 1
ATOM 2895 C C . SER A 1 348 ? -0.239 14.352 19.833 1.00 44.31 348 SER A C 1
ATOM 2897 O O . SER A 1 348 ? -1.336 13.971 19.405 1.00 44.31 348 SER A O 1
ATOM 2899 N N . THR A 1 349 ? 0.027 14.395 21.143 1.00 38.97 349 THR A N 1
ATOM 2900 C CA . THR A 1 349 ? -0.975 14.179 22.201 1.00 38.97 349 THR A CA 1
ATOM 2901 C C . THR A 1 349 ? -2.145 15.145 22.070 1.00 38.97 349 THR A C 1
ATOM 2903 O O . THR A 1 349 ? -3.279 14.757 22.321 1.00 38.97 349 THR A O 1
ATOM 2906 N N . GLU A 1 350 ? -1.900 16.372 21.621 1.00 41.94 350 GLU A N 1
ATOM 2907 C CA . GLU A 1 350 ? -2.917 17.400 21.417 1.00 41.94 350 GLU A CA 1
ATOM 2908 C C . GLU A 1 350 ? -3.851 17.061 20.240 1.00 41.94 350 GLU A C 1
ATOM 2910 O O . GLU A 1 350 ? -5.074 17.115 20.391 1.00 41.94 350 GLU A O 1
ATOM 2915 N N . ASN A 1 351 ? -3.310 16.571 19.118 1.00 43.12 351 ASN A N 1
ATOM 2916 C CA . ASN A 1 351 ? -4.091 16.102 17.963 1.00 43.12 351 ASN A CA 1
ATOM 2917 C C . ASN A 1 351 ? -4.916 14.853 18.290 1.00 43.12 351 ASN A C 1
ATOM 2919 O O . ASN A 1 351 ? -6.076 14.733 17.884 1.00 43.12 351 ASN A O 1
ATOM 2923 N N . LEU A 1 352 ? -4.375 13.964 19.121 1.00 43.78 352 LEU A N 1
ATOM 2924 C CA . LEU A 1 352 ? -5.136 12.840 19.647 1.00 43.78 352 LEU A CA 1
ATOM 2925 C C . LEU A 1 352 ? -6.211 13.267 20.662 1.00 43.78 352 LEU A C 1
ATOM 2927 O O . LEU A 1 352 ? -7.314 12.719 20.668 1.00 43.78 352 LEU A O 1
ATOM 2931 N N . TRP A 1 353 ? -5.927 14.260 21.505 1.00 39.94 353 TRP A N 1
ATOM 2932 C CA . TRP A 1 353 ? -6.887 14.842 22.445 1.00 39.94 353 TRP A CA 1
ATOM 2933 C C . TRP A 1 353 ? -8.058 15.519 21.733 1.00 39.94 353 TRP A C 1
ATOM 2935 O O . TRP A 1 353 ? -9.196 15.362 22.176 1.00 39.94 353 TRP A O 1
ATOM 2945 N N . TYR A 1 354 ? -7.814 16.214 20.622 1.00 40.91 354 TYR A N 1
ATOM 2946 C CA . TYR A 1 354 ? -8.859 16.773 19.759 1.00 40.91 354 TYR A CA 1
ATOM 2947 C C . TYR A 1 354 ? -9.671 15.684 19.048 1.00 40.91 354 TYR A C 1
ATOM 2949 O O . TYR A 1 354 ? -10.894 15.777 18.992 1.00 40.91 354 TYR A O 1
ATOM 2957 N N . TYR A 1 355 ? -9.019 14.614 18.593 1.00 43.62 355 TYR A N 1
ATOM 2958 C CA . TYR A 1 355 ? -9.666 13.452 17.975 1.00 43.62 355 TYR A CA 1
ATOM 2959 C C . TYR A 1 355 ? -10.562 12.663 18.952 1.00 43.62 355 TYR A C 1
ATOM 2961 O O . TYR A 1 355 ? -11.577 12.080 18.566 1.00 43.62 355 TYR A O 1
ATOM 2969 N N . LEU A 1 356 ? -10.199 12.649 20.238 1.00 41.53 356 LEU A N 1
ATOM 2970 C CA . LEU A 1 356 ? -10.917 11.946 21.306 1.00 41.53 356 LEU A CA 1
ATOM 2971 C C . LEU A 1 356 ? -11.841 12.844 22.135 1.00 41.53 356 LEU A C 1
ATOM 2973 O O . LEU A 1 356 ? -12.598 12.313 22.967 1.00 41.53 356 LEU A O 1
ATOM 2977 N N . LYS A 1 357 ? -11.784 14.169 21.950 1.00 37.03 357 LYS A N 1
ATOM 2978 C CA . LYS A 1 357 ? -12.777 15.098 22.486 1.00 37.03 357 LYS A CA 1
ATOM 2979 C C . LYS A 1 357 ? -14.098 14.816 21.782 1.00 37.03 357 LYS A C 1
ATOM 2981 O O . LYS A 1 357 ? -14.238 14.875 20.568 1.00 37.03 357 LYS A O 1
ATOM 2986 N N . ASP A 1 358 ? -15.059 14.447 22.611 1.00 38.28 358 ASP A N 1
ATOM 2987 C CA . ASP A 1 358 ? -16.445 14.203 22.261 1.00 38.28 358 ASP A CA 1
ATOM 2988 C C . ASP A 1 358 ? -17.033 15.489 21.648 1.00 38.28 358 ASP A C 1
ATOM 2990 O O . ASP A 1 358 ? -17.470 16.380 22.373 1.00 38.28 358 ASP A O 1
ATOM 2994 N N . ILE A 1 359 ? -17.112 15.589 20.316 1.00 30.06 359 ILE A N 1
ATOM 2995 C CA . ILE A 1 359 ? -18.066 16.514 19.672 1.00 30.06 359 ILE A CA 1
ATOM 2996 C C . ILE A 1 359 ? -19.515 16.187 20.111 1.00 30.06 359 ILE A C 1
ATOM 2998 O O . ILE A 1 359 ? -20.412 17.008 19.955 1.00 30.06 359 ILE A O 1
ATOM 3002 N N . HIS A 1 360 ? -19.749 15.039 20.762 1.00 34.31 360 HIS A N 1
ATOM 3003 C CA . HIS A 1 360 ? -21.018 14.683 21.400 1.00 34.31 360 HIS A CA 1
ATOM 3004 C C . HIS A 1 360 ? -21.110 15.018 22.899 1.00 34.31 360 HIS A C 1
ATOM 3006 O O . HIS A 1 360 ? -22.026 14.541 23.563 1.00 34.31 360 HIS A O 1
ATOM 3012 N N . SER A 1 361 ? -20.230 15.869 23.443 1.00 32.56 361 SER A N 1
ATOM 3013 C CA . SER A 1 361 ? -20.548 16.592 24.689 1.00 32.56 361 SER A CA 1
ATOM 3014 C C . SER A 1 361 ? -21.535 17.747 24.465 1.00 32.56 361 SER A C 1
ATOM 3016 O O . SER A 1 361 ? -21.881 18.436 25.420 1.00 32.56 361 SER A O 1
ATOM 3018 N N . VAL A 1 362 ? -22.009 17.963 23.232 1.00 28.67 362 VAL A N 1
ATOM 3019 C CA . VAL A 1 362 ? -23.214 18.759 22.986 1.00 28.67 362 VAL A CA 1
ATOM 3020 C C . VAL A 1 362 ? -24.405 17.807 23.015 1.00 28.67 362 VAL A C 1
ATOM 3022 O O . VAL A 1 362 ? -24.508 16.899 22.186 1.00 28.67 362 VAL A O 1
ATOM 3025 N N . ASP A 1 363 ? -25.262 17.991 24.013 1.00 27.36 363 ASP A N 1
ATOM 3026 C CA . ASP A 1 363 ? -26.473 17.215 24.236 1.00 27.36 363 ASP A CA 1
ATOM 3027 C C . ASP A 1 363 ? -27.298 17.011 22.953 1.00 27.36 363 ASP A C 1
ATOM 3029 O O . ASP A 1 363 ? -27.643 17.950 22.241 1.00 27.36 363 ASP A O 1
ATOM 3033 N N . SER A 1 364 ? -27.630 15.745 22.694 1.00 34.50 364 SER A N 1
ATOM 3034 C CA . SER A 1 364 ? -28.853 15.256 22.045 1.00 34.50 364 SER A CA 1
ATOM 3035 C C . SER A 1 364 ? -29.588 16.221 21.095 1.00 34.50 364 SER A C 1
ATOM 3037 O O . SER A 1 364 ? -30.614 16.793 21.459 1.00 34.50 364 SER A O 1
ATOM 3039 N N . ALA A 1 365 ? -29.179 16.290 19.826 1.00 23.95 365 ALA A N 1
ATOM 3040 C CA . ALA A 1 365 ? -30.077 16.720 18.752 1.00 23.95 365 ALA A CA 1
ATOM 3041 C C . ALA A 1 365 ? -30.054 15.703 17.596 1.00 23.95 365 ALA A C 1
ATOM 3043 O O . ALA A 1 365 ? -28.975 15.321 17.135 1.00 23.95 365 ALA A O 1
ATOM 3044 N N . PRO A 1 366 ? -31.219 15.222 17.120 1.00 25.89 366 PRO A N 1
ATOM 3045 C CA . PRO A 1 366 ? -31.274 14.246 16.041 1.00 25.89 366 PRO A CA 1
ATOM 3046 C C . PRO A 1 366 ? -30.815 14.888 14.728 1.00 25.89 366 PRO A C 1
ATOM 3048 O O . PRO A 1 366 ? -31.373 15.890 14.279 1.00 25.89 366 PRO A O 1
ATOM 3051 N N . LEU A 1 367 ? -29.811 14.283 14.090 1.00 28.23 367 LEU A N 1
ATOM 3052 C CA . LEU A 1 367 ? -29.359 14.661 12.753 1.00 28.23 367 LEU A CA 1
ATOM 3053 C C . LEU A 1 367 ? -30.515 14.476 11.756 1.00 28.23 367 LEU A C 1
ATOM 3055 O O . LEU A 1 367 ? -30.962 13.355 11.498 1.00 28.23 367 LEU A O 1
ATOM 3059 N N . LYS A 1 368 ? -31.011 15.583 11.193 1.00 27.25 368 LYS A N 1
ATOM 3060 C CA . LYS A 1 368 ? -31.950 15.558 10.066 1.00 27.25 368 LYS A CA 1
ATOM 3061 C C . LYS A 1 368 ? -31.247 14.944 8.852 1.00 27.25 368 LYS A C 1
ATOM 3063 O O . LYS A 1 368 ? -30.173 15.389 8.458 1.00 27.25 368 LYS A O 1
ATOM 3068 N N . LYS A 1 369 ? -31.868 13.920 8.260 1.00 27.38 369 LYS A N 1
ATOM 3069 C CA . LYS A 1 369 ? -31.437 13.314 6.994 1.00 27.38 369 LYS A CA 1
ATOM 3070 C C . LYS A 1 369 ? -31.517 14.358 5.876 1.00 27.38 369 LYS A C 1
ATOM 3072 O O . LYS A 1 369 ? -32.592 14.907 5.646 1.00 27.38 369 LYS A O 1
ATOM 3077 N N . HIS A 1 370 ? -30.416 14.586 5.164 1.00 27.12 370 HIS A N 1
ATOM 3078 C CA . HIS A 1 370 ? -30.454 15.217 3.844 1.00 27.12 370 HIS A CA 1
ATOM 3079 C C . HIS A 1 370 ? -30.727 14.154 2.762 1.00 27.12 370 HIS A C 1
ATOM 3081 O O . HIS A 1 370 ? -30.345 12.995 2.946 1.00 27.12 370 HIS A O 1
ATOM 3087 N N . PRO A 1 371 ? -31.439 14.511 1.678 1.00 27.25 371 PRO A N 1
ATOM 3088 C CA . PRO A 1 371 ? -31.944 13.552 0.706 1.00 27.25 371 PRO A CA 1
ATOM 3089 C C . PRO A 1 371 ? -30.827 12.996 -0.184 1.00 27.25 371 PRO A C 1
ATOM 3091 O O . PRO A 1 371 ? -29.895 13.704 -0.560 1.00 27.25 371 PRO A O 1
ATOM 3094 N N . ALA A 1 372 ? -30.958 11.708 -0.500 1.00 26.91 372 ALA A N 1
ATOM 3095 C CA . ALA A 1 372 ? -30.071 10.950 -1.367 1.00 26.91 372 ALA A CA 1
ATOM 3096 C C . ALA A 1 372 ? -29.991 11.573 -2.770 1.00 26.91 372 ALA A C 1
ATOM 3098 O O . ALA A 1 372 ? -31.016 11.796 -3.415 1.00 26.91 372 ALA A O 1
ATOM 3099 N N . LEU A 1 373 ? -28.771 11.815 -3.252 1.00 28.27 373 LEU A N 1
ATOM 3100 C CA . LEU A 1 373 ? -28.519 11.975 -4.680 1.00 28.27 373 LEU A CA 1
ATOM 3101 C C . LEU A 1 373 ? -28.538 10.577 -5.310 1.00 28.27 373 LEU A C 1
ATOM 3103 O O . LEU A 1 373 ? -27.924 9.649 -4.792 1.00 28.27 373 LEU A O 1
ATOM 3107 N N . ALA A 1 374 ? -29.336 10.448 -6.366 1.00 27.83 374 ALA A N 1
ATOM 3108 C CA . ALA A 1 374 ? -29.777 9.198 -6.966 1.00 27.83 374 ALA A CA 1
ATOM 3109 C C . ALA A 1 374 ? -28.634 8.253 -7.377 1.00 27.83 374 ALA A C 1
ATOM 3111 O O . ALA A 1 374 ? -27.703 8.641 -8.080 1.00 27.83 374 ALA A O 1
ATOM 3112 N N . GLU A 1 375 ? -28.770 6.990 -6.976 1.00 28.44 375 GLU A N 1
ATOM 3113 C CA . GLU A 1 375 ? -27.959 5.862 -7.425 1.00 28.44 375 GLU A CA 1
ATOM 3114 C C . GLU A 1 375 ? -28.340 5.477 -8.865 1.00 28.44 375 GLU A C 1
ATOM 3116 O O . GLU A 1 375 ? -29.512 5.249 -9.172 1.00 28.44 375 GLU A O 1
ATOM 3121 N N . THR A 1 376 ? -27.355 5.360 -9.755 1.00 24.64 376 THR A N 1
ATOM 3122 C CA . THR A 1 376 ? -27.493 4.612 -11.015 1.00 24.64 376 THR A CA 1
ATOM 3123 C C . THR A 1 376 ? -27.069 3.154 -10.795 1.00 24.64 376 THR A C 1
ATOM 3125 O O . THR A 1 376 ? -26.070 2.923 -10.113 1.00 24.64 376 THR A O 1
ATOM 3128 N N . PRO A 1 377 ? -27.776 2.157 -11.361 1.00 28.34 377 PRO A N 1
ATOM 3129 C CA . PRO A 1 377 ? -27.587 0.753 -11.006 1.00 28.34 377 PRO A CA 1
ATOM 3130 C C . PRO A 1 377 ? -26.289 0.170 -11.582 1.00 28.34 377 PRO A C 1
ATOM 3132 O O . PRO A 1 377 ? -26.048 0.216 -12.788 1.00 28.34 377 PRO A O 1
ATOM 3135 N N . VAL A 1 378 ? -25.482 -0.443 -10.714 1.00 26.66 378 VAL A N 1
ATOM 3136 C CA . VAL A 1 378 ? -24.326 -1.270 -11.086 1.00 26.66 378 VAL A CA 1
ATOM 3137 C C . VAL A 1 378 ? -24.826 -2.662 -11.479 1.00 26.66 378 VAL A C 1
ATOM 3139 O O . VAL A 1 378 ? -25.456 -3.358 -10.682 1.00 26.66 378 VAL A O 1
ATOM 3142 N N . ALA A 1 379 ? -24.552 -3.077 -12.716 1.00 24.55 379 ALA A N 1
ATOM 3143 C CA . ALA A 1 379 ? -24.837 -4.423 -13.200 1.00 24.55 379 ALA A CA 1
ATOM 3144 C C . ALA A 1 379 ? -23.903 -5.448 -12.531 1.00 24.55 379 ALA A C 1
ATOM 3146 O O . ALA A 1 379 ? -22.681 -5.369 -12.647 1.00 24.55 379 ALA A O 1
ATOM 3147 N N . ILE A 1 380 ? -24.485 -6.430 -11.842 1.00 24.16 380 ILE A N 1
ATOM 3148 C CA . ILE A 1 380 ? -23.772 -7.557 -11.233 1.00 24.16 380 ILE A CA 1
ATOM 3149 C C . ILE A 1 380 ? -23.561 -8.629 -12.310 1.00 24.16 380 ILE A C 1
ATOM 3151 O O . ILE A 1 380 ? -24.495 -9.358 -12.645 1.00 24.16 380 ILE A O 1
ATOM 3155 N N . PHE A 1 381 ? -22.340 -8.769 -12.829 1.00 23.77 381 PHE A N 1
ATOM 3156 C CA . PHE A 1 381 ? -21.948 -9.966 -13.579 1.00 23.77 381 PHE A CA 1
ATOM 3157 C C . PHE A 1 381 ? -21.399 -11.022 -12.611 1.00 23.77 381 PHE A C 1
ATOM 3159 O O . PHE A 1 381 ? -20.389 -10.813 -11.941 1.00 23.77 381 PHE A O 1
ATOM 3166 N N . LYS A 1 382 ? -22.088 -12.166 -12.530 1.00 23.28 382 LYS A N 1
ATOM 3167 C CA . LYS A 1 382 ? -21.600 -13.382 -11.864 1.00 23.28 382 LYS A CA 1
ATOM 3168 C C . LYS A 1 382 ? -20.465 -13.987 -12.696 1.00 23.28 382 LYS A C 1
ATOM 3170 O O . LYS A 1 382 ? -20.654 -14.208 -13.886 1.00 23.28 382 LYS A O 1
ATOM 3175 N N . PHE A 1 383 ? -19.340 -14.313 -12.065 1.00 26.80 383 PHE A N 1
ATOM 3176 C CA . PHE A 1 383 ? -18.322 -15.191 -12.645 1.00 26.80 383 PHE A CA 1
ATOM 3177 C C . PHE A 1 383 ? -18.290 -16.513 -11.877 1.00 26.80 383 PHE A C 1
ATOM 3179 O O . PHE A 1 383 ? -18.101 -16.528 -10.660 1.00 26.80 383 PHE A O 1
ATOM 3186 N N . GLU A 1 384 ? -18.488 -17.613 -12.599 1.00 26.66 384 GLU A N 1
ATOM 3187 C CA . GLU A 1 384 ? -18.175 -18.966 -12.138 1.00 26.66 384 GLU A CA 1
ATOM 3188 C C . GLU A 1 384 ? -16.663 -19.230 -12.288 1.00 26.66 384 GLU A C 1
ATOM 3190 O O . GLU A 1 384 ? -16.046 -18.730 -13.235 1.00 26.66 384 GLU A O 1
ATOM 3195 N N . PRO A 1 385 ? -16.033 -19.987 -11.372 1.00 29.78 385 PRO A N 1
ATOM 3196 C CA . PRO A 1 385 ? -14.607 -20.283 -11.443 1.00 29.78 385 PRO A CA 1
ATOM 3197 C C . PRO A 1 385 ? -14.333 -21.446 -12.408 1.00 29.78 385 PRO A C 1
ATOM 3199 O O . PRO A 1 385 ? -14.820 -22.558 -12.210 1.00 29.78 385 PRO A O 1
ATOM 3202 N N . LEU A 1 386 ? -13.510 -21.205 -13.431 1.00 31.66 386 LEU A N 1
ATOM 3203 C CA . LEU A 1 386 ? -12.971 -22.251 -14.302 1.00 31.66 386 LEU A CA 1
ATOM 3204 C C . LEU A 1 386 ? -11.778 -22.935 -13.614 1.00 31.66 386 LEU A C 1
ATOM 3206 O O . LEU A 1 386 ? -10.712 -22.339 -13.476 1.00 31.66 386 LEU A O 1
ATOM 3210 N N . ASN A 1 387 ? -11.966 -24.189 -13.198 1.00 36.00 387 ASN A N 1
ATOM 3211 C CA . ASN A 1 387 ? -10.887 -25.133 -12.911 1.00 36.00 387 ASN A CA 1
ATOM 3212 C C . ASN A 1 387 ? -10.571 -25.903 -14.204 1.00 36.00 387 ASN A C 1
ATOM 3214 O O . ASN A 1 387 ? -11.289 -26.845 -14.534 1.00 36.00 387 ASN A O 1
ATOM 3218 N N . ASP A 1 388 ? -9.508 -25.513 -14.909 1.00 37.97 388 ASP A N 1
ATOM 3219 C CA . ASP A 1 388 ? -8.915 -26.292 -16.003 1.00 37.97 388 ASP A CA 1
ATOM 3220 C C . ASP A 1 388 ? -7.488 -26.728 -15.599 1.00 37.97 388 ASP A C 1
ATOM 3222 O O . ASP A 1 388 ? -6.623 -25.870 -15.400 1.00 37.97 388 ASP A O 1
ATOM 3226 N N . PRO A 1 389 ? -7.231 -28.034 -15.407 1.00 34.06 389 PRO A N 1
ATOM 3227 C CA . PRO A 1 389 ? -5.941 -28.551 -14.953 1.00 34.06 389 PRO A CA 1
ATOM 3228 C C . PRO A 1 389 ? -4.819 -28.533 -16.012 1.00 34.06 389 PRO A C 1
ATOM 3230 O O . PRO A 1 389 ? -3.672 -28.788 -15.644 1.00 34.06 389 PRO A O 1
ATOM 3233 N N . ASP A 1 390 ? -5.085 -28.185 -17.278 1.00 38.56 390 ASP A N 1
ATOM 3234 C CA . ASP A 1 390 ? -4.061 -28.159 -18.344 1.00 38.56 390 ASP A CA 1
ATOM 3235 C C . ASP A 1 390 ? -3.268 -26.829 -18.441 1.00 38.56 390 ASP A C 1
ATOM 3237 O O . ASP A 1 390 ? -2.349 -26.689 -19.254 1.00 38.56 390 ASP A O 1
ATOM 3241 N N . SER A 1 391 ? -3.564 -25.828 -17.597 1.00 42.38 391 SER A N 1
ATOM 3242 C CA . SER A 1 391 ? -2.904 -24.508 -17.652 1.00 42.38 391 SER A CA 1
ATOM 3243 C C . SER A 1 391 ? -1.502 -24.455 -17.024 1.00 42.38 391 SER A C 1
ATOM 3245 O O . SER A 1 391 ? -0.781 -23.484 -17.235 1.00 42.38 391 SER A O 1
ATOM 3247 N N . LEU A 1 392 ? -1.097 -25.467 -16.252 1.00 38.50 392 LEU A N 1
ATOM 3248 C CA . LEU A 1 392 ? 0.132 -25.444 -15.439 1.00 38.50 392 LEU A CA 1
ATOM 3249 C C . LEU A 1 392 ? 1.441 -25.571 -16.241 1.00 38.50 392 LEU A C 1
ATOM 3251 O O . LEU A 1 392 ? 2.504 -25.264 -15.710 1.00 38.50 392 LEU A O 1
ATOM 3255 N N . ASN A 1 393 ? 1.387 -25.984 -17.512 1.00 37.84 393 ASN A N 1
ATOM 3256 C CA . ASN A 1 393 ? 2.582 -26.227 -18.336 1.00 37.84 393 ASN A CA 1
ATOM 3257 C C . ASN A 1 393 ? 2.963 -25.068 -19.283 1.00 37.84 393 ASN A C 1
ATOM 3259 O O . ASN A 1 393 ? 3.945 -25.183 -20.013 1.00 37.84 393 ASN A O 1
ATOM 3263 N N . LYS A 1 394 ? 2.217 -23.952 -19.298 1.00 42.81 394 LYS A N 1
ATOM 3264 C CA . LYS A 1 394 ? 2.480 -22.795 -20.186 1.00 42.81 394 LYS A CA 1
ATOM 3265 C C . LYS A 1 394 ? 3.333 -21.673 -19.567 1.00 42.81 394 LYS A C 1
ATOM 3267 O O . LYS A 1 394 ? 3.673 -20.738 -20.283 1.00 42.81 394 LYS A O 1
ATOM 3272 N N . ASP A 1 395 ? 3.723 -21.793 -18.295 1.00 51.38 395 ASP A N 1
ATOM 3273 C CA . ASP A 1 395 ? 4.360 -20.714 -17.514 1.00 51.38 395 ASP A CA 1
ATOM 3274 C C . ASP A 1 395 ? 5.842 -20.974 -17.138 1.00 51.38 395 ASP A C 1
ATOM 3276 O O . ASP A 1 395 ? 6.395 -20.295 -16.271 1.00 51.38 395 ASP A O 1
ATOM 3280 N N . ILE A 1 396 ? 6.516 -21.944 -17.772 1.00 55.81 396 ILE A N 1
ATOM 3281 C CA . ILE A 1 396 ? 7.921 -22.297 -17.479 1.00 55.81 396 ILE A CA 1
ATOM 3282 C C . ILE A 1 396 ? 8.844 -21.757 -18.584 1.00 55.81 396 ILE A C 1
ATOM 3284 O O . ILE A 1 396 ? 8.673 -22.083 -19.756 1.00 55.81 396 ILE A O 1
ATOM 3288 N N . TRP A 1 397 ? 9.851 -20.961 -18.204 1.00 66.81 397 TRP A N 1
ATOM 3289 C CA . TRP A 1 397 ? 10.826 -20.344 -19.115 1.00 66.81 397 TRP A CA 1
ATOM 3290 C C . TRP A 1 397 ? 12.243 -20.894 -18.884 1.00 66.81 397 TRP A C 1
ATOM 3292 O O . TRP A 1 397 ? 12.667 -21.080 -17.742 1.00 66.81 397 TRP A O 1
ATOM 3302 N N . GLU A 1 398 ? 13.001 -21.136 -19.960 1.00 73.56 398 GLU A N 1
ATOM 3303 C CA . GLU A 1 398 ? 14.366 -21.676 -19.875 1.00 73.56 398 GLU A CA 1
ATOM 3304 C C . GLU A 1 398 ? 15.400 -20.602 -19.481 1.00 73.56 398 GLU A C 1
ATOM 3306 O O . GLU A 1 398 ? 15.577 -19.578 -20.151 1.00 73.56 398 GLU A O 1
ATOM 3311 N N . VAL A 1 399 ? 16.142 -20.870 -18.403 1.00 86.12 399 VAL A N 1
ATOM 3312 C CA . VAL A 1 399 ? 17.253 -20.032 -17.929 1.00 86.12 399 VAL A CA 1
ATOM 3313 C C . VAL A 1 399 ? 18.537 -20.389 -18.678 1.00 86.12 399 VAL A C 1
ATOM 3315 O O . VAL A 1 399 ? 18.936 -21.549 -18.713 1.00 86.12 399 VAL A O 1
ATOM 3318 N N . GLU A 1 400 ? 19.225 -19.388 -19.227 1.00 86.50 400 GLU A N 1
ATOM 3319 C CA . GLU A 1 400 ? 20.560 -19.554 -19.816 1.00 86.50 400 GLU A CA 1
ATOM 3320 C C . GLU A 1 400 ? 21.644 -19.500 -18.740 1.00 86.50 400 GLU A C 1
ATOM 3322 O O . GLU A 1 400 ? 22.522 -20.361 -18.689 1.00 86.50 400 GLU A O 1
ATOM 3327 N N . LYS A 1 401 ? 21.604 -18.475 -17.876 1.00 91.81 401 LYS A N 1
ATOM 3328 C CA . LYS A 1 401 ? 22.620 -18.268 -16.836 1.00 91.81 401 LYS A CA 1
ATOM 3329 C C . LYS A 1 401 ? 22.128 -17.350 -15.719 1.00 91.81 401 LYS A C 1
ATOM 3331 O O . LYS A 1 401 ? 21.404 -16.395 -15.967 1.00 91.81 401 LYS A O 1
ATOM 3336 N N . LEU A 1 402 ? 22.590 -17.573 -14.491 1.00 93.75 402 LEU A N 1
ATOM 3337 C CA . LEU A 1 402 ? 22.462 -16.597 -13.405 1.00 93.75 402 LEU A CA 1
ATOM 3338 C C . LEU A 1 402 ? 23.697 -15.678 -13.396 1.00 93.75 402 LEU A C 1
ATOM 3340 O O . LEU A 1 402 ? 24.833 -16.153 -13.395 1.00 93.75 402 LEU A O 1
ATOM 3344 N N . LEU A 1 403 ? 23.487 -14.360 -13.438 1.00 92.69 403 LEU A N 1
ATOM 3345 C CA . LEU A 1 403 ? 24.546 -13.358 -13.634 1.00 92.69 403 LEU A CA 1
ATOM 3346 C C . LEU A 1 403 ? 24.977 -12.646 -12.346 1.00 92.69 403 LEU A C 1
ATOM 3348 O O . LEU A 1 403 ? 26.133 -12.230 -12.229 1.00 92.69 403 LEU A O 1
ATOM 3352 N N . ALA A 1 404 ? 24.052 -12.466 -11.403 1.00 92.69 404 ALA A N 1
ATOM 3353 C CA . ALA A 1 404 ? 24.288 -11.750 -10.152 1.00 92.69 404 ALA A CA 1
ATOM 3354 C C . ALA A 1 404 ? 23.288 -12.161 -9.064 1.00 92.69 404 ALA A C 1
ATOM 3356 O O . ALA A 1 404 ? 22.228 -12.716 -9.353 1.00 92.69 404 ALA A O 1
ATOM 3357 N N . LYS A 1 405 ? 23.618 -11.841 -7.811 1.00 92.19 405 LYS A N 1
ATOM 3358 C CA . LYS A 1 405 ? 22.781 -12.069 -6.627 1.00 92.19 405 LYS A CA 1
ATOM 3359 C C . LYS A 1 405 ? 22.588 -10.779 -5.839 1.00 92.19 405 LYS A C 1
ATOM 3361 O O . LYS A 1 405 ? 23.539 -10.016 -5.639 1.00 92.19 405 LYS A O 1
ATOM 3366 N N . TRP A 1 406 ? 21.370 -10.576 -5.340 1.00 85.38 406 TRP A N 1
ATOM 3367 C CA . TRP A 1 406 ? 20.996 -9.415 -4.536 1.00 85.38 406 TRP A CA 1
ATOM 3368 C C . TRP A 1 406 ? 20.106 -9.795 -3.345 1.00 85.38 406 TRP A C 1
ATOM 3370 O O . TRP A 1 406 ? 19.226 -10.649 -3.446 1.00 85.38 406 TRP A O 1
ATOM 3380 N N . GLY A 1 407 ? 20.324 -9.135 -2.205 1.00 80.75 407 GLY A N 1
ATOM 3381 C CA . GLY A 1 407 ? 19.530 -9.312 -0.986 1.00 80.75 407 GLY A CA 1
ATOM 3382 C C . GLY A 1 407 ? 20.044 -10.382 -0.001 1.00 80.75 407 GLY A C 1
ATOM 3383 O O . GLY A 1 407 ? 21.053 -11.048 -0.238 1.00 80.75 407 GLY A O 1
ATOM 3384 N N . PRO A 1 408 ? 19.379 -10.524 1.162 1.00 73.56 408 PRO A N 1
ATOM 3385 C CA . PRO A 1 408 ? 19.777 -11.454 2.220 1.00 73.56 408 PRO A CA 1
ATOM 3386 C C . PRO A 1 408 ? 19.457 -12.916 1.863 1.00 73.56 408 PRO A C 1
ATOM 3388 O O . PRO A 1 408 ? 18.554 -13.194 1.076 1.00 73.56 408 PRO A O 1
ATOM 3391 N N . LYS A 1 409 ? 20.144 -13.876 2.503 1.00 69.50 409 LYS A N 1
ATOM 3392 C CA . LYS A 1 409 ? 20.099 -15.319 2.169 1.00 69.50 409 LYS A CA 1
ATOM 3393 C C . LYS A 1 409 ? 18.687 -15.930 2.086 1.00 69.50 409 LYS A C 1
ATOM 3395 O O . LYS A 1 409 ? 18.469 -16.815 1.279 1.00 69.50 409 LYS A O 1
ATOM 3400 N N . ARG A 1 410 ? 17.723 -15.465 2.895 1.00 66.69 410 ARG A N 1
ATOM 3401 C CA . ARG A 1 410 ? 16.330 -15.973 2.908 1.00 66.69 410 ARG A CA 1
ATOM 3402 C C . ARG A 1 410 ? 15.360 -15.234 1.970 1.00 66.69 410 ARG A C 1
ATOM 3404 O O . ARG A 1 410 ? 14.211 -15.639 1.863 1.00 66.69 410 ARG A O 1
ATOM 3411 N N . LYS A 1 411 ? 15.792 -14.140 1.337 1.00 74.44 411 LYS A N 1
ATOM 3412 C CA . LYS A 1 411 ? 15.011 -13.342 0.370 1.00 74.44 411 LYS A CA 1
ATOM 3413 C C . LYS A 1 411 ? 15.880 -12.972 -0.841 1.00 74.44 411 LYS A C 1
ATOM 3415 O O . LYS A 1 411 ? 15.809 -11.849 -1.336 1.00 74.44 411 LYS A O 1
ATOM 3420 N N . SER A 1 412 ? 16.774 -13.880 -1.239 1.00 81.06 412 SER A N 1
ATOM 3421 C CA . SER A 1 412 ? 17.722 -13.625 -2.322 1.00 81.06 412 SER A CA 1
ATOM 3422 C C . SER A 1 412 ? 16.988 -13.558 -3.657 1.00 81.06 412 SER A C 1
ATOM 3424 O O . SER A 1 412 ? 16.098 -14.367 -3.930 1.00 81.06 412 SER A O 1
ATOM 3426 N N . LYS A 1 413 ? 17.368 -12.578 -4.472 1.00 90.25 413 LYS A N 1
ATOM 3427 C CA . LYS A 1 413 ? 16.991 -12.481 -5.880 1.00 90.25 413 LYS A CA 1
ATOM 3428 C C . LYS A 1 413 ? 18.216 -12.761 -6.740 1.00 90.25 413 LYS A C 1
ATOM 3430 O O . LYS A 1 413 ? 19.336 -12.431 -6.333 1.00 90.25 413 LYS A O 1
ATOM 3435 N N . TYR A 1 414 ? 17.995 -13.322 -7.919 1.00 90.94 414 TYR A N 1
ATOM 3436 C CA . TYR A 1 414 ? 19.039 -13.589 -8.902 1.00 90.94 414 TYR A CA 1
ATOM 3437 C C . TYR A 1 414 ? 18.746 -12.843 -10.194 1.00 90.94 414 TYR A C 1
ATOM 3439 O O . TYR A 1 414 ? 17.599 -12.778 -10.620 1.00 90.94 414 TYR A O 1
ATOM 3447 N N . LEU A 1 415 ? 19.781 -12.268 -10.799 1.00 92.44 415 LEU A N 1
ATOM 3448 C CA . LEU A 1 415 ? 19.686 -11.664 -12.120 1.00 92.44 415 LEU A CA 1
ATOM 3449 C C . LEU A 1 415 ? 19.794 -12.783 -13.153 1.00 92.44 415 LEU A C 1
ATOM 3451 O O . LEU A 1 415 ? 20.854 -13.401 -13.283 1.00 92.44 415 LEU A O 1
ATOM 3455 N N . VAL A 1 416 ? 18.698 -13.062 -13.843 1.00 90.12 416 VAL A N 1
ATOM 3456 C CA . VAL A 1 416 ? 18.562 -14.179 -14.774 1.00 90.12 416 VAL A CA 1
ATOM 3457 C C . VAL A 1 416 ? 18.833 -13.697 -16.192 1.00 90.12 416 VAL A C 1
ATOM 3459 O O . VAL A 1 416 ? 18.223 -12.734 -16.649 1.00 90.12 416 VAL A O 1
ATOM 3462 N N . LYS A 1 417 ? 19.733 -14.391 -16.889 1.00 91.56 417 LYS A N 1
ATOM 3463 C CA . LYS A 1 417 ? 19.866 -14.348 -18.342 1.00 91.56 417 LYS A CA 1
ATOM 3464 C C . LYS A 1 417 ? 18.966 -15.422 -18.934 1.00 91.56 417 LYS A C 1
ATOM 3466 O O . LYS A 1 417 ? 19.164 -16.610 -18.672 1.00 91.56 417 LYS A O 1
ATOM 3471 N N . TRP A 1 418 ? 17.982 -15.002 -19.716 1.00 79.06 418 TRP A N 1
ATOM 3472 C CA . TRP A 1 418 ? 17.015 -15.893 -20.354 1.00 79.06 418 TRP A CA 1
ATOM 3473 C C . TRP A 1 418 ? 17.562 -16.449 -21.667 1.00 79.06 418 TRP A C 1
ATOM 3475 O O . TRP A 1 418 ? 18.218 -15.727 -22.429 1.00 79.06 418 TRP A O 1
ATOM 3485 N N . LYS A 1 419 ? 17.303 -17.732 -21.933 1.00 73.75 419 LYS A N 1
ATOM 3486 C CA . LYS A 1 419 ? 17.792 -18.405 -23.141 1.00 73.75 419 LYS A CA 1
ATOM 3487 C C . LYS A 1 419 ? 17.067 -17.876 -24.371 1.00 73.75 419 LYS A C 1
ATOM 3489 O O . LYS A 1 419 ? 15.844 -17.882 -24.424 1.00 73.75 419 LYS A O 1
ATOM 3494 N N . GLY A 1 420 ? 17.834 -17.417 -25.359 1.00 63.34 420 GLY A N 1
ATOM 3495 C CA . GLY A 1 420 ? 17.292 -16.853 -26.601 1.00 63.34 420 GLY A CA 1
ATOM 3496 C C . GLY A 1 420 ? 16.850 -15.386 -26.514 1.00 63.34 420 GLY A C 1
ATOM 3497 O O . GLY A 1 420 ? 16.397 -14.845 -27.518 1.00 63.34 420 GLY A O 1
ATOM 3498 N N . PHE A 1 421 ? 17.025 -14.728 -25.363 1.00 62.81 421 PHE A N 1
ATOM 3499 C CA . PHE A 1 421 ? 16.714 -13.306 -25.168 1.00 62.81 421 PHE A CA 1
ATOM 3500 C C . PHE A 1 421 ? 17.991 -12.459 -25.045 1.00 62.81 421 PHE A C 1
ATOM 3502 O O . PHE A 1 421 ? 19.030 -12.982 -24.632 1.00 62.81 421 PHE A O 1
ATOM 3509 N N . PRO A 1 422 ? 17.964 -11.169 -25.413 1.00 68.75 422 PRO A N 1
ATOM 3510 C CA . PRO A 1 422 ? 19.108 -10.271 -25.268 1.00 68.75 422 PRO A CA 1
ATOM 3511 C C . PRO A 1 422 ? 19.369 -9.888 -23.797 1.00 68.75 422 PRO A C 1
ATOM 3513 O O . PRO A 1 422 ? 18.531 -10.114 -22.926 1.00 68.75 422 PRO A O 1
ATOM 3516 N N . ASP A 1 423 ? 20.544 -9.312 -23.503 1.00 75.69 423 ASP A N 1
ATOM 3517 C CA . ASP A 1 423 ? 20.907 -8.920 -22.131 1.00 75.69 423 ASP A CA 1
ATOM 3518 C C . ASP A 1 423 ? 19.927 -7.882 -21.551 1.00 75.69 423 ASP A C 1
ATOM 3520 O O . ASP A 1 423 ? 19.674 -7.890 -20.352 1.00 75.69 423 ASP A O 1
ATOM 3524 N N . GLU A 1 424 ? 19.335 -7.011 -22.372 1.00 76.12 424 GLU A N 1
ATOM 3525 C CA . GLU A 1 424 ? 18.363 -5.992 -21.942 1.00 76.12 424 GLU A CA 1
ATOM 3526 C C . GLU A 1 424 ? 17.083 -6.569 -21.315 1.00 76.12 424 GLU A C 1
ATOM 3528 O O . GLU A 1 424 ? 16.375 -5.850 -20.606 1.00 76.12 424 GLU A O 1
ATOM 3533 N N . ASP A 1 425 ? 16.800 -7.850 -21.550 1.00 71.50 425 ASP A N 1
ATOM 3534 C CA . ASP A 1 425 ? 15.653 -8.558 -20.981 1.00 71.50 425 ASP A CA 1
ATOM 3535 C C . ASP A 1 425 ? 16.013 -9.319 -19.692 1.00 71.50 425 ASP A C 1
ATOM 3537 O O . ASP A 1 425 ? 15.170 -10.016 -19.128 1.00 71.50 425 ASP A O 1
ATOM 3541 N N . ASN A 1 426 ? 17.243 -9.189 -19.181 1.00 78.31 426 ASN A N 1
ATOM 3542 C CA . ASN A 1 426 ? 17.642 -9.817 -17.921 1.00 78.31 426 ASN A CA 1
ATOM 3543 C C . ASN A 1 426 ? 16.789 -9.289 -16.759 1.00 78.31 426 ASN A C 1
ATOM 3545 O O . ASN A 1 426 ? 16.722 -8.076 -16.537 1.00 78.31 426 ASN A O 1
ATOM 3549 N N . THR A 1 427 ? 16.189 -10.173 -15.960 1.00 80.25 427 THR A N 1
ATOM 3550 C CA . THR A 1 427 ? 15.296 -9.803 -14.843 1.00 80.25 427 THR A CA 1
ATOM 3551 C C . THR A 1 427 ? 15.780 -10.322 -13.494 1.00 80.25 427 THR A C 1
ATOM 3553 O O . THR A 1 427 ? 16.555 -11.270 -13.406 1.00 80.25 427 THR A O 1
ATOM 3556 N N . TRP A 1 428 ? 15.345 -9.659 -12.418 1.00 85.06 428 TRP A N 1
ATOM 3557 C CA . TRP A 1 428 ? 15.593 -10.104 -11.048 1.00 85.06 428 TRP A CA 1
ATOM 3558 C C . TRP A 1 428 ? 14.491 -11.054 -10.588 1.00 85.06 428 TRP A C 1
ATOM 3560 O O . TRP A 1 428 ? 13.405 -10.595 -10.233 1.00 85.06 428 TRP A O 1
ATOM 3570 N N . GLU A 1 429 ? 14.802 -12.341 -10.490 1.00 83.81 429 GLU A N 1
ATOM 3571 C CA . GLU A 1 429 ? 13.846 -13.359 -10.063 1.00 83.81 429 GLU A CA 1
ATOM 3572 C C . GLU A 1 429 ? 14.049 -13.762 -8.593 1.00 83.81 429 GLU A C 1
ATOM 3574 O O . GLU A 1 429 ? 15.187 -13.964 -8.145 1.00 83.81 429 GLU A O 1
ATOM 3579 N N . PRO A 1 430 ? 12.969 -13.867 -7.797 1.00 81.25 430 PRO A N 1
ATOM 3580 C CA . PRO A 1 430 ? 13.016 -14.461 -6.469 1.00 81.25 430 PRO A CA 1
ATOM 3581 C C . PRO A 1 430 ? 13.534 -15.900 -6.505 1.00 81.25 430 PRO A C 1
ATOM 3583 O O . PRO A 1 430 ? 13.166 -16.680 -7.377 1.00 81.25 430 PRO A O 1
ATOM 3586 N N . GLN A 1 431 ? 14.292 -16.290 -5.477 1.00 84.12 431 GLN A N 1
ATOM 3587 C CA . GLN A 1 431 ? 14.757 -17.671 -5.306 1.00 84.12 431 GLN A CA 1
ATOM 3588 C C . GLN A 1 431 ? 13.629 -18.716 -5.421 1.00 84.12 431 GLN A C 1
ATOM 3590 O O . GLN A 1 431 ? 13.875 -19.813 -5.899 1.00 84.12 431 GLN A O 1
ATOM 3595 N N . VAL A 1 432 ? 12.401 -18.385 -5.003 1.00 81.50 432 VAL A N 1
ATOM 3596 C CA . VAL A 1 432 ? 11.255 -19.312 -5.036 1.00 81.50 432 VAL A CA 1
ATOM 3597 C C . VAL A 1 432 ? 10.757 -19.649 -6.447 1.00 81.50 432 VAL A C 1
ATOM 3599 O O . VAL A 1 432 ? 10.008 -20.607 -6.596 1.00 81.50 432 VAL A O 1
ATOM 3602 N N . TYR A 1 433 ? 11.154 -18.877 -7.464 1.00 78.94 433 TYR A N 1
ATOM 3603 C CA . TYR A 1 433 ? 10.738 -19.063 -8.860 1.00 78.94 433 TYR A CA 1
ATOM 3604 C C . TYR A 1 433 ? 11.843 -19.657 -9.740 1.00 78.94 433 TYR A C 1
ATOM 3606 O O . TYR A 1 433 ? 11.652 -19.825 -10.939 1.00 78.94 433 TYR A O 1
ATOM 3614 N N . ILE A 1 434 ? 13.002 -19.984 -9.162 1.00 83.19 434 ILE A N 1
ATOM 3615 C CA . ILE A 1 434 ? 14.135 -20.569 -9.882 1.00 83.19 434 ILE A CA 1
ATOM 3616 C C . ILE A 1 434 ? 14.332 -22.000 -9.387 1.00 83.19 434 ILE A C 1
ATOM 3618 O O . ILE A 1 434 ? 14.260 -22.262 -8.187 1.00 83.19 434 ILE A O 1
ATOM 3622 N N . SER A 1 435 ? 14.621 -22.920 -10.310 1.00 84.94 435 SER A N 1
ATOM 3623 C CA . SER A 1 435 ? 14.973 -24.300 -9.961 1.00 84.94 435 SER A CA 1
ATOM 3624 C C . SER A 1 435 ? 16.123 -24.345 -8.949 1.00 84.94 435 SER A C 1
ATOM 3626 O O . SER A 1 435 ? 17.143 -23.663 -9.106 1.00 84.94 435 SER A O 1
ATOM 3628 N N . GLU A 1 436 ? 15.980 -25.189 -7.925 1.00 85.88 436 GLU A N 1
ATOM 3629 C CA . GLU A 1 436 ? 17.004 -25.370 -6.896 1.00 85.88 436 GLU A CA 1
ATOM 3630 C C . GLU A 1 436 ? 18.357 -25.789 -7.480 1.00 85.88 436 GLU A C 1
ATOM 3632 O O . GLU A 1 436 ? 19.394 -25.387 -6.954 1.00 85.88 436 GLU A O 1
ATOM 3637 N N . ASP A 1 437 ? 18.364 -26.552 -8.573 1.00 87.38 437 ASP A N 1
ATOM 3638 C CA . ASP A 1 437 ? 19.596 -27.044 -9.194 1.00 87.38 437 ASP A CA 1
ATOM 3639 C C . ASP A 1 437 ? 20.383 -25.913 -9.865 1.00 87.38 437 ASP A C 1
ATOM 3641 O O . ASP A 1 437 ? 21.606 -25.843 -9.740 1.00 87.38 437 ASP A O 1
ATOM 3645 N N . LEU A 1 438 ? 19.688 -24.957 -10.493 1.00 88.44 438 LEU A N 1
ATOM 3646 C CA . LEU A 1 438 ? 20.314 -23.758 -11.060 1.00 88.44 438 LEU A CA 1
ATOM 3647 C C . LEU A 1 438 ? 20.930 -22.880 -9.970 1.00 88.44 438 LEU A C 1
ATOM 3649 O O . LEU A 1 438 ? 22.032 -22.356 -10.142 1.00 88.44 438 LEU A O 1
ATOM 3653 N N . ILE A 1 439 ? 20.240 -22.746 -8.835 1.00 90.94 439 ILE A N 1
ATOM 3654 C CA . ILE A 1 439 ? 20.748 -21.989 -7.689 1.00 90.94 439 ILE A CA 1
ATOM 3655 C C . ILE A 1 439 ? 21.977 -22.681 -7.098 1.00 90.94 439 ILE A C 1
ATOM 3657 O O . ILE A 1 439 ? 22.992 -22.019 -6.891 1.00 90.94 439 ILE A O 1
ATOM 3661 N N . LYS A 1 440 ? 21.927 -24.000 -6.869 1.00 90.62 440 LYS A N 1
ATOM 3662 C CA . LYS A 1 440 ? 23.068 -24.775 -6.347 1.00 90.62 440 LYS A CA 1
ATOM 3663 C C . LYS A 1 440 ? 24.289 -24.658 -7.260 1.00 90.62 440 LYS A C 1
ATOM 3665 O O . LYS A 1 440 ? 25.390 -24.418 -6.767 1.00 90.62 440 LYS A O 1
ATOM 3670 N N . ASN A 1 441 ? 24.087 -24.761 -8.574 1.00 91.00 441 ASN A N 1
ATOM 3671 C CA . ASN A 1 441 ? 25.158 -24.634 -9.563 1.00 91.00 441 ASN A CA 1
ATOM 3672 C C . ASN A 1 441 ? 25.765 -23.228 -9.599 1.00 91.00 441 ASN A C 1
ATOM 3674 O O . ASN A 1 441 ? 26.971 -23.089 -9.762 1.00 91.00 441 ASN A O 1
ATOM 3678 N N . PHE A 1 442 ? 24.955 -22.182 -9.436 1.00 91.25 442 PHE A N 1
ATOM 3679 C CA . PHE A 1 442 ? 25.464 -20.815 -9.361 1.00 91.25 442 PHE A CA 1
ATOM 3680 C C . PHE A 1 442 ? 26.211 -20.551 -8.048 1.00 91.25 442 PHE A C 1
ATOM 3682 O O . PHE A 1 442 ? 27.298 -19.973 -8.064 1.00 91.25 442 PHE A O 1
ATOM 3689 N N . GLU A 1 443 ? 25.648 -20.971 -6.911 1.00 89.88 443 GLU A N 1
ATOM 3690 C CA . GLU A 1 443 ? 26.217 -20.702 -5.588 1.00 89.88 443 GLU A CA 1
ATOM 3691 C C . GLU A 1 443 ? 27.522 -21.464 -5.320 1.00 89.88 443 GLU A C 1
ATOM 3693 O O . GLU A 1 443 ? 28.358 -20.949 -4.579 1.00 89.88 443 GLU A O 1
ATOM 3698 N N . SER A 1 444 ? 27.739 -22.633 -5.933 1.00 89.69 444 SER A N 1
ATOM 3699 C CA . SER A 1 444 ? 28.969 -23.423 -5.744 1.00 89.69 444 SER A CA 1
ATOM 3700 C C . SER A 1 444 ? 30.236 -22.699 -6.216 1.00 89.69 444 SER A C 1
ATOM 3702 O O . SER A 1 444 ? 31.309 -22.925 -5.662 1.00 89.69 444 SER A O 1
ATOM 3704 N N . THR A 1 445 ? 30.109 -21.793 -7.190 1.00 86.00 445 THR A N 1
ATOM 3705 C CA . THR A 1 445 ? 31.217 -21.004 -7.758 1.00 86.00 445 THR A CA 1
ATOM 3706 C C . THR A 1 445 ? 31.115 -19.501 -7.461 1.00 86.00 445 THR A C 1
ATOM 3708 O O . THR A 1 445 ? 31.830 -18.697 -8.057 1.00 86.00 445 THR A O 1
ATOM 3711 N N . PHE A 1 446 ? 30.189 -19.076 -6.593 1.00 88.88 446 PHE A N 1
ATOM 3712 C CA . PHE A 1 446 ? 29.898 -17.654 -6.387 1.00 88.88 446 PHE A CA 1
ATOM 3713 C C . PHE A 1 446 ? 30.864 -16.988 -5.392 1.00 88.88 446 PHE A C 1
ATOM 3715 O O . PHE A 1 446 ? 30.657 -17.026 -4.180 1.00 88.88 446 PHE A O 1
ATOM 3722 N N . GLU A 1 447 ? 31.869 -16.278 -5.908 1.00 89.06 447 GLU A N 1
ATOM 3723 C CA . GLU A 1 447 ? 32.832 -15.483 -5.117 1.00 89.06 447 GLU A CA 1
ATOM 3724 C C . GLU A 1 447 ? 32.463 -13.985 -5.014 1.00 89.06 447 GLU A C 1
ATOM 3726 O O . GLU A 1 447 ? 33.291 -13.133 -4.685 1.00 89.06 447 GLU A O 1
ATOM 3731 N N . GLY A 1 448 ? 31.208 -13.642 -5.315 1.00 90.12 448 GLY A N 1
ATOM 3732 C CA . GLY A 1 448 ? 30.710 -12.267 -5.397 1.00 90.12 448 GLY A CA 1
ATOM 3733 C C . GLY A 1 448 ? 30.334 -11.859 -6.822 1.00 90.12 448 GLY A C 1
ATOM 3734 O O . GLY A 1 448 ? 30.658 -12.535 -7.798 1.00 90.12 448 GLY A O 1
ATOM 3735 N N . ASN A 1 449 ? 29.620 -10.739 -6.961 1.00 92.00 449 ASN A N 1
ATOM 3736 C CA . ASN A 1 449 ? 29.129 -10.307 -8.267 1.00 92.00 449 ASN A CA 1
ATOM 3737 C C . ASN A 1 449 ? 30.309 -9.942 -9.193 1.00 92.00 449 ASN A C 1
ATOM 3739 O O . ASN A 1 449 ? 31.144 -9.097 -8.853 1.00 92.00 449 ASN A O 1
ATOM 3743 N N . HIS A 1 450 ? 30.386 -10.609 -10.352 1.00 91.19 450 HIS A N 1
ATOM 3744 C CA . HIS A 1 450 ? 31.453 -10.425 -11.343 1.00 91.19 450 HIS A CA 1
ATOM 3745 C C . HIS A 1 450 ? 30.908 -10.151 -12.750 1.00 91.19 450 HIS A C 1
ATOM 3747 O O . HIS A 1 450 ? 31.154 -9.080 -13.291 1.00 91.19 450 HIS A O 1
ATOM 3753 N N . ALA A 1 451 ? 30.173 -11.105 -13.335 1.00 87.06 451 ALA A N 1
ATOM 3754 C CA . ALA A 1 451 ? 29.727 -11.049 -14.732 1.00 87.06 451 ALA A CA 1
ATOM 3755 C C . ALA A 1 451 ? 28.494 -10.155 -14.958 1.00 87.06 451 ALA A C 1
ATOM 3757 O O . ALA A 1 451 ? 28.303 -9.632 -16.051 1.00 87.06 451 ALA A O 1
ATOM 3758 N N . GLY A 1 452 ? 27.651 -9.985 -13.935 1.00 89.06 452 GLY A N 1
ATOM 3759 C CA . GLY A 1 452 ? 26.442 -9.163 -14.005 1.00 89.06 452 GLY A CA 1
ATOM 3760 C C . GLY A 1 452 ? 26.628 -7.703 -13.589 1.00 89.06 452 GLY A C 1
ATOM 3761 O O . GLY A 1 452 ? 25.622 -7.031 -13.377 1.00 89.06 452 GLY A O 1
ATOM 3762 N N . VAL A 1 453 ? 27.865 -7.225 -13.407 1.00 91.44 453 VAL A N 1
ATOM 3763 C CA . VAL A 1 453 ? 28.146 -5.907 -12.813 1.00 91.44 453 VAL A CA 1
ATOM 3764 C C . VAL A 1 453 ? 29.239 -5.141 -13.552 1.00 91.44 453 VAL A C 1
ATOM 3766 O O . VAL A 1 453 ? 30.284 -5.696 -13.889 1.00 91.44 453 VAL A O 1
ATOM 3769 N N . GLN A 1 454 ? 29.021 -3.840 -13.723 1.00 91.31 454 GLN A N 1
ATOM 3770 C CA . GLN A 1 454 ? 30.009 -2.875 -14.199 1.00 91.31 454 GLN A CA 1
ATOM 3771 C C . GLN A 1 454 ? 30.154 -1.749 -13.168 1.00 91.31 454 GLN A C 1
ATOM 3773 O O . GLN A 1 454 ? 29.159 -1.260 -12.635 1.00 91.31 454 GLN A O 1
ATOM 3778 N N . LEU A 1 455 ? 31.392 -1.374 -12.838 1.00 91.94 455 LEU A N 1
ATOM 3779 C CA . LEU A 1 455 ? 31.689 -0.371 -11.810 1.00 91.94 455 LEU A CA 1
ATOM 3780 C C . LEU A 1 455 ? 31.954 0.989 -12.459 1.00 91.94 455 LEU A C 1
ATOM 3782 O O . LEU A 1 455 ? 32.694 1.058 -13.437 1.00 91.94 455 LEU A O 1
ATOM 3786 N N . PHE A 1 456 ? 31.359 2.047 -11.907 1.00 86.44 456 PHE A N 1
ATOM 3787 C CA . PHE A 1 456 ? 31.426 3.403 -12.471 1.00 86.44 456 PHE A CA 1
ATOM 3788 C C . PHE A 1 456 ? 32.012 4.454 -11.538 1.00 86.44 456 PHE A C 1
ATOM 3790 O O . PHE A 1 456 ? 32.558 5.441 -12.013 1.00 86.44 456 PHE A O 1
ATOM 3797 N N . ASP A 1 457 ? 31.850 4.279 -10.228 1.00 89.50 457 ASP A N 1
ATOM 3798 C CA . ASP A 1 457 ? 32.284 5.270 -9.247 1.00 89.50 457 ASP A CA 1
ATOM 3799 C C . ASP A 1 457 ? 32.638 4.589 -7.919 1.00 89.50 457 ASP A C 1
ATOM 3801 O O . ASP A 1 457 ? 32.222 3.455 -7.648 1.00 89.50 457 ASP A O 1
ATOM 3805 N N . LYS A 1 458 ? 33.392 5.281 -7.068 1.00 91.25 458 LYS A N 1
ATOM 3806 C CA . LYS A 1 458 ? 33.856 4.822 -5.761 1.00 91.25 458 LYS A CA 1
ATOM 3807 C C . LYS A 1 458 ? 33.678 5.926 -4.732 1.00 91.25 458 LYS A C 1
ATOM 3809 O O . LYS A 1 458 ? 34.145 7.044 -4.903 1.00 91.25 458 LYS A O 1
ATOM 3814 N N . ARG A 1 459 ? 33.108 5.575 -3.578 1.00 87.81 459 ARG A N 1
ATOM 3815 C CA . ARG A 1 459 ? 33.033 6.480 -2.423 1.00 87.81 459 ARG A CA 1
ATOM 3816 C C . ARG A 1 459 ? 33.456 5.802 -1.132 1.00 87.81 459 ARG A C 1
ATOM 3818 O O . ARG A 1 459 ? 33.231 4.604 -0.935 1.00 87.81 459 ARG A O 1
ATOM 3825 N N . LYS A 1 460 ? 34.023 6.595 -0.223 1.00 90.38 460 LYS A N 1
ATOM 3826 C CA . LYS A 1 460 ? 34.404 6.173 1.128 1.00 90.38 460 LYS A CA 1
ATOM 3827 C C . LYS A 1 460 ? 33.552 6.932 2.140 1.00 90.38 460 LYS A C 1
ATOM 3829 O O . LYS A 1 460 ? 33.623 8.153 2.208 1.00 90.38 460 LYS A O 1
ATOM 3834 N N . LEU A 1 461 ? 32.739 6.212 2.911 1.00 73.62 461 LEU A N 1
ATOM 3835 C CA . LEU A 1 461 ? 31.876 6.793 3.945 1.00 73.62 461 LEU A CA 1
ATOM 3836 C C . LEU A 1 461 ? 32.060 6.000 5.244 1.00 73.62 461 LEU A C 1
ATOM 3838 O O . LEU A 1 461 ? 31.817 4.792 5.259 1.00 73.62 461 LEU A O 1
ATOM 3842 N N . GLY A 1 462 ? 32.530 6.651 6.314 1.00 72.00 462 GLY A N 1
ATOM 3843 C CA . GLY A 1 462 ? 32.713 6.014 7.628 1.00 72.00 462 GLY A CA 1
ATOM 3844 C C . GLY A 1 462 ? 33.565 4.738 7.584 1.00 72.00 462 GLY A C 1
ATOM 3845 O O . GLY A 1 462 ? 33.140 3.694 8.068 1.00 72.00 462 GLY A O 1
ATOM 3846 N N . GLY A 1 463 ? 34.710 4.777 6.894 1.00 76.81 463 GLY A N 1
ATOM 3847 C CA . GLY A 1 463 ? 35.615 3.626 6.743 1.00 76.81 463 GLY A CA 1
ATOM 3848 C C . GLY A 1 463 ? 35.162 2.548 5.746 1.00 76.81 463 GLY A C 1
ATOM 3849 O O . GLY A 1 463 ? 35.975 1.717 5.352 1.00 76.81 463 GLY A O 1
ATOM 3850 N N . ASN A 1 464 ? 33.915 2.585 5.265 1.00 83.25 464 ASN A N 1
ATOM 3851 C CA . ASN A 1 464 ? 33.388 1.612 4.309 1.00 83.25 464 ASN A CA 1
ATOM 3852 C C . ASN A 1 464 ? 33.544 2.098 2.863 1.00 83.25 464 ASN A C 1
ATOM 3854 O O . ASN A 1 464 ? 33.098 3.194 2.513 1.00 83.25 464 ASN A O 1
ATOM 3858 N N . VAL A 1 465 ? 34.127 1.250 2.012 1.00 90.44 465 VAL A N 1
ATOM 3859 C CA . VAL A 1 465 ? 34.227 1.486 0.565 1.00 90.44 465 VAL A CA 1
ATOM 3860 C C . VAL A 1 465 ? 32.987 0.926 -0.130 1.00 90.44 465 VAL A C 1
ATOM 3862 O O . VAL A 1 465 ? 32.616 -0.239 0.070 1.00 90.44 465 VAL A O 1
ATOM 3865 N N . LYS A 1 466 ? 32.341 1.767 -0.941 1.00 93.44 466 LYS A N 1
ATOM 3866 C CA . LYS A 1 466 ? 31.235 1.379 -1.821 1.00 93.44 466 LYS A CA 1
ATOM 3867 C C . LYS A 1 466 ? 31.550 1.756 -3.262 1.00 93.44 466 LYS A C 1
ATOM 3869 O O . LYS A 1 466 ? 32.165 2.797 -3.493 1.00 93.44 466 LYS A O 1
ATOM 3874 N N . TYR A 1 467 ? 31.053 0.952 -4.190 1.00 92.25 467 TYR A N 1
ATOM 3875 C CA . TYR A 1 467 ? 31.160 1.194 -5.625 1.00 92.25 467 TYR A CA 1
ATOM 3876 C C . TYR A 1 467 ? 29.776 1.412 -6.227 1.00 92.25 467 TYR A C 1
ATOM 3878 O O . TYR A 1 467 ? 28.813 0.774 -5.796 1.00 92.25 467 TYR A O 1
ATOM 3886 N N . LEU A 1 468 ? 29.669 2.327 -7.186 1.00 91.00 468 LEU A N 1
ATOM 3887 C CA . LEU A 1 468 ? 28.467 2.495 -7.990 1.00 91.00 468 LEU A CA 1
ATOM 3888 C C . LEU A 1 468 ? 28.452 1.398 -9.052 1.00 91.00 468 LEU A C 1
ATOM 3890 O O . LEU A 1 468 ? 29.345 1.336 -9.897 1.00 91.00 468 LEU A O 1
ATOM 3894 N N . VAL A 1 469 ? 27.452 0.531 -8.965 1.00 89.81 469 VAL A N 1
ATOM 3895 C CA . VAL A 1 469 ? 27.289 -0.652 -9.804 1.00 89.81 469 VAL A CA 1
ATOM 3896 C C . VAL A 1 469 ? 26.170 -0.415 -10.803 1.00 89.81 469 VAL A C 1
ATOM 3898 O O . VAL A 1 469 ? 25.048 -0.109 -10.405 1.00 89.81 469 VAL A O 1
ATOM 3901 N N . GLU A 1 470 ? 26.457 -0.610 -12.084 1.00 90.75 470 GLU A N 1
ATOM 3902 C CA . GLU A 1 470 ? 25.451 -0.856 -13.115 1.00 90.75 470 GLU A CA 1
ATOM 3903 C C . GLU A 1 470 ? 25.280 -2.364 -13.291 1.00 90.75 470 GLU A C 1
ATOM 3905 O O . GLU A 1 470 ? 26.255 -3.114 -13.383 1.00 90.75 470 GLU A O 1
ATOM 3910 N N . TRP A 1 471 ? 24.029 -2.812 -13.317 1.00 88.69 471 TRP A N 1
ATOM 3911 C CA . TRP A 1 471 ? 23.691 -4.221 -13.468 1.00 88.69 471 TRP A CA 1
ATOM 3912 C C . TRP A 1 471 ? 23.507 -4.545 -14.948 1.00 88.69 471 TRP A C 1
ATOM 3914 O O . TRP A 1 471 ? 22.796 -3.836 -15.660 1.00 88.69 471 TRP A O 1
ATOM 3924 N N . LYS A 1 472 ? 24.140 -5.620 -15.422 1.00 88.69 472 LYS A N 1
ATOM 3925 C CA . LYS A 1 472 ? 24.152 -5.973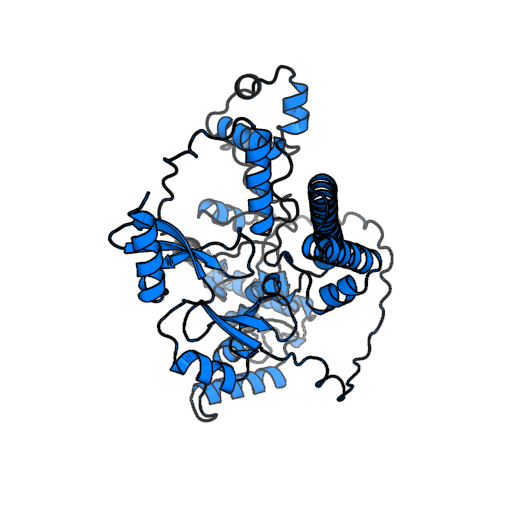 -16.846 1.00 88.69 472 LYS A CA 1
ATOM 3926 C C . LYS A 1 472 ? 22.728 -6.178 -17.371 1.00 88.69 472 LYS A C 1
ATOM 3928 O O . LYS A 1 472 ? 21.999 -7.029 -16.862 1.00 88.69 472 LYS A O 1
ATOM 3933 N N . GLY A 1 473 ? 22.352 -5.412 -18.395 1.00 76.44 473 GLY A N 1
ATOM 3934 C CA . GLY A 1 473 ? 21.013 -5.488 -18.979 1.00 76.44 473 GLY A CA 1
ATOM 3935 C C . GLY A 1 473 ? 19.934 -4.704 -18.234 1.00 76.44 473 GLY A C 1
ATOM 3936 O O . GLY A 1 473 ? 18.768 -4.744 -18.613 1.00 76.44 473 GLY A O 1
ATOM 3937 N N . ARG A 1 474 ? 20.294 -3.979 -17.168 1.00 83.00 474 ARG A N 1
ATOM 3938 C CA . ARG A 1 474 ? 19.359 -3.182 -16.369 1.00 83.00 474 ARG A CA 1
ATOM 3939 C C . ARG A 1 474 ? 19.491 -1.697 -16.703 1.00 83.00 474 ARG A C 1
ATOM 3941 O O . ARG A 1 474 ? 20.572 -1.231 -17.059 1.00 83.00 474 ARG A O 1
ATOM 3948 N N . PRO A 1 475 ? 18.405 -0.916 -16.599 1.00 65.12 475 PRO A N 1
ATOM 3949 C CA . PRO A 1 475 ? 18.456 0.506 -16.909 1.00 65.12 475 PRO A CA 1
ATOM 3950 C C . PRO A 1 475 ? 19.347 1.263 -15.915 1.00 65.12 475 PRO A C 1
ATOM 3952 O O . PRO A 1 475 ? 19.332 0.982 -14.721 1.00 65.12 475 PRO A O 1
ATOM 3955 N N . LYS A 1 476 ? 20.029 2.319 -16.381 1.00 66.69 476 LYS A N 1
ATOM 3956 C CA . LYS A 1 476 ? 20.910 3.179 -15.559 1.00 66.69 476 LYS A CA 1
ATOM 3957 C C . LYS A 1 476 ? 20.277 3.719 -14.272 1.00 66.69 476 LYS A C 1
ATOM 3959 O O . LYS A 1 476 ? 20.981 4.025 -13.325 1.00 66.69 476 LYS A O 1
ATOM 3964 N N . CYS A 1 477 ? 18.952 3.856 -14.209 1.00 56.78 477 CYS A N 1
ATOM 3965 C CA . CYS A 1 477 ? 18.271 4.280 -12.982 1.00 56.78 477 CYS A CA 1
ATOM 3966 C C . CYS A 1 477 ? 18.251 3.213 -11.875 1.00 56.78 477 CYS A C 1
ATOM 3968 O O . CYS A 1 477 ? 17.907 3.538 -10.743 1.00 56.78 477 CYS A O 1
ATOM 3970 N N . GLU A 1 478 ? 18.598 1.964 -12.190 1.00 62.06 478 GLU A N 1
ATOM 3971 C CA . GLU A 1 478 ? 18.757 0.859 -11.239 1.00 62.06 478 GLU A CA 1
ATOM 3972 C C . GLU A 1 478 ? 20.205 0.704 -10.751 1.00 62.06 478 GLU A C 1
ATOM 3974 O O . GLU A 1 478 ? 20.510 -0.251 -10.038 1.00 62.06 478 GLU A O 1
ATOM 3979 N N . THR A 1 479 ? 21.108 1.632 -11.094 1.00 78.69 479 THR A N 1
ATOM 3980 C CA . THR A 1 479 ? 22.460 1.625 -10.527 1.00 78.69 479 THR A CA 1
ATOM 3981 C C . THR A 1 479 ? 22.399 1.779 -9.012 1.00 78.69 479 THR A C 1
ATOM 3983 O O . THR A 1 479 ? 21.681 2.646 -8.502 1.00 78.69 479 THR A O 1
ATOM 3986 N N . SER A 1 480 ? 23.175 0.983 -8.284 1.00 83.88 480 SER A N 1
ATOM 3987 C CA . SER A 1 480 ? 23.167 0.983 -6.821 1.00 83.88 480 SER A CA 1
ATOM 3988 C C . SER A 1 480 ? 24.573 1.080 -6.241 1.00 83.88 480 SER A C 1
ATOM 3990 O O . SER A 1 480 ? 25.565 0.714 -6.863 1.00 83.88 480 SER A O 1
ATOM 3992 N N . TRP A 1 481 ? 24.666 1.610 -5.019 1.00 88.06 481 TRP A N 1
ATOM 3993 C CA . TRP A 1 481 ? 25.927 1.677 -4.285 1.00 88.06 481 TRP A CA 1
ATOM 3994 C C . TRP A 1 481 ? 26.142 0.404 -3.474 1.00 88.06 481 TRP A C 1
ATOM 3996 O O . TRP A 1 481 ? 25.617 0.273 -2.363 1.00 88.06 481 TRP A O 1
ATOM 4006 N N . GLU A 1 482 ? 26.970 -0.489 -3.997 1.00 90.06 482 GLU A N 1
ATOM 4007 C CA . GLU A 1 482 ? 27.243 -1.792 -3.405 1.00 90.06 482 GLU A CA 1
ATOM 4008 C C . GLU A 1 482 ? 28.498 -1.781 -2.535 1.00 90.06 482 GLU A C 1
ATOM 4010 O O . GLU A 1 482 ? 29.458 -1.045 -2.773 1.00 90.06 482 GLU A O 1
ATOM 4015 N N . LYS A 1 483 ? 28.486 -2.594 -1.475 1.00 90.06 483 LYS A N 1
ATOM 4016 C CA . LYS A 1 483 ? 29.653 -2.754 -0.596 1.00 90.06 483 LYS A CA 1
ATOM 4017 C C . LYS A 1 483 ? 30.721 -3.556 -1.338 1.00 90.06 483 LYS A C 1
ATOM 4019 O O . LYS A 1 483 ? 30.387 -4.535 -1.987 1.00 90.06 483 LYS A O 1
ATOM 4024 N N . ALA A 1 484 ? 32.001 -3.245 -1.135 1.00 87.81 484 ALA A N 1
ATOM 4025 C CA . ALA A 1 484 ? 33.098 -4.003 -1.754 1.00 87.81 484 ALA A CA 1
ATOM 4026 C C . ALA A 1 484 ? 32.976 -5.535 -1.565 1.00 87.81 484 ALA A C 1
ATOM 4028 O O . ALA A 1 484 ? 33.270 -6.295 -2.474 1.00 87.81 484 ALA A O 1
ATOM 4029 N N . LYS A 1 485 ? 32.450 -5.986 -0.416 1.00 88.31 485 LYS A N 1
ATOM 4030 C CA . LYS A 1 485 ? 32.234 -7.410 -0.099 1.00 88.31 485 LYS A CA 1
ATOM 4031 C C . LYS A 1 485 ? 31.153 -8.131 -0.917 1.00 88.31 485 LYS A C 1
ATOM 4033 O O . LYS A 1 485 ? 31.046 -9.345 -0.808 1.00 88.31 485 LYS A O 1
ATOM 4038 N N . THR A 1 486 ? 30.281 -7.412 -1.628 1.00 89.19 486 THR A N 1
ATOM 4039 C CA . THR A 1 486 ? 29.261 -8.025 -2.503 1.00 89.19 486 THR A CA 1
ATOM 4040 C C . THR A 1 486 ? 29.756 -8.168 -3.945 1.00 89.19 486 THR A C 1
ATOM 4042 O O . THR A 1 486 ? 29.077 -8.779 -4.771 1.00 89.19 486 THR A O 1
ATOM 4045 N N . LEU A 1 487 ? 30.948 -7.644 -4.239 1.00 91.62 487 LEU A N 1
ATOM 4046 C CA . LEU A 1 487 ? 31.620 -7.703 -5.529 1.00 91.62 487 LEU A CA 1
ATOM 4047 C C . LEU A 1 487 ? 32.779 -8.697 -5.464 1.00 91.62 487 LEU A C 1
ATOM 4049 O O . LEU A 1 487 ? 33.426 -8.845 -4.429 1.00 91.62 487 LEU A O 1
ATOM 4053 N N . SER A 1 488 ? 33.058 -9.356 -6.584 1.00 93.69 488 SER A N 1
ATOM 4054 C CA . SER A 1 488 ? 34.246 -10.206 -6.689 1.00 93.69 488 SER A CA 1
ATOM 4055 C C . SER A 1 488 ? 35.533 -9.375 -6.604 1.00 93.69 488 SER A C 1
ATOM 4057 O O . SER A 1 488 ? 35.625 -8.266 -7.143 1.00 93.69 488 SER A O 1
ATOM 4059 N N . SER A 1 489 ? 36.568 -9.942 -5.983 1.00 90.31 489 SER A N 1
ATOM 4060 C CA . SER A 1 489 ? 37.881 -9.297 -5.847 1.00 90.31 489 SER A CA 1
ATOM 4061 C C . SER A 1 489 ? 38.550 -9.005 -7.200 1.00 90.31 489 SER A C 1
ATOM 4063 O O . SER A 1 489 ? 39.295 -8.034 -7.324 1.00 90.31 489 SER A O 1
ATOM 4065 N N . ALA A 1 490 ? 38.277 -9.815 -8.228 1.00 90.94 490 ALA A N 1
ATOM 4066 C CA . ALA A 1 490 ? 38.752 -9.594 -9.594 1.00 90.94 490 ALA A CA 1
ATOM 4067 C C . ALA A 1 490 ? 38.131 -8.335 -10.226 1.00 90.94 490 ALA A C 1
ATOM 4069 O O . ALA A 1 490 ? 38.863 -7.458 -10.676 1.00 90.94 490 ALA A O 1
ATOM 4070 N N . ARG A 1 491 ? 36.800 -8.178 -10.151 1.00 92.38 491 ARG A N 1
ATOM 4071 C CA . ARG A 1 491 ? 36.086 -7.030 -10.741 1.00 92.38 491 ARG A CA 1
ATOM 4072 C C . ARG A 1 491 ? 36.489 -5.701 -10.098 1.00 92.38 491 ARG A C 1
ATOM 4074 O O . ARG A 1 491 ? 36.587 -4.687 -10.780 1.00 92.38 491 ARG A O 1
ATOM 4081 N N . VAL A 1 492 ? 36.742 -5.709 -8.788 1.00 91.69 492 VAL A N 1
ATOM 4082 C CA . VAL A 1 492 ? 37.248 -4.529 -8.072 1.00 91.69 492 VAL A CA 1
ATOM 4083 C C . VAL A 1 492 ? 38.663 -4.173 -8.535 1.00 91.69 492 VAL A C 1
ATOM 4085 O O . VAL A 1 492 ? 38.933 -3.004 -8.788 1.00 91.69 492 VAL A O 1
ATOM 4088 N N . ARG A 1 493 ? 39.559 -5.159 -8.695 1.00 90.62 493 ARG A N 1
ATOM 4089 C CA . ARG A 1 493 ? 40.923 -4.916 -9.198 1.00 90.62 493 ARG A CA 1
ATOM 4090 C C . ARG A 1 493 ? 40.931 -4.348 -10.615 1.00 90.62 493 ARG A C 1
ATOM 4092 O O . ARG A 1 493 ? 41.695 -3.426 -10.865 1.00 90.62 493 ARG A O 1
ATOM 4099 N N . GLU A 1 494 ? 40.074 -4.853 -11.501 1.00 90.62 494 GLU A N 1
ATOM 4100 C CA . GLU A 1 494 ? 39.923 -4.333 -12.870 1.00 90.62 494 GLU A CA 1
ATOM 4101 C C . GLU A 1 494 ? 39.544 -2.845 -12.877 1.00 90.62 494 GLU A C 1
ATOM 4103 O O . GLU A 1 494 ? 40.163 -2.050 -13.581 1.00 90.62 494 GLU A O 1
ATOM 4108 N N . TYR A 1 495 ? 38.578 -2.449 -12.042 1.00 90.50 495 TYR A N 1
ATOM 4109 C CA . TYR A 1 495 ? 38.174 -1.047 -11.909 1.00 90.50 495 TYR A CA 1
ATOM 4110 C C . TYR A 1 495 ? 39.292 -0.162 -11.335 1.00 90.50 495 TYR A C 1
ATOM 4112 O O . TYR A 1 495 ? 39.556 0.920 -11.849 1.00 90.50 495 TYR A O 1
ATOM 4120 N N . GLU A 1 496 ? 39.975 -0.619 -10.281 1.00 87.94 496 GLU A N 1
ATOM 4121 C CA . GLU A 1 496 ? 41.048 0.154 -9.636 1.00 87.94 496 GLU A CA 1
ATOM 4122 C C . GLU A 1 496 ? 42.316 0.254 -10.497 1.00 87.94 496 GLU A C 1
ATOM 4124 O O . GLU A 1 496 ? 43.088 1.192 -10.315 1.00 87.94 496 GLU A O 1
ATOM 4129 N N . ALA A 1 497 ? 42.549 -0.692 -11.412 1.00 85.00 497 ALA A N 1
ATOM 4130 C CA . ALA A 1 497 ? 43.627 -0.609 -12.394 1.00 85.00 497 ALA A CA 1
ATOM 4131 C C . ALA A 1 497 ? 43.310 0.441 -13.470 1.00 85.00 497 ALA A C 1
ATOM 4133 O O . ALA A 1 497 ? 44.126 1.324 -13.704 1.00 85.00 497 ALA A O 1
ATOM 4134 N N . GLY A 1 498 ? 42.098 0.419 -14.038 1.00 72.62 498 GLY A N 1
ATOM 4135 C CA . GLY A 1 498 ? 41.681 1.394 -15.056 1.00 72.62 498 GLY A CA 1
ATOM 4136 C C . GLY A 1 498 ? 41.543 2.834 -14.541 1.00 72.62 498 GLY A C 1
ATOM 4137 O O . GLY A 1 498 ? 41.669 3.774 -15.315 1.00 72.62 498 GLY A O 1
ATOM 4138 N N . ALA A 1 499 ? 41.325 3.024 -13.236 1.00 59.94 499 ALA A N 1
ATOM 4139 C CA . ALA A 1 499 ? 41.279 4.346 -12.605 1.00 59.94 499 ALA A CA 1
ATOM 4140 C C . ALA A 1 499 ? 42.666 4.945 -12.284 1.00 59.94 499 ALA A C 1
ATOM 4142 O O . ALA A 1 499 ? 42.724 6.073 -11.806 1.00 59.94 499 ALA A O 1
ATOM 4143 N N . ARG A 1 500 ? 43.767 4.199 -12.474 1.00 51.91 500 ARG A N 1
ATOM 4144 C CA . ARG A 1 500 ? 45.149 4.693 -12.284 1.00 51.91 500 ARG A CA 1
ATOM 4145 C C . ARG A 1 500 ? 45.805 5.188 -13.575 1.00 51.91 500 ARG A C 1
ATOM 4147 O O . ARG A 1 500 ? 46.835 5.847 -13.488 1.00 51.91 500 ARG A O 1
ATOM 4154 N N . ASP A 1 501 ? 45.213 4.872 -14.725 1.00 45.81 501 ASP A N 1
ATOM 4155 C CA . ASP A 1 501 ? 45.691 5.258 -16.061 1.00 45.81 501 ASP A CA 1
ATOM 4156 C C . ASP A 1 501 ? 44.998 6.534 -16.606 1.00 45.81 501 ASP A C 1
ATOM 4158 O O . ASP A 1 501 ? 45.205 6.913 -17.760 1.00 45.81 501 ASP A O 1
ATOM 4162 N N . LEU A 1 502 ? 44.186 7.199 -15.773 1.00 40.91 502 LEU A N 1
ATOM 4163 C CA . LEU A 1 502 ? 43.542 8.507 -15.979 1.00 40.91 502 LEU A CA 1
ATOM 4164 C C . LEU A 1 502 ? 43.982 9.456 -14.863 1.00 40.91 502 LEU A C 1
ATOM 4166 O O . LEU A 1 502 ? 44.145 10.662 -15.160 1.00 40.91 502 LEU A O 1
#

Radius of gyration: 30.27 Å; chains: 1; bounding box: 78×73×84 Å

InterPro domains:
  IPR000953 Chromo/chromo shadow domain [PS50013] (397-434)
  IPR000953 Chromo/chromo shadow domain [PS50013] (433-502)
  IPR000953 Chromo/chromo shadow domain [SM00298] (396-447)
  IPR000953 Chromo/chromo shadow domain [SM00298] (449-500)
  IPR016197 Chromo-like domain superfamily [SSF54160] (390-444)
  IPR016197 Chromo-like domain superfamily [SSF54160] (456-496)
  IPR023779 Chromo domain, conserved site [PS00598] (414-434)
  IPR023780 Chromo domain [PF00385] (397-443)